Protein AF-A0A418VKV3-F1 (afdb_monomer)

Organism: NCBI:txid2320860

InterPro domains:
  IPR006597 Sel1-like repeat [PF08238] (74-108)
  IPR006597 Sel1-like repeat [PF08238] (110-129)
  IPR006597 Sel1-like repeat [PF08238] (155-177)
  IPR006597 Sel1-like repeat [PF08238] (179-210)
  IPR006597 Sel1-like repeat [PF08238] (216-250)
  IPR006597 Sel1-like repeat [PF08238] (251-286)
  IPR006597 Sel1-like repeat [PF08238] (291-320)
  IPR006597 Sel1-like repeat [PF08238] (324-359)
  IPR006597 Sel1-like repeat [PF08238] (361-395)
  IPR006597 Sel1-like repeat [PF08238] (397-426)
  IPR006597 Sel1-like repeat [SM00671] (73-108)
  IPR006597 Sel1-like repeat [SM00671] (142-177)
  IPR006597 Sel1-like repeat [SM00671] (178-214)
  IPR006597 Sel1-like repeat [SM00671] (215-250)
  IPR006597 Sel1-like repeat [SM00671] (251-286)
  IPR006597 Sel1-like repeat [SM00671] (287-322)
  IPR006597 Sel1-like repeat [SM00671] (324-359)
  IPR006597 Sel1-like repeat [SM00671] (360-395)
  IPR006597 Sel1-like repeat [SM00671] (396-431)
  IPR011990 Tetratricopeptide-like helical domain superfamily [G3DSA:1.25.40.10] (39-140)

Structure (mmCIF, N/CA/C/O backbone):
data_AF-A0A418VKV3-F1
#
_entry.id   AF-A0A418VKV3-F1
#
loop_
_atom_site.group_PDB
_atom_site.id
_atom_site.type_symbol
_atom_site.label_atom_id
_atom_site.label_alt_id
_atom_site.label_comp_id
_atom_site.label_asym_id
_atom_site.label_entity_id
_atom_site.label_seq_id
_atom_site.pdbx_PDB_ins_code
_atom_site.Cartn_x
_atom_site.Cartn_y
_atom_site.Cartn_z
_atom_site.occupancy
_atom_site.B_iso_or_equiv
_atom_site.auth_seq_id
_atom_site.auth_comp_id
_atom_site.auth_asym_id
_atom_site.auth_atom_id
_atom_site.pdbx_PDB_model_num
ATOM 1 N N . MET A 1 1 ? -36.062 -14.284 -52.744 1.00 32.75 1 MET A N 1
ATOM 2 C CA . MET A 1 1 ? -35.963 -13.236 -53.783 1.00 32.75 1 MET A CA 1
ATOM 3 C C . MET A 1 1 ? -35.550 -11.962 -53.065 1.00 32.75 1 MET A C 1
ATOM 5 O O . MET A 1 1 ? -36.243 -11.560 -52.147 1.00 32.75 1 MET A O 1
ATOM 9 N N . SER A 1 2 ? -34.272 -11.595 -53.164 1.00 27.53 2 SER A N 1
ATOM 10 C CA . SER A 1 2 ? -33.819 -10.488 -54.030 1.00 27.53 2 SER A CA 1
ATOM 11 C C . SER A 1 2 ? -34.309 -9.150 -53.469 1.00 27.53 2 SER A C 1
ATOM 13 O O . SER A 1 2 ? -35.489 -8.852 -53.521 1.00 27.53 2 SER A O 1
ATOM 15 N N . GLN A 1 3 ? -33.466 -8.473 -52.693 1.00 25.44 3 GLN A N 1
ATOM 16 C CA . GLN A 1 3 ? -32.523 -7.444 -53.152 1.00 25.44 3 GLN A CA 1
ATOM 17 C C . GLN A 1 3 ? -33.138 -6.035 -53.169 1.00 25.44 3 GLN A C 1
ATOM 19 O O . GLN A 1 3 ? -34.191 -5.793 -53.743 1.00 25.44 3 GLN A O 1
ATOM 24 N N . THR A 1 4 ? -32.328 -5.119 -52.631 1.00 26.14 4 THR A N 1
ATOM 25 C CA . THR A 1 4 ? -32.124 -3.725 -53.056 1.00 26.14 4 THR A CA 1
ATOM 26 C C . THR A 1 4 ? -33.226 -2.698 -52.821 1.00 26.14 4 THR A C 1
ATOM 28 O O . THR A 1 4 ? -34.229 -2.662 -53.520 1.00 26.14 4 THR A O 1
ATOM 31 N N . ILE A 1 5 ? -32.900 -1.723 -51.963 1.00 26.27 5 ILE A N 1
ATOM 32 C CA . ILE A 1 5 ? -33.350 -0.337 -52.106 1.00 26.27 5 ILE A CA 1
ATOM 33 C C . ILE A 1 5 ? -32.117 0.592 -52.094 1.00 26.27 5 ILE A C 1
ATOM 35 O O . ILE A 1 5 ? -31.386 0.673 -51.114 1.00 26.27 5 ILE A O 1
ATOM 39 N N . ASN A 1 6 ? -31.911 1.212 -53.261 1.00 25.05 6 ASN A N 1
ATOM 40 C CA . ASN A 1 6 ? -31.399 2.549 -53.602 1.00 25.05 6 ASN A CA 1
ATOM 41 C C . ASN A 1 6 ? -30.100 3.163 -53.019 1.00 25.05 6 ASN A C 1
ATOM 43 O O . ASN A 1 6 ? -30.026 3.614 -51.882 1.00 25.05 6 ASN A O 1
ATOM 47 N N . LYS A 1 7 ? -29.144 3.352 -53.952 1.00 27.22 7 LYS A N 1
ATOM 48 C CA . LYS A 1 7 ? -28.219 4.508 -54.125 1.00 27.22 7 LYS A CA 1
ATOM 49 C C . LYS A 1 7 ? -29.007 5.766 -54.617 1.00 27.22 7 LYS A C 1
ATOM 51 O O . LYS A 1 7 ? -30.209 5.599 -54.815 1.00 27.22 7 LYS A O 1
ATOM 56 N N . PRO A 1 8 ? -28.424 6.946 -54.986 1.00 39.28 8 PRO A N 1
ATOM 57 C CA . PRO A 1 8 ? -27.017 7.420 -54.989 1.00 39.28 8 PRO A CA 1
ATOM 58 C C . PRO A 1 8 ? -26.791 8.879 -54.496 1.00 39.28 8 PRO A C 1
ATOM 60 O O . PRO A 1 8 ? -27.730 9.655 -54.396 1.00 39.28 8 PRO A O 1
ATOM 63 N N . GLN A 1 9 ? -25.522 9.284 -54.311 1.00 25.20 9 GLN A N 1
ATOM 64 C CA . GLN A 1 9 ? -24.896 10.475 -54.937 1.00 25.20 9 GLN A CA 1
ATOM 65 C C . GLN A 1 9 ? -23.410 10.597 -54.527 1.00 25.20 9 GLN A C 1
ATOM 67 O O . GLN A 1 9 ? -23.072 10.387 -53.367 1.00 25.20 9 GLN A O 1
ATOM 72 N N . GLY A 1 10 ? -22.531 10.937 -55.484 1.00 25.50 10 GLY A N 1
ATOM 73 C CA . GLY A 1 10 ? -21.136 11.342 -55.233 1.00 25.50 10 GLY A CA 1
ATOM 74 C C . GLY A 1 10 ? -20.088 10.646 -56.110 1.00 25.50 10 GLY A C 1
ATOM 75 O O . GLY A 1 10 ? -19.619 9.560 -55.790 1.00 25.50 10 GLY A O 1
ATOM 76 N N . THR A 1 11 ? -19.733 11.278 -57.226 1.00 30.31 11 THR A N 1
ATOM 77 C CA . THR A 1 11 ? -18.918 10.763 -58.340 1.00 30.31 11 THR A CA 1
ATOM 78 C C . THR A 1 11 ? -17.403 10.978 -58.137 1.00 30.31 11 THR A C 1
ATOM 80 O O . THR A 1 11 ? -16.981 11.881 -57.425 1.00 30.31 11 THR A O 1
ATOM 83 N N . LEU A 1 12 ? -16.601 10.128 -58.796 1.00 30.31 12 LEU A N 1
ATOM 84 C CA . LEU A 1 12 ? -15.132 10.008 -58.788 1.00 30.31 12 LEU A CA 1
ATOM 85 C C . LEU A 1 12 ? -14.316 11.301 -58.999 1.00 30.31 12 LEU A C 1
ATOM 87 O O . LEU A 1 12 ? -14.633 12.076 -59.895 1.00 30.31 12 LEU A O 1
ATOM 91 N N . LEU A 1 13 ? -13.108 11.345 -58.405 1.00 27.19 13 LEU A N 1
ATOM 92 C CA . LEU A 1 13 ? -11.921 11.959 -59.026 1.00 27.19 13 LEU A CA 1
ATOM 93 C C . LEU A 1 13 ? -10.645 11.104 -58.857 1.00 27.19 13 LEU A C 1
ATOM 95 O O . LEU A 1 13 ? -10.191 10.804 -57.755 1.00 27.19 13 LEU A O 1
ATOM 99 N N . ARG A 1 14 ? -10.059 10.729 -60.004 1.00 32.94 14 ARG A N 1
ATOM 100 C CA . ARG A 1 14 ? -8.700 10.187 -60.177 1.00 32.94 14 ARG A CA 1
ATOM 101 C C . ARG A 1 14 ? -7.685 11.303 -59.909 1.00 32.94 14 ARG A C 1
ATOM 103 O O . ARG A 1 14 ? -7.736 12.323 -60.585 1.00 32.94 14 ARG A O 1
ATOM 110 N N . GLY A 1 15 ? -6.730 11.088 -59.003 1.00 27.88 15 GLY A N 1
ATOM 111 C CA . GLY A 1 15 ? -5.746 12.125 -58.668 1.00 27.88 15 GLY A CA 1
ATOM 112 C C . GLY A 1 15 ? -4.530 11.669 -57.861 1.00 27.88 15 GLY A C 1
ATOM 113 O O . GLY A 1 15 ? -3.956 12.470 -57.142 1.00 27.88 15 GLY A O 1
ATOM 114 N N . GLN A 1 16 ? -4.113 10.403 -57.964 1.00 29.73 16 GLN A N 1
ATOM 115 C CA . GLN A 1 16 ? -2.793 9.963 -57.494 1.00 29.73 16 GLN A CA 1
ATOM 116 C C . GLN A 1 16 ? -1.950 9.527 -58.693 1.00 29.73 16 GLN A C 1
ATOM 118 O O . GLN A 1 16 ? -1.815 8.344 -58.992 1.00 29.73 16 GLN A O 1
ATOM 123 N N . ARG A 1 17 ? -1.435 10.510 -59.439 1.00 28.88 17 ARG A N 1
ATOM 124 C CA . ARG A 1 17 ? -0.306 10.370 -60.372 1.00 28.88 17 ARG A CA 1
ATOM 125 C C . ARG A 1 17 ? 0.174 11.763 -60.786 1.00 28.88 17 ARG A C 1
ATOM 127 O O . ARG A 1 17 ? -0.607 12.515 -61.354 1.00 28.88 17 ARG A O 1
ATOM 134 N N . LYS A 1 18 ? 1.482 11.991 -60.604 1.00 27.39 18 LYS A N 1
ATOM 135 C CA . LYS A 1 18 ? 2.353 13.070 -61.127 1.00 27.39 18 LYS A CA 1
ATOM 136 C C . LYS A 1 18 ? 2.765 14.164 -60.131 1.00 27.39 18 LYS A C 1
ATOM 138 O O . LYS A 1 18 ? 2.195 15.241 -60.103 1.00 27.39 18 LYS A O 1
ATOM 143 N N . ALA A 1 19 ? 3.885 13.903 -59.458 1.00 25.50 19 ALA A N 1
ATOM 144 C CA . ALA A 1 19 ? 4.982 14.867 -59.305 1.00 25.50 19 ALA A CA 1
ATOM 145 C C . ALA A 1 19 ? 6.320 14.108 -59.171 1.00 25.50 19 ALA A C 1
ATOM 147 O O . ALA A 1 19 ? 7.069 14.241 -58.214 1.00 25.50 19 ALA A O 1
ATOM 148 N N . LEU A 1 20 ? 6.585 13.245 -60.156 1.00 26.52 20 LEU A N 1
ATOM 149 C CA . LEU A 1 20 ? 7.912 12.747 -60.522 1.00 26.52 20 LEU A CA 1
ATOM 150 C C . LEU A 1 20 ? 8.325 13.574 -61.747 1.00 26.52 20 LEU A C 1
ATOM 152 O O . LEU A 1 20 ? 8.155 13.103 -62.865 1.00 26.52 20 LEU A O 1
ATOM 156 N N . GLN A 1 21 ? 8.724 14.838 -61.561 1.00 28.92 21 GLN A N 1
ATOM 157 C CA . GLN A 1 21 ? 9.314 15.681 -62.616 1.00 28.92 21 GLN A CA 1
ATOM 158 C C . GLN A 1 21 ? 9.856 17.008 -62.042 1.00 28.92 21 GLN A C 1
ATOM 160 O O . GLN A 1 21 ? 9.220 18.046 -62.149 1.00 28.92 21 GLN A O 1
ATOM 165 N N . SER A 1 22 ? 11.054 16.966 -61.451 1.00 24.08 22 SER A N 1
ATOM 166 C CA . SER A 1 22 ? 12.041 18.063 -61.489 1.00 24.08 22 SER A CA 1
ATOM 167 C C . SER A 1 22 ? 13.385 17.551 -60.945 1.00 24.08 22 SER A C 1
ATOM 169 O O . SER A 1 22 ? 13.527 17.271 -59.759 1.00 24.08 22 SER A O 1
ATOM 171 N N . TRP A 1 23 ? 14.348 17.353 -61.844 1.00 20.94 23 TRP A N 1
ATOM 172 C CA . TRP A 1 23 ? 15.720 16.866 -61.602 1.00 20.94 23 TRP A CA 1
ATOM 173 C C . TRP A 1 23 ? 16.669 18.067 -61.326 1.00 20.94 23 TRP A C 1
ATOM 175 O O . TRP A 1 23 ? 16.271 19.188 -61.636 1.00 20.94 23 TRP A O 1
ATOM 185 N N . PRO A 1 24 ? 17.917 17.887 -60.828 1.00 26.20 24 PRO A N 1
ATOM 186 C CA . PRO A 1 24 ? 18.996 17.516 -61.747 1.00 26.20 24 PRO A CA 1
ATOM 187 C C . PRO A 1 24 ? 19.963 16.430 -61.251 1.00 26.20 24 PRO A C 1
ATOM 189 O O . PRO A 1 24 ? 20.222 16.220 -60.069 1.00 26.20 24 PRO A O 1
ATOM 192 N N . LYS A 1 25 ? 20.502 15.741 -62.258 1.00 34.19 25 LYS A N 1
ATOM 193 C CA . LYS A 1 25 ? 21.534 14.706 -62.230 1.00 34.19 25 LYS A CA 1
ATOM 194 C C . LYS A 1 25 ? 22.883 15.261 -61.758 1.00 34.19 25 LYS A C 1
ATOM 196 O O . LYS A 1 25 ? 23.385 16.215 -62.339 1.00 34.19 25 LYS A O 1
ATOM 201 N N . GLY A 1 26 ? 23.529 14.553 -60.832 1.00 22.62 26 GLY A N 1
ATOM 202 C CA . GLY A 1 26 ? 24.944 14.716 -60.494 1.00 22.62 26 GLY A CA 1
ATOM 203 C C . GLY A 1 26 ? 25.538 13.390 -60.010 1.00 22.62 26 GLY A C 1
ATOM 204 O O . GLY A 1 26 ? 25.283 12.974 -58.891 1.00 22.62 26 GLY A O 1
ATOM 205 N N . LYS A 1 27 ? 26.237 12.695 -60.917 1.00 23.05 27 LYS A N 1
ATOM 206 C CA . LYS A 1 27 ? 27.114 11.508 -60.769 1.00 23.05 27 LYS A CA 1
ATOM 207 C C . LYS A 1 27 ? 27.012 10.685 -59.461 1.00 23.05 27 LYS A C 1
ATOM 209 O O . LYS A 1 27 ? 27.669 10.978 -58.469 1.00 23.05 27 LYS A O 1
ATOM 214 N N . ARG A 1 28 ? 26.311 9.542 -59.530 1.00 24.33 28 ARG A N 1
ATOM 215 C CA . ARG A 1 28 ? 26.547 8.393 -58.634 1.00 24.33 28 ARG A CA 1
ATOM 216 C C . ARG A 1 28 ? 27.884 7.740 -58.996 1.00 24.33 28 ARG A C 1
ATOM 218 O O . ARG A 1 28 ? 28.023 7.230 -60.104 1.00 24.33 28 ARG A O 1
ATOM 225 N N . ILE A 1 29 ? 28.813 7.699 -58.048 1.00 23.27 29 ILE A N 1
ATOM 226 C CA . ILE A 1 29 ? 29.872 6.681 -58.008 1.00 23.27 29 ILE A CA 1
ATOM 227 C C . ILE A 1 29 ? 29.236 5.437 -57.355 1.00 23.27 29 ILE A C 1
ATOM 229 O O . ILE A 1 29 ? 28.590 5.584 -56.313 1.00 23.27 29 ILE A O 1
ATOM 233 N N . PRO A 1 30 ? 29.313 4.231 -57.943 1.00 23.92 30 PRO A N 1
ATOM 234 C CA . PRO A 1 30 ? 28.668 3.061 -57.367 1.00 23.92 30 PRO A CA 1
ATOM 235 C C . PRO A 1 30 ? 29.511 2.512 -56.207 1.00 23.92 30 PRO A C 1
ATOM 237 O O . PRO A 1 30 ? 30.645 2.099 -56.410 1.00 23.92 30 PRO A O 1
ATOM 240 N N . PHE A 1 31 ? 28.925 2.425 -55.011 1.00 22.62 31 PHE A N 1
ATOM 241 C CA . PHE A 1 31 ? 29.337 1.451 -53.993 1.00 22.62 31 PHE A CA 1
ATOM 242 C C . PHE A 1 31 ? 28.271 0.345 -53.918 1.00 22.62 31 PHE A C 1
ATOM 244 O O . PHE A 1 31 ? 27.295 0.470 -53.169 1.00 22.62 31 PHE A O 1
ATOM 251 N N . PRO A 1 32 ? 28.389 -0.733 -54.712 1.00 26.14 32 PRO A N 1
ATOM 252 C CA . PRO A 1 32 ? 27.510 -1.884 -54.596 1.00 26.14 32 PRO A CA 1
ATOM 253 C C . PRO A 1 32 ? 28.003 -2.755 -53.432 1.00 26.14 32 PRO A C 1
ATOM 255 O O . PRO A 1 32 ? 28.995 -3.464 -53.550 1.00 26.14 32 PRO A O 1
ATOM 258 N N . GLY A 1 33 ? 27.333 -2.679 -52.277 1.00 25.56 33 GLY A N 1
ATOM 259 C CA . GLY A 1 33 ? 27.610 -3.606 -51.170 1.00 25.56 33 GLY A CA 1
ATOM 260 C C . GLY A 1 33 ? 26.955 -3.281 -49.826 1.00 25.56 33 GLY A C 1
ATOM 261 O O . GLY A 1 33 ? 26.654 -4.197 -49.063 1.00 25.56 33 GLY A O 1
ATOM 262 N N . LEU A 1 34 ? 26.680 -2.004 -49.534 1.00 25.98 34 LEU A N 1
ATOM 263 C CA . LEU A 1 34 ? 26.178 -1.592 -48.213 1.00 25.98 34 LEU A CA 1
ATOM 264 C C . LEU A 1 34 ? 24.640 -1.669 -48.099 1.00 25.98 34 LEU A C 1
ATOM 266 O O . LEU A 1 34 ? 24.107 -2.212 -47.135 1.00 25.98 34 LEU A O 1
ATOM 270 N N . PHE A 1 35 ? 23.910 -1.220 -49.126 1.00 24.67 35 PHE A N 1
ATOM 271 C CA . PHE A 1 35 ? 22.438 -1.149 -49.104 1.00 24.67 35 PHE A CA 1
ATOM 272 C C . PHE A 1 35 ? 21.720 -2.504 -49.248 1.00 24.67 35 PHE A C 1
ATOM 274 O O . PHE A 1 35 ? 20.559 -2.630 -48.865 1.00 24.67 35 PHE A O 1
ATOM 281 N N . GLN A 1 36 ? 22.388 -3.532 -49.779 1.00 31.28 36 GLN A N 1
ATOM 282 C CA . GLN A 1 36 ? 21.812 -4.876 -49.930 1.00 31.28 36 GLN A CA 1
ATOM 283 C C . GLN A 1 36 ? 21.899 -5.690 -48.625 1.00 31.28 36 GLN A C 1
ATOM 285 O O . GLN A 1 36 ? 21.015 -6.495 -48.346 1.00 31.28 36 GLN A O 1
ATOM 290 N N . LYS A 1 37 ? 22.927 -5.434 -47.796 1.00 36.44 37 LYS A N 1
ATOM 291 C CA . LYS A 1 37 ? 23.099 -6.062 -46.475 1.00 36.44 37 LYS A CA 1
ATOM 292 C C . LYS A 1 37 ? 22.083 -5.554 -45.449 1.00 36.44 37 LYS A C 1
ATOM 294 O O . LYS A 1 37 ? 21.557 -6.371 -44.701 1.00 36.44 37 LYS A O 1
ATOM 299 N N . LEU A 1 38 ? 21.766 -4.256 -45.473 1.00 38.75 38 LEU A N 1
ATOM 300 C CA . LEU A 1 38 ? 20.817 -3.625 -44.543 1.00 38.75 38 LEU A CA 1
ATOM 301 C C . LEU A 1 38 ? 19.367 -4.110 -44.750 1.00 38.75 38 LEU A C 1
ATOM 303 O O . LEU A 1 38 ? 18.696 -4.463 -43.791 1.00 38.75 38 LEU A O 1
ATOM 307 N N . ARG A 1 39 ? 18.900 -4.292 -45.998 1.00 50.97 39 ARG A N 1
ATOM 308 C CA . ARG A 1 39 ? 17.561 -4.885 -46.240 1.00 50.97 39 ARG A CA 1
ATOM 309 C C . ARG A 1 39 ? 17.428 -6.327 -45.745 1.00 50.97 39 ARG A C 1
ATOM 311 O O . ARG A 1 39 ? 16.326 -6.779 -45.454 1.00 50.97 39 ARG A O 1
ATOM 318 N N . GLY A 1 40 ? 18.534 -7.070 -45.717 1.00 61.53 40 GLY A N 1
ATOM 319 C CA . GLY A 1 40 ? 18.547 -8.464 -45.283 1.00 61.53 40 GLY A CA 1
ATOM 320 C C . GLY A 1 40 ? 18.557 -8.629 -43.764 1.00 61.53 40 GLY A C 1
ATOM 321 O O . GLY A 1 40 ? 18.097 -9.658 -43.283 1.00 61.53 40 GLY A O 1
ATOM 322 N N . THR A 1 41 ? 19.089 -7.662 -43.010 1.00 73.56 41 THR A N 1
ATOM 323 C CA . THR A 1 41 ? 19.080 -7.686 -41.537 1.00 73.56 41 THR A CA 1
ATOM 324 C C . THR A 1 41 ? 17.708 -7.340 -40.980 1.00 73.56 41 THR A C 1
ATOM 326 O O . THR A 1 41 ? 17.215 -8.077 -40.132 1.00 73.56 41 THR A O 1
ATOM 329 N N . ASP A 1 42 ? 17.057 -6.313 -41.527 1.00 77.12 42 ASP A N 1
ATOM 330 C CA . ASP A 1 42 ? 15.748 -5.852 -41.044 1.00 77.12 42 ASP A CA 1
ATOM 331 C C . ASP A 1 42 ? 14.665 -6.909 -41.286 1.00 77.12 42 ASP A C 1
ATOM 333 O O . ASP A 1 42 ? 13.842 -7.191 -40.418 1.00 77.12 42 ASP A O 1
ATOM 337 N N . LYS A 1 43 ? 14.722 -7.577 -42.447 1.00 86.12 43 LYS A N 1
ATOM 338 C CA . LYS A 1 43 ? 13.828 -8.697 -42.753 1.00 86.12 43 LYS A CA 1
ATOM 339 C C . LYS A 1 43 ? 14.034 -9.872 -41.795 1.00 86.12 43 LYS A C 1
ATOM 341 O O . LYS A 1 43 ? 13.062 -10.404 -41.285 1.00 86.12 43 LYS A O 1
ATOM 346 N N . LEU A 1 44 ? 15.283 -10.260 -41.524 1.00 87.50 44 LEU A N 1
ATOM 347 C CA . LEU A 1 44 ? 15.576 -11.371 -40.611 1.00 87.50 44 LEU A CA 1
ATOM 348 C C . LEU A 1 44 ? 15.109 -11.090 -39.179 1.00 87.50 44 LEU A C 1
ATOM 350 O O . LEU A 1 44 ? 14.708 -12.022 -38.490 1.00 87.50 44 LEU A O 1
ATOM 354 N N . LEU A 1 45 ? 15.178 -9.833 -38.730 1.00 86.75 45 LEU A N 1
ATOM 355 C CA . LEU A 1 45 ? 14.685 -9.449 -37.408 1.00 86.75 45 LEU A CA 1
ATOM 356 C C . LEU A 1 45 ? 13.152 -9.517 -37.364 1.00 86.75 45 LEU A C 1
ATOM 358 O O . LEU A 1 45 ? 12.604 -10.115 -36.445 1.00 86.75 45 LEU A O 1
ATOM 362 N N . SER A 1 46 ? 12.475 -9.018 -38.403 1.00 89.12 46 SER A N 1
ATOM 363 C CA . SER A 1 46 ? 11.019 -9.150 -38.549 1.00 89.12 46 SER A CA 1
ATOM 364 C C . SER A 1 46 ? 10.562 -10.611 -38.630 1.00 89.12 46 SER A C 1
ATOM 366 O O . SER A 1 46 ? 9.551 -10.966 -38.031 1.00 89.12 46 SER A O 1
ATOM 368 N N . ASP A 1 47 ? 11.296 -11.463 -39.350 1.00 90.75 47 ASP A N 1
ATOM 369 C CA . ASP A 1 47 ? 10.998 -12.894 -39.462 1.00 90.75 47 ASP A CA 1
ATOM 370 C C . ASP A 1 47 ? 11.191 -13.601 -38.104 1.00 90.75 47 ASP A C 1
ATOM 372 O O . ASP A 1 47 ? 10.437 -14.517 -37.764 1.00 90.75 47 ASP A O 1
ATOM 376 N N . ALA A 1 48 ? 12.182 -13.169 -37.311 1.00 88.00 48 ALA A N 1
ATOM 377 C CA . ALA A 1 48 ? 12.398 -13.665 -35.953 1.00 88.00 48 ALA A CA 1
ATOM 378 C C . ALA A 1 48 ? 11.246 -13.269 -35.021 1.00 88.00 48 ALA A C 1
ATOM 380 O O . ALA A 1 48 ? 10.759 -14.115 -34.271 1.00 88.00 48 ALA A O 1
ATOM 381 N N . ASP A 1 49 ? 10.788 -12.019 -35.098 1.00 87.88 49 ASP A N 1
ATOM 382 C CA . ASP A 1 49 ? 9.677 -11.512 -34.289 1.00 87.88 49 ASP A CA 1
ATOM 383 C C . ASP A 1 49 ? 8.369 -12.239 -34.628 1.00 87.88 49 ASP A C 1
ATOM 385 O O . ASP A 1 49 ? 7.727 -12.782 -33.728 1.00 87.88 49 ASP A O 1
ATOM 389 N N . ALA A 1 50 ? 8.060 -12.404 -35.918 1.00 90.75 50 ALA A N 1
ATOM 390 C CA . ALA A 1 50 ? 6.919 -13.201 -36.368 1.00 90.75 50 ALA A CA 1
ATOM 391 C C . ALA A 1 50 ? 7.001 -14.659 -35.879 1.00 90.75 50 ALA A C 1
ATOM 393 O O . ALA A 1 50 ? 6.019 -15.221 -35.398 1.00 90.75 50 ALA A O 1
ATOM 394 N N . ALA A 1 51 ? 8.185 -15.283 -35.929 1.00 88.25 51 ALA A N 1
ATOM 395 C CA . ALA A 1 51 ? 8.364 -16.638 -35.409 1.00 88.25 51 ALA A CA 1
ATOM 396 C C . ALA A 1 51 ? 8.093 -16.728 -33.898 1.00 88.25 51 ALA A C 1
ATOM 398 O O . ALA A 1 51 ? 7.525 -17.715 -33.431 1.00 88.25 51 ALA A O 1
ATOM 399 N N . PHE A 1 52 ? 8.470 -15.712 -33.123 1.00 86.06 52 PHE A N 1
ATOM 400 C CA . PHE A 1 52 ? 8.193 -15.662 -31.690 1.00 86.06 52 PHE A CA 1
ATOM 401 C C . PHE A 1 52 ? 6.716 -15.428 -31.361 1.00 86.06 52 PHE A C 1
ATOM 403 O O . PHE A 1 52 ? 6.236 -16.013 -30.387 1.00 86.06 52 PHE A O 1
ATOM 410 N N . GLU A 1 53 ? 6.019 -14.605 -32.144 1.00 88.94 53 GLU A N 1
ATOM 411 C CA . GLU A 1 53 ? 4.576 -14.352 -32.020 1.00 88.94 53 GLU A CA 1
ATOM 412 C C . GLU A 1 53 ? 3.746 -15.587 -32.387 1.00 88.94 53 GLU A C 1
ATOM 414 O O . GLU A 1 53 ? 2.805 -15.943 -31.683 1.00 88.94 53 GLU A O 1
ATOM 419 N N . GLU A 1 54 ? 4.152 -16.309 -33.431 1.00 92.69 54 GLU A N 1
ATOM 420 C CA . GLU A 1 54 ? 3.511 -17.548 -33.885 1.00 92.69 54 GLU A CA 1
ATOM 421 C C . GLU A 1 54 ? 3.866 -18.777 -33.022 1.00 92.69 54 GLU A C 1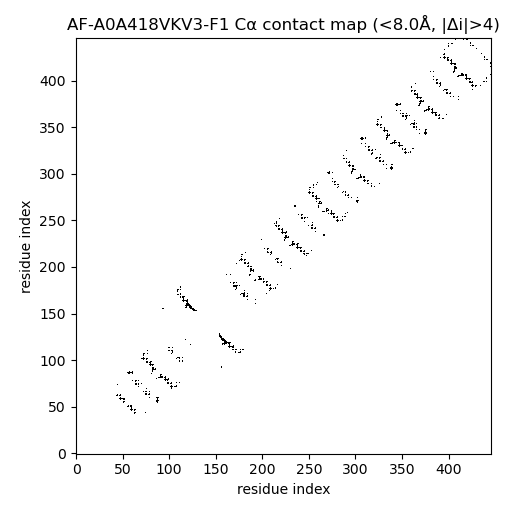
ATOM 423 O O . GLU A 1 54 ? 3.473 -19.901 -33.334 1.00 92.69 54 GLU A O 1
ATOM 428 N N . GLY A 1 55 ? 4.649 -18.606 -31.951 1.00 89.06 55 GLY A N 1
ATOM 429 C CA . GLY A 1 55 ? 5.060 -19.699 -31.063 1.00 89.06 55 GLY A CA 1
ATOM 430 C C . GLY A 1 55 ? 6.138 -20.630 -31.638 1.00 89.06 55 GLY A C 1
ATOM 431 O O . GLY A 1 55 ? 6.506 -21.618 -31.001 1.00 89.06 55 GLY A O 1
ATOM 432 N N . ARG A 1 56 ? 6.722 -20.306 -32.798 1.00 92.44 56 ARG A N 1
ATOM 433 C CA . ARG A 1 56 ? 7.859 -21.012 -33.418 1.00 92.44 56 ARG A CA 1
ATOM 434 C C . ARG A 1 56 ? 9.185 -20.619 -32.750 1.00 92.44 56 ARG A C 1
ATOM 436 O O . ARG A 1 56 ? 10.108 -20.115 -33.390 1.00 92.44 56 ARG A O 1
ATOM 443 N N . LEU A 1 57 ? 9.290 -20.871 -31.442 1.00 85.75 57 LEU A N 1
ATOM 444 C CA . LEU A 1 57 ? 10.367 -20.362 -30.578 1.00 85.75 57 LEU A CA 1
ATOM 445 C C . LEU A 1 57 ? 11.777 -20.767 -31.035 1.00 85.75 57 LEU A C 1
ATOM 447 O O . LEU A 1 57 ? 12.697 -19.952 -30.990 1.00 85.75 57 LEU A O 1
ATOM 451 N N . THR A 1 58 ? 11.961 -22.016 -31.471 1.00 89.06 58 THR A N 1
ATOM 452 C CA . THR A 1 58 ? 13.261 -22.525 -31.944 1.00 89.06 58 THR A CA 1
ATOM 453 C C . THR A 1 58 ? 13.719 -21.824 -33.217 1.00 89.06 58 THR A C 1
ATOM 455 O O . THR A 1 58 ? 14.905 -21.538 -33.374 1.00 89.06 58 THR A O 1
ATOM 458 N N . GLU A 1 59 ? 12.781 -21.513 -34.111 1.00 88.06 59 GLU A N 1
ATOM 459 C CA . GLU A 1 59 ? 13.070 -20.786 -35.344 1.00 88.06 59 GLU A CA 1
ATOM 460 C C . GLU A 1 59 ? 13.388 -19.318 -35.049 1.00 88.06 59 GLU A C 1
ATOM 462 O O . GLU A 1 59 ? 14.397 -18.807 -35.531 1.00 88.06 59 GLU A O 1
ATOM 467 N N . GLY A 1 60 ? 12.617 -18.671 -34.168 1.00 87.38 60 GLY A N 1
ATOM 468 C CA . GLY A 1 60 ? 12.918 -17.315 -33.698 1.00 87.38 60 GLY A CA 1
ATOM 469 C C . GLY A 1 60 ? 14.328 -17.210 -33.105 1.00 87.38 60 GLY A C 1
ATOM 470 O O . GLY A 1 60 ? 15.125 -16.365 -33.519 1.00 87.38 60 GLY A O 1
ATOM 471 N N . ALA A 1 61 ? 14.702 -18.129 -32.210 1.00 88.25 61 ALA A N 1
ATOM 472 C CA . ALA A 1 61 ? 16.037 -18.149 -31.611 1.00 88.25 61 ALA A CA 1
ATOM 473 C C . ALA A 1 61 ? 17.154 -18.433 -32.635 1.00 88.25 61 ALA A C 1
ATOM 475 O O . ALA A 1 61 ? 18.243 -17.857 -32.552 1.00 88.25 61 ALA A O 1
ATOM 476 N N . ARG A 1 62 ? 16.894 -19.283 -33.637 1.00 91.19 62 ARG A N 1
ATOM 477 C CA . ARG A 1 62 ? 17.835 -19.548 -34.734 1.00 91.19 62 ARG A CA 1
ATOM 478 C C . ARG A 1 62 ? 18.093 -18.294 -35.569 1.00 91.19 62 ARG A C 1
ATOM 480 O O . ARG A 1 62 ? 19.251 -18.001 -35.876 1.00 91.19 62 ARG A O 1
ATOM 487 N N . LEU A 1 63 ? 17.045 -17.550 -35.914 1.00 89.94 63 LEU A N 1
ATOM 488 C CA . LEU A 1 63 ? 17.151 -16.304 -36.676 1.00 89.94 63 LEU A CA 1
ATOM 489 C C . LEU A 1 63 ? 17.910 -15.229 -35.886 1.00 89.94 63 LEU A C 1
ATOM 491 O O . LEU A 1 63 ? 18.832 -14.610 -36.427 1.00 89.94 63 LEU A O 1
ATOM 495 N N . LEU A 1 64 ? 17.636 -15.096 -34.582 1.00 90.06 64 LEU A N 1
ATOM 496 C CA . LEU A 1 64 ? 18.425 -14.238 -33.692 1.00 90.06 64 LEU A CA 1
ATOM 497 C C . LEU A 1 64 ? 19.902 -14.647 -33.657 1.00 90.06 64 LEU A C 1
ATOM 499 O O . LEU A 1 64 ? 20.772 -13.783 -33.694 1.00 90.06 64 LEU A O 1
ATOM 503 N N . LYS A 1 65 ? 20.217 -15.948 -33.659 1.00 90.81 65 LYS A N 1
ATOM 504 C CA . LYS A 1 65 ? 21.605 -16.440 -33.693 1.00 90.81 65 LYS A CA 1
ATOM 505 C C . LYS A 1 65 ? 22.337 -16.077 -34.989 1.00 90.81 65 LYS A C 1
ATOM 507 O O . LYS A 1 65 ? 23.521 -15.739 -34.949 1.00 90.81 65 LYS A O 1
ATOM 512 N N . ILE A 1 66 ? 21.645 -16.086 -36.129 1.00 90.19 66 ILE A N 1
ATOM 513 C CA . ILE A 1 66 ? 22.205 -15.627 -37.412 1.00 90.19 66 ILE A CA 1
ATOM 514 C C . ILE A 1 66 ? 22.513 -14.125 -37.356 1.00 90.19 66 ILE A C 1
ATOM 516 O O . ILE A 1 66 ? 23.597 -13.701 -37.762 1.00 90.19 66 ILE A O 1
ATOM 520 N N . LEU A 1 67 ? 21.584 -13.319 -36.837 1.00 91.62 67 LEU A N 1
ATOM 521 C CA . LEU A 1 67 ? 21.763 -11.873 -36.670 1.00 91.62 67 LEU A CA 1
ATOM 522 C C . LEU A 1 67 ? 22.868 -11.535 -35.660 1.00 91.62 67 LEU A C 1
ATOM 524 O O . LEU A 1 67 ? 23.686 -10.649 -35.911 1.00 91.62 67 LEU A O 1
ATOM 528 N N . ALA A 1 68 ? 22.958 -12.291 -34.567 1.00 89.62 68 ALA A N 1
ATOM 529 C CA . ALA A 1 68 ? 24.024 -12.194 -33.578 1.00 89.62 68 ALA A CA 1
ATOM 530 C C . ALA A 1 68 ? 25.408 -12.437 -34.206 1.00 89.62 68 ALA A C 1
ATOM 532 O O . ALA A 1 68 ? 26.347 -11.686 -33.939 1.00 89.62 68 ALA A O 1
ATOM 533 N N . GLY A 1 69 ? 25.527 -13.411 -35.118 1.00 88.75 69 GLY A N 1
ATOM 534 C CA . GLY A 1 69 ? 26.748 -13.643 -35.903 1.00 88.75 69 GLY A CA 1
ATOM 535 C C . GLY A 1 69 ? 27.149 -12.461 -36.799 1.00 88.75 69 GLY A C 1
ATOM 536 O O . GLY A 1 69 ? 28.320 -12.307 -37.136 1.00 88.75 69 GLY A O 1
ATOM 537 N N . ARG A 1 70 ? 26.202 -11.577 -37.138 1.00 92.12 70 ARG A N 1
ATOM 538 C CA . ARG A 1 70 ? 26.442 -10.319 -37.870 1.00 92.12 70 ARG A CA 1
ATOM 539 C C . ARG A 1 70 ? 26.709 -9.126 -36.947 1.00 92.12 70 ARG A C 1
ATOM 541 O O . ARG A 1 70 ? 26.734 -7.997 -37.426 1.00 92.12 70 ARG A O 1
ATOM 548 N N . ARG A 1 71 ? 26.914 -9.369 -35.646 1.00 90.38 71 ARG A N 1
ATOM 549 C CA . ARG A 1 71 ? 27.095 -8.348 -34.598 1.00 90.38 71 ARG A CA 1
ATOM 550 C C . ARG A 1 71 ? 25.902 -7.393 -34.459 1.00 90.38 71 ARG A C 1
ATOM 552 O O . ARG A 1 71 ? 26.081 -6.254 -34.043 1.00 90.38 71 ARG A O 1
ATOM 559 N N . HIS A 1 72 ? 24.692 -7.846 -34.791 1.00 92.44 72 HIS A N 1
ATOM 560 C CA . HIS A 1 72 ? 23.484 -7.063 -34.542 1.00 92.44 72 HIS A CA 1
ATOM 561 C C . HIS A 1 72 ? 23.223 -6.998 -33.034 1.00 92.44 72 HIS A C 1
ATOM 563 O O . HIS A 1 72 ? 22.951 -8.022 -32.406 1.00 92.44 72 HIS A O 1
ATOM 569 N N . THR A 1 73 ? 23.297 -5.803 -32.455 1.00 91.56 73 THR A N 1
ATOM 570 C CA . THR A 1 73 ? 23.222 -5.568 -31.006 1.00 91.56 73 THR A CA 1
ATOM 571 C C . THR A 1 73 ? 21.934 -6.100 -30.391 1.00 91.56 73 THR A C 1
ATOM 573 O O . THR A 1 73 ? 21.993 -6.845 -29.416 1.00 91.56 73 THR A O 1
ATOM 576 N N . ASP A 1 74 ? 20.782 -5.802 -30.992 1.00 89.44 7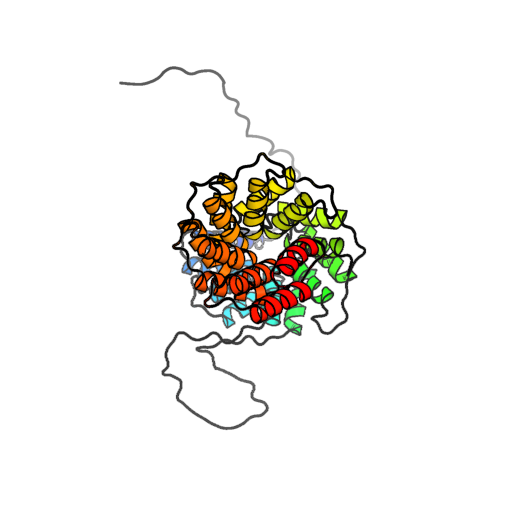4 ASP A N 1
ATOM 577 C CA . ASP A 1 74 ? 19.487 -6.193 -30.415 1.00 89.44 74 ASP A CA 1
ATOM 578 C C . ASP A 1 74 ? 19.293 -7.707 -30.462 1.00 89.44 74 ASP A C 1
ATOM 580 O O . ASP A 1 74 ? 18.770 -8.308 -29.528 1.00 89.44 74 ASP A O 1
ATOM 584 N N . ALA A 1 75 ? 19.778 -8.356 -31.524 1.00 92.19 75 ALA A N 1
ATOM 585 C CA . ALA A 1 75 ? 19.735 -9.803 -31.634 1.00 92.19 75 ALA A CA 1
ATOM 586 C C . ALA A 1 75 ? 20.666 -10.479 -30.623 1.00 92.19 75 ALA A C 1
ATOM 588 O O . ALA A 1 75 ? 20.293 -11.508 -30.070 1.00 92.19 75 ALA A O 1
ATOM 589 N N . LEU A 1 76 ? 21.840 -9.901 -30.340 1.00 92.31 76 LEU A N 1
ATOM 590 C CA . LEU A 1 76 ? 22.726 -10.376 -29.273 1.00 92.31 76 LEU A CA 1
ATOM 591 C C . LEU A 1 76 ? 22.026 -10.299 -27.908 1.00 92.31 76 LEU A C 1
ATOM 593 O O . LEU A 1 76 ? 22.029 -11.279 -27.164 1.00 92.31 76 LEU A O 1
ATOM 597 N N . PHE A 1 77 ? 21.374 -9.173 -27.603 1.00 91.50 77 PHE A N 1
ATOM 598 C CA . PHE A 1 77 ? 20.650 -8.995 -26.345 1.00 91.50 77 PHE A CA 1
ATOM 599 C C . PHE A 1 77 ? 19.444 -9.942 -26.226 1.00 91.50 77 PHE A C 1
ATOM 601 O O . PHE A 1 77 ? 19.341 -10.692 -25.252 1.00 91.50 77 PHE A O 1
ATOM 608 N N . ARG A 1 78 ? 18.577 -9.995 -27.249 1.00 90.06 78 ARG A N 1
ATOM 609 C CA . ARG A 1 78 ? 17.401 -10.885 -27.295 1.00 90.06 78 ARG A CA 1
ATOM 610 C C . ARG A 1 78 ? 17.787 -12.365 -27.261 1.00 90.06 78 ARG A C 1
ATOM 612 O O . ARG A 1 78 ? 17.114 -13.161 -26.609 1.00 90.06 78 ARG A O 1
ATOM 619 N N . LEU A 1 79 ? 18.882 -12.756 -27.917 1.00 90.38 79 LEU A N 1
ATOM 620 C CA . LEU A 1 79 ? 19.400 -14.124 -27.846 1.00 90.38 79 LEU A CA 1
ATOM 621 C C . LEU A 1 79 ? 19.869 -14.463 -26.428 1.00 90.38 79 LEU A C 1
ATOM 623 O O . LEU A 1 79 ? 19.577 -15.549 -25.929 1.00 90.38 79 LEU A O 1
ATOM 627 N N . GLY A 1 80 ? 20.528 -13.520 -25.752 1.00 87.31 80 GLY A N 1
ATOM 628 C CA . GLY A 1 80 ? 20.863 -13.644 -24.338 1.00 87.31 80 GLY A CA 1
ATOM 629 C C . GLY A 1 80 ? 19.631 -13.879 -23.459 1.00 87.31 80 GLY A C 1
ATOM 630 O O . GLY A 1 80 ? 19.614 -14.814 -22.660 1.00 87.31 80 GLY A O 1
ATOM 631 N N . GLN A 1 81 ? 18.553 -13.117 -23.667 1.00 85.06 81 GLN A N 1
ATOM 632 C CA . GLN A 1 81 ? 17.275 -13.331 -22.973 1.00 85.06 81 GLN A CA 1
ATOM 633 C C . GLN A 1 81 ? 16.672 -14.716 -23.266 1.00 85.06 81 GLN A C 1
ATOM 635 O O . GLN A 1 81 ? 16.182 -15.378 -22.348 1.00 85.06 81 GLN A O 1
ATOM 640 N N . CYS A 1 82 ? 16.762 -15.196 -24.513 1.00 83.44 82 CYS A N 1
ATOM 641 C CA . CYS A 1 82 ? 16.308 -16.539 -24.885 1.00 83.44 82 CYS A CA 1
ATOM 642 C C . CYS A 1 82 ? 17.052 -17.623 -24.096 1.00 83.44 82 CYS A C 1
ATOM 644 O O . CYS A 1 82 ? 16.413 -18.515 -23.540 1.00 83.44 82 CYS A O 1
ATOM 646 N N . TYR A 1 83 ? 18.379 -17.521 -23.979 1.00 82.19 83 TYR A N 1
ATOM 647 C CA . TYR A 1 83 ? 19.180 -18.435 -23.160 1.00 82.19 83 TYR A CA 1
ATOM 648 C C . TYR A 1 83 ? 18.870 -18.318 -21.662 1.00 82.19 83 TYR A C 1
ATOM 650 O O . TYR A 1 83 ? 18.837 -19.337 -20.972 1.00 82.19 83 TYR A O 1
ATOM 658 N N . ALA A 1 84 ? 18.580 -17.119 -21.151 1.00 78.50 84 ALA A N 1
ATOM 659 C CA . ALA A 1 84 ? 18.236 -16.930 -19.741 1.00 78.50 84 ALA A CA 1
ATOM 660 C C . ALA A 1 84 ? 16.898 -17.595 -19.366 1.00 78.50 84 ALA A C 1
ATOM 662 O O . ALA A 1 84 ? 16.763 -18.174 -18.283 1.00 78.50 84 ALA A O 1
ATOM 663 N N . GLN A 1 85 ? 15.924 -17.531 -20.278 1.00 78.25 85 GLN A N 1
ATOM 664 C CA . GLN A 1 85 ? 14.555 -18.019 -20.084 1.00 78.25 85 GLN A CA 1
ATOM 665 C C . GLN A 1 85 ? 14.329 -19.447 -20.605 1.00 78.25 85 GLN A C 1
ATOM 667 O O . GLN A 1 85 ? 13.319 -20.060 -20.274 1.00 78.25 85 GLN A O 1
ATOM 672 N N . GLY A 1 86 ? 15.240 -19.985 -21.421 1.00 79.50 86 GLY A N 1
ATOM 673 C CA . GLY A 1 86 ? 15.023 -21.245 -22.141 1.00 79.50 86 GLY A CA 1
ATOM 674 C C . GLY A 1 86 ? 14.010 -21.125 -23.289 1.00 79.50 86 GLY A C 1
ATOM 675 O O . GLY A 1 86 ? 13.323 -22.087 -23.629 1.00 79.50 86 GLY A O 1
ATOM 676 N N . ARG A 1 87 ? 13.865 -19.933 -23.881 1.00 81.19 87 ARG A N 1
ATOM 677 C CA . ARG A 1 87 ? 12.878 -19.661 -24.935 1.00 81.19 87 ARG A CA 1
ATOM 678 C C . ARG A 1 87 ? 13.443 -20.060 -26.299 1.00 81.19 87 ARG A C 1
ATOM 680 O O . ARG A 1 87 ? 14.226 -19.323 -26.887 1.00 81.19 87 ARG A O 1
ATOM 687 N N . GLY A 1 88 ? 13.061 -21.236 -26.800 1.00 77.31 88 GLY A N 1
ATOM 688 C CA . GLY A 1 88 ? 13.531 -21.749 -28.100 1.00 77.31 88 GLY A CA 1
ATOM 689 C C . GLY A 1 88 ? 14.968 -22.286 -28.102 1.00 77.31 88 GLY A C 1
ATOM 690 O O . GLY A 1 88 ? 15.457 -22.729 -29.138 1.00 77.31 88 GLY A O 1
ATOM 691 N N . VAL A 1 89 ? 15.631 -22.275 -26.944 1.00 79.75 89 VAL A N 1
ATOM 692 C CA . VAL A 1 89 ? 16.964 -22.835 -26.686 1.00 79.75 89 VAL A CA 1
ATOM 693 C C . VAL A 1 89 ? 16.972 -23.481 -25.305 1.00 79.75 89 VAL A C 1
ATOM 695 O O . VAL A 1 89 ? 16.164 -23.128 -24.449 1.00 79.75 89 VAL A O 1
ATOM 698 N N . VAL A 1 90 ? 17.904 -24.402 -25.060 1.00 79.94 90 VAL A N 1
ATOM 699 C CA . VAL A 1 90 ? 18.126 -24.928 -23.707 1.00 79.94 90 VAL A CA 1
ATOM 700 C C . VAL A 1 90 ? 18.596 -23.786 -22.808 1.00 79.94 90 VAL A C 1
ATOM 702 O O . VAL A 1 90 ? 19.514 -23.044 -23.167 1.00 79.94 90 VAL A O 1
ATOM 705 N N . ARG A 1 91 ? 17.951 -23.637 -21.647 1.00 81.81 91 ARG A N 1
ATOM 706 C CA . ARG A 1 91 ? 18.273 -22.592 -20.673 1.00 81.81 91 ARG A CA 1
ATOM 707 C C . ARG A 1 91 ? 19.741 -22.687 -20.251 1.00 81.81 91 ARG A C 1
ATOM 709 O O . ARG A 1 91 ? 20.194 -23.744 -19.823 1.00 81.81 91 ARG A O 1
ATOM 716 N N . ASN A 1 92 ? 20.471 -21.579 -20.349 1.00 76.38 92 ASN A N 1
ATOM 717 C CA . ASN A 1 92 ? 21.892 -21.501 -20.019 1.00 76.38 92 ASN A CA 1
ATOM 718 C C . ASN A 1 92 ? 22.264 -20.063 -19.613 1.00 76.38 92 ASN A C 1
ATOM 720 O O . ASN A 1 92 ? 22.396 -19.183 -20.461 1.00 76.38 92 ASN A O 1
ATOM 724 N N . MET A 1 93 ? 22.426 -19.816 -18.309 1.00 76.44 93 MET A N 1
ATOM 725 C CA . MET A 1 93 ? 22.726 -18.474 -17.786 1.00 76.44 93 MET A CA 1
ATOM 726 C C . MET A 1 93 ? 24.131 -17.955 -18.154 1.00 76.44 93 MET A C 1
ATOM 728 O O . MET A 1 93 ? 24.226 -16.791 -18.543 1.00 76.44 93 MET A O 1
ATOM 732 N N . PRO A 1 94 ? 25.217 -18.753 -18.092 1.00 75.50 94 PRO A N 1
ATOM 733 C CA . PRO A 1 94 ? 26.533 -18.310 -18.561 1.00 75.50 94 PRO A CA 1
ATOM 734 C C . PRO A 1 94 ? 26.530 -17.876 -20.030 1.00 75.50 94 PRO A C 1
ATOM 736 O O . PRO A 1 94 ? 27.063 -16.821 -20.374 1.00 75.50 94 PRO A O 1
ATOM 739 N N . GLU A 1 95 ? 25.877 -18.659 -20.890 1.00 79.06 95 GLU A N 1
ATOM 740 C CA . GLU A 1 95 ? 25.731 -18.332 -22.307 1.00 79.06 95 GLU A CA 1
ATOM 741 C C . GLU A 1 95 ? 24.877 -17.070 -22.488 1.00 79.06 95 GLU A C 1
ATOM 743 O O . GLU A 1 95 ? 25.243 -16.184 -23.254 1.00 79.06 95 GLU A O 1
ATOM 748 N N . ALA A 1 96 ? 23.790 -16.926 -21.723 1.00 83.44 96 ALA A N 1
ATOM 749 C CA . ALA A 1 96 ? 22.979 -15.712 -21.724 1.00 83.44 96 ALA A CA 1
ATOM 750 C C . ALA A 1 96 ? 23.814 -14.459 -21.427 1.00 83.44 96 ALA A C 1
ATOM 752 O O . ALA A 1 96 ? 23.766 -13.487 -22.180 1.00 83.44 96 ALA A O 1
ATOM 753 N N . VAL A 1 97 ? 24.624 -14.493 -20.367 1.00 83.19 97 VAL A N 1
ATOM 754 C CA . VAL A 1 97 ? 25.470 -13.359 -19.976 1.00 83.19 97 VAL A CA 1
ATOM 755 C C . VAL A 1 97 ? 26.573 -13.092 -20.991 1.00 83.19 97 VAL A C 1
ATOM 757 O O . VAL A 1 97 ? 26.877 -11.928 -21.240 1.00 83.19 97 VAL A O 1
ATOM 760 N N . SER A 1 98 ? 27.133 -14.117 -21.638 1.00 85.62 98 SER A N 1
ATOM 761 C CA . SER A 1 98 ? 28.134 -13.918 -22.692 1.00 85.62 98 SER A CA 1
ATOM 762 C C . SER A 1 98 ? 27.549 -13.173 -23.902 1.00 85.62 98 SER A C 1
ATOM 764 O O . SER A 1 98 ? 28.170 -12.239 -24.418 1.00 85.62 98 SER A O 1
ATOM 766 N N . TRP A 1 99 ? 26.323 -13.513 -24.315 1.00 85.75 99 TRP A N 1
ATOM 767 C CA . TRP A 1 99 ? 25.615 -12.822 -25.394 1.00 85.75 99 TRP A CA 1
ATOM 768 C C . TRP A 1 99 ? 25.253 -11.382 -25.027 1.00 85.75 99 TRP A C 1
ATOM 770 O O . TRP A 1 99 ? 25.490 -10.469 -25.820 1.00 85.75 99 TRP A O 1
ATOM 780 N N . ILE A 1 100 ? 24.755 -11.163 -23.809 1.00 86.56 100 ILE A N 1
ATOM 781 C CA . ILE A 1 100 ? 24.416 -9.825 -23.305 1.00 86.56 100 ILE A CA 1
ATOM 782 C C . ILE A 1 100 ? 25.677 -8.966 -23.172 1.00 86.56 100 ILE A C 1
ATOM 784 O O . ILE A 1 100 ? 25.665 -7.810 -23.586 1.00 86.56 100 ILE A O 1
ATOM 788 N N . ARG A 1 101 ? 26.792 -9.525 -22.687 1.00 90.06 101 ARG A N 1
ATOM 789 C CA . ARG A 1 101 ? 28.092 -8.840 -22.636 1.00 90.06 101 ARG A CA 1
ATOM 790 C C . ARG A 1 101 ? 28.538 -8.370 -24.011 1.00 90.06 101 ARG A C 1
ATOM 792 O O . ARG A 1 101 ? 28.856 -7.196 -24.164 1.00 90.06 101 ARG A O 1
ATOM 799 N N . ARG A 1 102 ? 28.473 -9.232 -25.027 1.00 91.50 102 ARG A N 1
ATOM 800 C CA . ARG A 1 102 ? 28.801 -8.841 -26.408 1.00 91.50 102 ARG A CA 1
ATOM 801 C C . ARG A 1 102 ? 27.908 -7.706 -26.913 1.00 91.50 102 ARG A C 1
ATOM 803 O O . ARG A 1 102 ? 28.399 -6.812 -27.596 1.00 91.50 102 ARG A O 1
ATOM 810 N N . ALA A 1 103 ? 26.612 -7.729 -26.590 1.00 93.06 103 ALA A N 1
ATOM 811 C CA . ALA A 1 103 ? 25.695 -6.641 -26.934 1.00 93.06 103 ALA A CA 1
ATOM 812 C C . ALA A 1 103 ? 26.080 -5.330 -26.223 1.00 93.06 103 ALA A C 1
ATOM 814 O O . ALA A 1 103 ? 26.131 -4.274 -26.850 1.00 93.06 103 ALA A O 1
ATOM 815 N N . ALA A 1 104 ? 26.401 -5.405 -24.931 1.00 91.25 104 ALA A N 1
ATOM 816 C CA . ALA A 1 104 ? 26.765 -4.261 -24.103 1.00 91.25 104 ALA A CA 1
ATOM 817 C C . ALA A 1 104 ? 28.096 -3.618 -24.523 1.00 91.25 104 ALA A C 1
ATOM 819 O O . ALA A 1 104 ? 28.199 -2.392 -24.593 1.00 91.25 104 ALA A O 1
ATOM 820 N N . GLU A 1 105 ? 29.100 -4.435 -24.854 1.00 92.38 105 GLU A N 1
ATOM 821 C CA . GLU A 1 105 ? 30.394 -4.005 -25.406 1.00 92.38 105 GLU A CA 1
ATOM 822 C C . GLU A 1 105 ? 30.241 -3.294 -26.756 1.00 92.38 105 GLU A C 1
ATOM 824 O O . GLU A 1 105 ? 31.029 -2.413 -27.087 1.00 92.38 105 GLU A O 1
ATOM 829 N N . LEU A 1 106 ? 29.204 -3.647 -27.518 1.00 93.75 106 LEU A N 1
ATOM 830 C CA . LEU A 1 106 ? 28.837 -2.997 -28.775 1.00 93.75 106 LEU A CA 1
ATOM 831 C C . LEU A 1 106 ? 27.974 -1.738 -28.603 1.00 93.75 106 LEU A C 1
ATOM 833 O O . LEU A 1 106 ? 27.597 -1.130 -29.602 1.00 93.75 106 LEU A O 1
ATOM 837 N N . GLY A 1 107 ? 27.670 -1.335 -27.367 1.00 91.12 107 GLY A N 1
ATOM 838 C CA . GLY A 1 107 ? 26.918 -0.113 -27.078 1.00 91.12 107 GLY A CA 1
ATOM 839 C C . GLY A 1 107 ? 25.415 -0.304 -26.863 1.00 91.12 107 GLY A C 1
ATOM 840 O O . GLY A 1 107 ? 24.710 0.691 -26.743 1.00 91.12 107 GLY A O 1
ATOM 841 N N . HIS A 1 108 ? 24.902 -1.540 -26.793 1.00 92.50 108 HIS A N 1
ATOM 842 C CA . HIS A 1 108 ? 23.485 -1.761 -26.489 1.00 92.50 108 HIS A CA 1
ATOM 843 C C . HIS A 1 108 ? 23.179 -1.353 -25.046 1.00 92.50 108 HIS A C 1
ATOM 845 O O . HIS A 1 108 ? 23.619 -2.002 -24.095 1.00 92.50 108 HIS A O 1
ATOM 851 N N . THR A 1 109 ? 22.385 -0.304 -24.879 1.00 92.38 109 THR A N 1
ATOM 852 C CA . THR A 1 109 ? 22.140 0.342 -23.585 1.00 92.38 109 THR A CA 1
ATOM 853 C C . THR A 1 109 ? 21.369 -0.545 -22.607 1.00 92.38 109 THR A C 1
ATOM 855 O O . THR A 1 109 ? 21.790 -0.666 -21.458 1.00 92.38 109 THR A O 1
ATOM 858 N N . ASP A 1 110 ? 20.333 -1.264 -23.058 1.00 86.94 110 ASP A N 1
ATOM 859 C CA . ASP A 1 110 ? 19.608 -2.200 -22.176 1.00 86.94 110 ASP A CA 1
ATOM 860 C C . ASP A 1 110 ? 20.500 -3.360 -21.711 1.00 86.94 110 ASP A C 1
ATOM 862 O O . ASP A 1 110 ? 20.411 -3.811 -20.571 1.00 86.94 110 ASP A O 1
ATOM 866 N N . ALA A 1 111 ? 21.411 -3.832 -22.570 1.00 88.31 111 ALA A N 1
ATOM 867 C CA . ALA A 1 111 ? 22.359 -4.879 -22.217 1.00 88.31 111 ALA A CA 1
ATOM 868 C C . ALA A 1 111 ? 23.375 -4.386 -21.178 1.00 88.31 111 ALA A C 1
ATOM 870 O O . ALA A 1 111 ? 23.695 -5.115 -20.242 1.00 88.31 111 ALA A O 1
ATOM 871 N N . GLN A 1 112 ? 23.851 -3.143 -21.311 1.00 91.62 112 GLN A N 1
ATOM 872 C CA . GLN A 1 112 ? 24.711 -2.501 -20.315 1.00 91.62 112 GLN A CA 1
ATOM 873 C C . GLN A 1 112 ? 23.981 -2.355 -18.972 1.00 91.62 112 GLN A C 1
ATOM 875 O O . GLN A 1 112 ? 24.514 -2.758 -17.942 1.00 91.62 112 GLN A O 1
ATOM 880 N N . HIS A 1 113 ? 22.739 -1.862 -18.970 1.00 89.75 113 HIS A N 1
ATOM 881 C CA . HIS A 1 113 ? 21.931 -1.758 -17.750 1.00 89.75 113 HIS A CA 1
ATOM 882 C C . HIS A 1 113 ? 21.719 -3.122 -17.087 1.00 89.75 113 HIS A C 1
ATOM 884 O O . HIS A 1 113 ? 21.974 -3.274 -15.891 1.00 89.75 113 HIS A O 1
ATOM 890 N N . PHE A 1 114 ? 21.345 -4.133 -17.872 1.00 85.62 114 PHE A N 1
ATOM 891 C CA . PHE A 1 114 ? 21.099 -5.484 -17.376 1.00 85.62 114 PHE A CA 1
ATOM 892 C C . PHE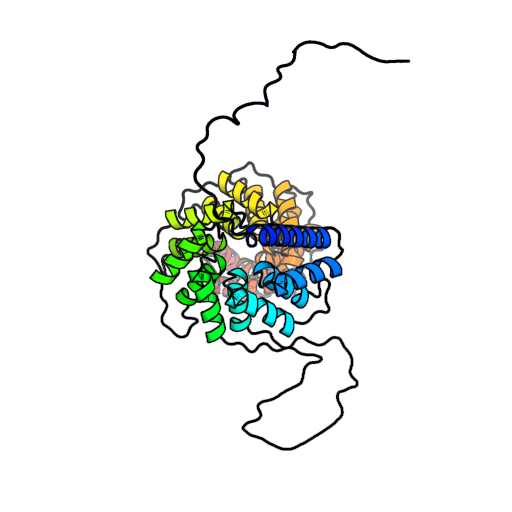 A 1 114 ? 22.354 -6.127 -16.769 1.00 85.62 114 PHE A C 1
ATOM 894 O O . PHE A 1 114 ? 22.280 -6.725 -15.696 1.00 85.62 114 PHE A O 1
ATOM 901 N N . LEU A 1 115 ? 23.530 -5.965 -17.391 1.00 85.19 115 LEU A N 1
ATOM 902 C CA . LEU A 1 115 ? 24.798 -6.406 -16.791 1.00 85.19 115 LEU A CA 1
ATOM 903 C C . LEU A 1 115 ? 25.118 -5.645 -15.509 1.00 85.19 115 LEU A C 1
ATOM 905 O O . LEU A 1 115 ? 25.568 -6.257 -14.542 1.00 85.19 115 LEU A O 1
ATOM 909 N N . GLY A 1 116 ? 24.851 -4.336 -15.485 1.00 84.19 116 GLY A N 1
ATOM 910 C CA . GLY A 1 116 ? 24.994 -3.514 -14.289 1.00 84.19 116 GLY A CA 1
ATOM 911 C C . GLY A 1 116 ? 24.210 -4.089 -13.110 1.00 84.19 116 GLY A C 1
ATOM 912 O O . GLY A 1 116 ? 24.756 -4.244 -12.015 1.00 84.19 116 GLY A O 1
ATOM 913 N N . GLN A 1 117 ? 22.957 -4.489 -13.344 1.00 81.00 117 GLN A N 1
ATOM 914 C CA . GLN A 1 117 ? 22.108 -5.129 -12.336 1.00 81.00 117 GLN A CA 1
ATOM 915 C C . GLN A 1 117 ? 22.637 -6.503 -11.913 1.00 81.00 117 GLN A C 1
ATOM 917 O O . GLN A 1 117 ? 22.779 -6.749 -10.714 1.00 81.00 117 GLN A O 1
ATOM 922 N N . ILE A 1 118 ? 22.988 -7.363 -12.877 1.00 79.56 118 ILE A N 1
ATOM 923 C CA . ILE A 1 118 ? 23.508 -8.712 -12.609 1.00 79.56 118 ILE A CA 1
ATOM 924 C C . ILE A 1 118 ? 24.747 -8.663 -11.716 1.00 79.56 118 ILE A C 1
ATOM 926 O O . ILE A 1 118 ? 24.796 -9.353 -10.700 1.00 79.56 118 ILE A O 1
ATOM 930 N N . TYR A 1 119 ? 25.739 -7.846 -12.069 1.00 80.31 119 TYR A N 1
ATOM 931 C CA . TYR A 1 119 ? 26.988 -7.781 -11.313 1.00 80.31 119 TYR A CA 1
ATOM 932 C C . TYR A 1 119 ? 26.810 -7.111 -9.954 1.00 80.31 119 TYR A C 1
ATOM 934 O O . TYR A 1 119 ? 27.432 -7.528 -8.982 1.00 80.31 119 TYR A O 1
ATOM 942 N N . SER A 1 120 ? 25.911 -6.134 -9.842 1.00 74.56 120 SER A N 1
ATOM 943 C CA . SER A 1 120 ? 25.670 -5.452 -8.566 1.00 74.56 120 SER A CA 1
ATOM 944 C C . SER A 1 120 ? 24.956 -6.324 -7.535 1.00 74.56 120 SER A C 1
ATOM 946 O O . SER A 1 120 ? 25.204 -6.182 -6.343 1.00 74.56 120 SER A O 1
ATOM 948 N N . GLN A 1 121 ? 24.058 -7.206 -7.976 1.00 69.00 121 GLN A N 1
ATOM 949 C CA . GLN A 1 121 ? 23.300 -8.087 -7.082 1.00 69.00 121 GLN A CA 1
ATOM 950 C C . GLN A 1 121 ? 24.009 -9.429 -6.859 1.00 69.00 121 GLN A C 1
ATOM 952 O O . GLN A 1 121 ? 23.846 -10.048 -5.808 1.00 69.00 121 GLN A O 1
ATOM 957 N N . GLY A 1 122 ? 24.810 -9.867 -7.836 1.00 61.88 122 GLY A N 1
ATOM 958 C CA . GLY A 1 122 ? 25.206 -11.263 -7.969 1.00 61.88 122 GLY A CA 1
ATOM 959 C C . GLY A 1 122 ? 24.003 -12.149 -8.320 1.00 61.88 122 GLY A C 1
ATOM 960 O O . GLY A 1 122 ? 22.845 -11.793 -8.106 1.00 61.88 122 GLY A O 1
ATOM 961 N N . MET A 1 123 ? 24.257 -13.337 -8.861 1.00 56.41 123 MET A N 1
ATOM 962 C CA . MET A 1 123 ? 23.238 -14.382 -8.964 1.00 56.41 123 MET A CA 1
ATOM 963 C C . MET A 1 123 ? 23.598 -15.495 -7.998 1.00 56.41 123 MET A C 1
ATOM 965 O O . MET A 1 123 ? 24.539 -16.238 -8.259 1.00 56.41 123 MET A O 1
ATOM 969 N N . GLY A 1 124 ? 22.847 -15.610 -6.900 1.00 44.22 124 GLY A N 1
ATOM 970 C CA . GLY A 1 124 ? 23.006 -16.711 -5.953 1.00 44.22 124 GLY A CA 1
ATOM 971 C C . GLY A 1 124 ? 22.784 -18.078 -6.612 1.00 44.22 124 GLY A C 1
ATOM 972 O O . GLY A 1 124 ? 22.111 -18.179 -7.639 1.00 44.22 124 GLY A O 1
ATOM 973 N N . LYS A 1 125 ? 23.343 -19.133 -5.997 1.00 42.72 125 LYS A N 1
ATOM 974 C CA . LYS A 1 125 ? 23.244 -20.527 -6.467 1.00 42.72 125 LYS A CA 1
ATOM 975 C C . LYS A 1 125 ? 21.822 -20.867 -6.922 1.00 42.72 125 LYS A C 1
ATOM 977 O O . LYS A 1 125 ? 20.894 -20.922 -6.114 1.00 42.72 125 LYS A O 1
ATOM 982 N N . VAL A 1 126 ? 21.672 -21.174 -8.208 1.00 39.50 126 VAL A N 1
ATOM 983 C CA . VAL A 1 126 ? 20.471 -21.836 -8.728 1.00 39.50 126 VAL A CA 1
ATOM 984 C C . VAL A 1 126 ? 20.369 -23.208 -8.046 1.00 39.50 126 VAL A C 1
ATOM 986 O O . VAL A 1 126 ? 21.289 -24.013 -8.174 1.00 39.50 126 VAL A O 1
ATOM 989 N N . ARG A 1 127 ? 19.289 -23.4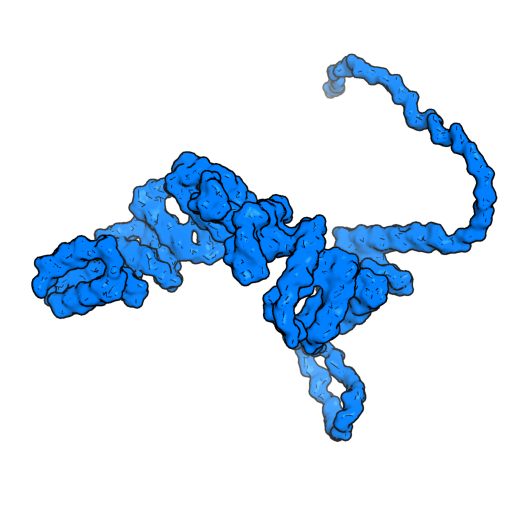68 -7.288 1.00 34.41 127 ARG A N 1
ATOM 990 C CA . ARG A 1 127 ? 18.959 -24.821 -6.802 1.00 34.41 127 ARG A CA 1
ATOM 991 C C . ARG A 1 127 ? 18.664 -25.691 -8.020 1.00 34.41 127 ARG A C 1
ATOM 993 O O . ARG A 1 127 ? 17.732 -25.392 -8.767 1.00 34.41 127 ARG A O 1
ATOM 1000 N N . ASP A 1 128 ? 19.491 -26.705 -8.224 1.00 38.03 128 ASP A N 1
ATOM 1001 C CA . ASP A 1 128 ? 19.405 -27.584 -9.380 1.00 38.03 128 ASP A CA 1
ATOM 1002 C C . ASP A 1 128 ? 18.193 -28.522 -9.302 1.00 38.03 128 ASP A C 1
ATOM 1004 O O . ASP A 1 128 ? 17.907 -29.090 -8.247 1.00 38.03 128 ASP A O 1
ATOM 1008 N N . TYR A 1 129 ? 17.500 -28.688 -10.430 1.00 39.91 129 TYR A N 1
ATOM 1009 C CA . TYR A 1 129 ? 16.487 -29.723 -10.654 1.00 39.91 129 TYR A CA 1
ATOM 1010 C C . TYR A 1 129 ? 17.038 -30.730 -11.673 1.00 39.91 129 TYR A C 1
ATOM 1012 O O . TYR A 1 129 ? 16.546 -30.800 -12.798 1.00 39.91 129 TYR A O 1
ATOM 1020 N N . SER A 1 130 ? 18.059 -31.504 -11.302 1.00 31.00 130 SER A N 1
ATOM 1021 C CA . SER A 1 130 ? 18.379 -32.757 -11.997 1.00 31.00 130 SER A CA 1
ATOM 1022 C C . SER A 1 130 ? 19.316 -33.649 -11.180 1.00 31.00 130 SER A C 1
ATOM 1024 O O . SER A 1 130 ? 20.515 -33.426 -11.087 1.00 31.00 130 SER A O 1
ATOM 1026 N N . ASP A 1 131 ? 18.726 -34.683 -10.594 1.00 34.19 131 ASP A N 1
ATOM 1027 C CA . ASP A 1 131 ? 19.339 -35.858 -9.966 1.00 34.19 131 ASP A CA 1
ATOM 1028 C C . ASP A 1 131 ? 20.497 -36.478 -10.818 1.00 34.19 131 ASP A C 1
ATOM 1030 O O . ASP A 1 131 ? 20.480 -36.368 -12.047 1.00 34.19 131 ASP A O 1
ATOM 1034 N N . PRO A 1 132 ? 21.410 -37.313 -10.266 1.00 39.28 132 PRO A N 1
ATOM 1035 C CA . PRO A 1 132 ? 22.395 -37.034 -9.211 1.00 39.28 132 PRO A CA 1
ATOM 1036 C C . PRO A 1 132 ? 23.703 -37.877 -9.380 1.00 39.28 132 PRO A C 1
ATOM 1038 O O . PRO A 1 132 ? 24.478 -38.022 -8.438 1.00 39.28 132 PRO A O 1
ATOM 1041 N N . MET A 1 133 ? 23.949 -38.525 -10.533 1.00 29.00 133 MET A N 1
ATOM 1042 C CA . MET A 1 133 ? 24.837 -39.712 -10.620 1.00 29.00 133 MET A CA 1
ATOM 1043 C C . MET A 1 133 ? 26.157 -39.524 -11.393 1.00 29.00 133 MET A C 1
ATOM 1045 O O . MET A 1 133 ? 26.723 -40.483 -11.912 1.00 29.00 133 MET A O 1
ATOM 1049 N N . ARG A 1 134 ? 26.690 -38.301 -11.482 1.00 37.12 134 ARG A N 1
ATOM 1050 C CA . ARG A 1 134 ? 28.057 -38.047 -12.003 1.00 37.12 134 ARG A CA 1
ATOM 1051 C C . ARG A 1 134 ? 28.937 -37.276 -11.017 1.00 37.12 134 ARG A C 1
ATOM 1053 O O . ARG A 1 134 ? 29.848 -36.558 -11.406 1.00 37.12 134 ARG A O 1
ATOM 1060 N N . LEU A 1 135 ? 28.650 -37.462 -9.730 1.00 36.19 135 LEU A N 1
ATOM 1061 C CA . LEU A 1 135 ? 29.333 -36.844 -8.595 1.00 36.19 135 LEU A CA 1
ATOM 1062 C C . LEU A 1 135 ? 30.609 -37.590 -8.139 1.00 36.19 135 LEU A C 1
ATOM 1064 O O . LEU A 1 135 ? 31.193 -37.210 -7.131 1.00 36.19 135 LEU A O 1
ATOM 1068 N N . TYR A 1 136 ? 31.046 -38.649 -8.832 1.00 31.70 136 TYR A N 1
ATOM 1069 C CA . TYR A 1 136 ? 32.077 -39.564 -8.322 1.00 31.70 136 TYR A CA 1
ATOM 1070 C C . TYR A 1 136 ? 33.195 -39.849 -9.331 1.00 31.70 136 TYR A C 1
ATOM 1072 O O . TYR A 1 136 ? 33.101 -40.788 -10.115 1.00 31.70 136 TYR A O 1
ATOM 1080 N N . ALA A 1 137 ? 34.245 -39.031 -9.283 1.00 26.80 137 ALA A N 1
ATOM 1081 C CA . ALA A 1 137 ? 35.652 -39.374 -9.545 1.00 26.80 137 ALA A CA 1
ATOM 1082 C C . ALA A 1 137 ? 36.444 -38.069 -9.321 1.00 26.80 137 ALA A C 1
ATOM 1084 O O . ALA A 1 137 ? 36.429 -37.192 -10.176 1.00 26.80 137 ALA A O 1
ATOM 1085 N N . ALA A 1 138 ? 36.828 -37.749 -8.083 1.00 30.92 138 ALA A N 1
ATOM 1086 C CA . ALA A 1 138 ? 38.121 -38.124 -7.494 1.00 30.92 138 ALA A CA 1
ATOM 1087 C C . ALA A 1 138 ? 39.303 -37.519 -8.282 1.00 30.92 138 ALA A C 1
ATOM 1089 O O . ALA A 1 138 ? 39.351 -37.662 -9.495 1.00 30.92 138 ALA A O 1
ATOM 1090 N N . THR A 1 139 ? 40.304 -36.853 -7.718 1.00 34.41 139 THR A N 1
ATOM 1091 C CA . THR A 1 139 ? 40.723 -36.539 -6.342 1.00 34.41 139 THR A CA 1
ATOM 1092 C C . THR A 1 139 ? 42.031 -35.746 -6.501 1.00 34.41 139 THR A C 1
ATOM 1094 O O . THR A 1 139 ? 42.763 -35.983 -7.458 1.00 34.41 139 THR A O 1
ATOM 1097 N N . ASP A 1 140 ? 42.313 -34.906 -5.510 1.00 33.25 140 ASP A N 1
ATOM 1098 C CA . ASP A 1 140 ? 43.639 -34.575 -4.977 1.00 33.25 140 ASP A CA 1
ATOM 1099 C C . ASP A 1 140 ? 44.652 -33.689 -5.734 1.00 33.25 140 ASP A C 1
ATOM 1101 O O . ASP A 1 140 ? 44.894 -33.775 -6.933 1.00 33.25 140 ASP A O 1
ATOM 1105 N N . GLU A 1 141 ? 45.299 -32.899 -4.871 1.00 30.94 141 GLU A N 1
ATOM 1106 C CA . GLU A 1 141 ? 46.535 -32.120 -4.976 1.00 30.94 141 GLU A CA 1
ATOM 1107 C C . GLU A 1 141 ? 46.481 -30.661 -5.453 1.00 30.94 141 GLU A C 1
ATOM 1109 O O . GLU A 1 141 ? 45.769 -30.239 -6.359 1.00 30.94 141 GLU A O 1
ATOM 1114 N N . ALA A 1 142 ? 47.225 -29.867 -4.685 1.00 41.31 142 ALA A N 1
ATOM 1115 C CA . ALA A 1 142 ? 47.125 -28.437 -4.501 1.00 41.31 142 ALA A CA 1
ATOM 1116 C C . ALA A 1 142 ? 47.883 -27.633 -5.564 1.00 41.31 142 ALA A C 1
ATOM 1118 O O . ALA A 1 142 ? 49.020 -27.955 -5.899 1.00 41.31 142 ALA A O 1
ATOM 1119 N N . ASP A 1 143 ? 47.301 -26.503 -5.975 1.00 35.69 143 ASP A N 1
ATOM 1120 C CA . ASP A 1 143 ? 48.021 -25.402 -6.619 1.00 35.69 143 ASP A CA 1
ATOM 1121 C C . ASP A 1 143 ? 47.426 -24.044 -6.162 1.00 35.69 143 ASP A C 1
ATOM 1123 O O . ASP A 1 143 ? 46.253 -23.762 -6.453 1.00 35.69 143 ASP A O 1
ATOM 1127 N N . PRO A 1 144 ? 48.190 -23.182 -5.453 1.00 37.75 144 PRO A N 1
ATOM 1128 C CA . PRO A 1 144 ? 47.763 -21.838 -5.043 1.00 37.75 144 PRO A CA 1
ATOM 1129 C C . PRO A 1 144 ? 47.584 -20.853 -6.213 1.00 37.75 144 PRO A C 1
ATOM 1131 O O . PRO A 1 144 ? 47.139 -19.723 -6.006 1.00 37.75 144 PRO A O 1
ATOM 1134 N N . HIS A 1 145 ? 47.918 -21.261 -7.441 1.00 36.72 145 HIS A N 1
ATOM 1135 C CA . HIS A 1 145 ? 47.697 -20.505 -8.673 1.00 36.72 145 HIS A CA 1
ATOM 1136 C C . HIS A 1 145 ? 46.727 -21.193 -9.645 1.00 36.72 145 HIS A C 1
ATOM 1138 O O . HIS A 1 145 ? 46.754 -20.892 -10.841 1.00 36.72 145 HIS A O 1
ATOM 1144 N N . SER A 1 146 ? 45.832 -22.058 -9.148 1.00 33.84 146 SER A N 1
ATOM 1145 C CA . SER A 1 146 ? 44.817 -22.755 -9.954 1.00 33.84 146 SER A CA 1
ATOM 1146 C C . SER A 1 146 ? 43.777 -21.811 -10.584 1.00 33.84 146 SER A C 1
ATOM 1148 O O . SER A 1 146 ? 42.620 -21.683 -10.192 1.00 33.84 146 SER A O 1
ATOM 1150 N N . ASN A 1 147 ? 44.207 -21.180 -11.672 1.00 36.94 147 ASN A N 1
ATOM 1151 C CA . ASN A 1 147 ? 43.411 -21.001 -12.869 1.00 36.94 147 ASN A CA 1
ATOM 1152 C C . ASN A 1 147 ? 42.914 -22.369 -13.355 1.00 36.94 147 ASN A C 1
ATOM 1154 O O . ASN A 1 147 ? 43.711 -23.299 -13.450 1.00 36.94 147 ASN A O 1
ATOM 1158 N N . ARG A 1 148 ? 41.660 -22.398 -13.834 1.00 31.80 148 ARG A N 1
ATOM 1159 C CA . ARG A 1 148 ? 40.967 -23.495 -14.547 1.00 31.80 148 ARG A CA 1
ATOM 1160 C C . ARG A 1 148 ? 40.399 -24.594 -13.653 1.00 31.80 148 ARG A C 1
ATOM 1162 O O . ARG A 1 148 ? 41.035 -25.050 -12.729 1.00 31.80 148 ARG A O 1
ATOM 1169 N N . SER A 1 149 ? 39.250 -25.174 -13.957 1.00 35.16 149 SER A N 1
ATOM 1170 C CA . SER A 1 149 ? 38.197 -24.957 -14.954 1.00 35.16 149 SER A CA 1
ATOM 1171 C C . SER A 1 149 ? 37.179 -26.072 -14.670 1.00 35.16 149 SER A C 1
ATOM 1173 O O . SER A 1 149 ? 37.528 -27.074 -14.055 1.00 35.16 149 SER A O 1
ATOM 1175 N N . LEU A 1 150 ? 35.957 -25.937 -15.181 1.00 34.97 150 LEU A N 1
ATOM 1176 C CA . LEU A 1 150 ? 34.992 -27.034 -15.329 1.00 34.97 150 LEU A CA 1
ATOM 1177 C C . LEU A 1 150 ? 34.346 -27.577 -14.047 1.00 34.97 150 LEU A C 1
ATOM 1179 O O . LEU A 1 150 ? 34.490 -28.744 -13.708 1.00 34.97 150 LEU A O 1
ATOM 1183 N N . LEU A 1 151 ? 33.442 -26.787 -13.468 1.00 30.39 151 LEU A N 1
ATOM 1184 C CA . LEU A 1 151 ? 32.212 -27.344 -12.898 1.00 30.39 151 LEU A CA 1
ATOM 1185 C C . LEU A 1 151 ? 31.007 -26.530 -13.381 1.00 30.39 151 LEU A C 1
ATOM 1187 O O . LEU A 1 151 ? 30.496 -25.656 -12.691 1.00 30.39 151 LEU A O 1
ATOM 1191 N N . PHE A 1 152 ? 30.533 -26.839 -14.588 1.00 45.19 152 PHE A N 1
ATOM 1192 C CA . PHE A 1 152 ? 29.121 -26.655 -14.922 1.00 45.19 152 PHE A CA 1
ATOM 1193 C C . PHE A 1 152 ? 28.526 -28.028 -15.190 1.00 45.19 152 PHE A C 1
ATOM 1195 O O . PHE A 1 152 ? 28.891 -28.674 -16.174 1.00 45.19 152 PHE A O 1
ATOM 1202 N N . PRO A 1 153 ? 27.644 -28.485 -14.290 1.00 36.34 153 PRO A N 1
ATOM 1203 C CA . PRO A 1 153 ? 26.353 -28.952 -14.797 1.00 36.34 153 PRO A CA 1
ATOM 1204 C C . PRO A 1 153 ? 25.103 -28.468 -14.030 1.00 36.34 153 PRO A C 1
ATOM 1206 O O . PRO A 1 153 ? 24.015 -28.747 -14.507 1.00 36.34 153 PRO A O 1
ATOM 1209 N N . ALA A 1 154 ? 25.201 -27.759 -12.893 1.00 43.75 154 ALA A N 1
ATOM 1210 C CA . ALA A 1 154 ? 24.086 -27.754 -11.921 1.00 43.75 154 ALA A CA 1
ATOM 1211 C C . ALA A 1 154 ? 24.107 -26.635 -10.839 1.00 43.75 154 ALA A C 1
ATOM 1213 O O . ALA A 1 154 ? 23.791 -26.874 -9.676 1.00 43.75 154 ALA A O 1
ATOM 1214 N N . GLY A 1 155 ? 24.554 -25.408 -11.135 1.00 48.34 155 GLY A N 1
ATOM 1215 C CA . GLY A 1 155 ? 24.653 -24.375 -10.084 1.00 48.34 155 GLY A CA 1
ATOM 1216 C C . GLY A 1 155 ? 25.491 -23.163 -10.463 1.00 48.34 155 GLY A C 1
ATOM 1217 O O . GLY A 1 155 ? 26.638 -23.034 -10.049 1.00 48.34 155 GLY A O 1
ATOM 1218 N N . VAL A 1 156 ? 24.911 -22.263 -11.257 1.00 47.75 156 VAL A N 1
ATOM 1219 C CA . VAL A 1 156 ? 25.575 -21.041 -11.732 1.00 47.75 156 VAL A CA 1
ATOM 1220 C C . VAL A 1 156 ? 25.579 -19.994 -10.615 1.00 47.75 156 VAL A C 1
ATOM 1222 O O . VAL A 1 156 ? 24.510 -19.619 -10.137 1.00 47.75 156 VAL A O 1
ATOM 1225 N N . ASN A 1 157 ? 26.765 -19.522 -10.225 1.00 53.53 157 ASN A N 1
ATOM 1226 C CA . ASN A 1 157 ? 26.961 -18.351 -9.370 1.00 53.53 157 ASN A CA 1
ATOM 1227 C C . ASN A 1 157 ? 27.626 -17.266 -10.224 1.00 53.53 157 ASN A C 1
ATOM 1229 O O . ASN A 1 157 ? 28.736 -17.475 -10.711 1.00 53.53 157 ASN A O 1
ATOM 1233 N N . ILE A 1 158 ? 26.953 -16.138 -10.451 1.00 63.16 158 ILE A N 1
ATOM 1234 C CA . ILE A 1 158 ? 27.646 -14.930 -10.918 1.00 63.16 158 ILE A CA 1
ATOM 1235 C C . ILE A 1 158 ? 27.984 -14.168 -9.658 1.00 63.16 158 ILE A C 1
ATOM 1237 O O . ILE A 1 158 ? 27.082 -13.677 -8.979 1.00 63.16 158 ILE A O 1
ATOM 1241 N N . GLU A 1 159 ? 29.265 -14.126 -9.321 1.00 65.06 159 GLU A N 1
ATOM 1242 C CA . GLU A 1 159 ? 29.701 -13.435 -8.119 1.00 65.06 159 GLU A CA 1
ATOM 1243 C C . GLU A 1 159 ? 29.348 -11.952 -8.205 1.00 65.06 159 GLU A C 1
ATOM 1245 O O . GLU A 1 159 ? 29.452 -11.316 -9.259 1.00 65.06 159 GLU A O 1
ATOM 1250 N N . ARG A 1 160 ? 28.887 -11.414 -7.075 1.00 75.56 160 ARG A N 1
ATOM 1251 C CA . ARG A 1 160 ? 28.639 -9.985 -6.935 1.00 75.56 160 ARG A CA 1
ATOM 1252 C C . ARG A 1 160 ? 29.955 -9.250 -7.172 1.00 75.56 160 ARG A C 1
ATOM 1254 O O . ARG A 1 160 ? 30.924 -9.456 -6.450 1.00 75.56 160 ARG A O 1
ATOM 1261 N N . ASN A 1 161 ? 29.955 -8.374 -8.164 1.00 80.81 161 ASN A N 1
ATOM 1262 C CA . ASN A 1 161 ? 31.055 -7.486 -8.491 1.00 80.81 161 ASN A CA 1
ATOM 1263 C C . ASN A 1 161 ? 30.502 -6.066 -8.610 1.00 80.81 161 ASN A C 1
ATOM 1265 O O . ASN A 1 161 ? 29.991 -5.654 -9.651 1.00 80.81 161 ASN A O 1
ATOM 1269 N N . GLU A 1 162 ? 30.580 -5.311 -7.519 1.00 79.75 162 GLU A N 1
ATOM 1270 C CA . GLU A 1 162 ? 30.011 -3.965 -7.467 1.00 79.75 162 GLU A CA 1
ATOM 1271 C C . GLU A 1 162 ? 30.704 -2.993 -8.415 1.00 79.75 162 GLU A C 1
ATOM 1273 O O . GLU A 1 162 ? 30.029 -2.171 -9.031 1.00 79.75 162 GLU A O 1
ATOM 1278 N N . ALA A 1 163 ? 32.025 -3.114 -8.570 1.00 83.69 163 ALA A N 1
ATOM 1279 C CA . ALA A 1 163 ? 32.808 -2.253 -9.447 1.00 83.69 163 ALA A CA 1
ATOM 1280 C C . ALA A 1 163 ? 32.419 -2.462 -10.917 1.00 83.69 163 ALA A C 1
ATOM 1282 O O . ALA A 1 163 ? 32.168 -1.501 -11.645 1.00 83.69 163 ALA A O 1
ATOM 1283 N N . GLU A 1 164 ? 32.300 -3.720 -11.348 1.00 84.06 164 GLU A N 1
ATOM 1284 C CA . GLU A 1 164 ? 31.849 -4.035 -12.704 1.00 84.06 164 GLU A CA 1
ATOM 1285 C C . GLU A 1 164 ? 30.373 -3.669 -12.912 1.00 84.06 164 GLU A C 1
ATOM 1287 O O . GLU A 1 164 ? 30.007 -3.125 -13.956 1.00 84.06 164 GLU A O 1
ATOM 1292 N N . GLY A 1 165 ? 29.531 -3.899 -11.903 1.00 84.62 165 GLY A N 1
ATOM 1293 C CA . GLY A 1 165 ? 28.131 -3.489 -11.924 1.00 84.62 165 GLY A CA 1
ATOM 1294 C C . GLY A 1 165 ? 27.968 -1.978 -12.085 1.00 84.62 165 GLY A C 1
ATOM 1295 O O . GLY A 1 165 ? 27.187 -1.525 -12.922 1.00 84.62 165 GLY A O 1
ATOM 1296 N N . PHE A 1 166 ? 28.743 -1.195 -11.334 1.00 87.81 166 PHE A N 1
ATOM 1297 C CA . PHE A 1 166 ? 28.761 0.260 -11.436 1.00 87.81 166 PHE A CA 1
ATOM 1298 C C . PHE A 1 166 ? 29.253 0.724 -12.809 1.00 87.81 166 PHE A C 1
ATOM 1300 O O . PHE A 1 166 ? 28.606 1.563 -13.426 1.00 87.81 166 PHE A O 1
ATOM 1307 N N . LEU A 1 167 ? 30.337 0.141 -13.330 1.00 90.62 167 LEU A N 1
ATOM 1308 C CA . LEU A 1 167 ? 30.886 0.495 -14.642 1.00 90.62 167 LEU A CA 1
ATOM 1309 C C . LEU A 1 167 ? 29.852 0.340 -15.765 1.00 90.62 167 LEU A C 1
ATOM 1311 O O . LEU A 1 167 ? 29.695 1.226 -16.608 1.00 90.62 167 LEU A O 1
ATOM 1315 N N . TRP A 1 168 ? 29.148 -0.792 -15.799 1.00 89.31 168 TRP A N 1
ATOM 1316 C CA . TRP A 1 168 ? 28.132 -1.037 -16.821 1.00 89.31 168 TRP A CA 1
ATOM 1317 C C . TRP A 1 168 ? 26.918 -0.123 -16.666 1.00 89.31 168 TRP A C 1
ATOM 1319 O O . TRP A 1 168 ? 26.401 0.382 -17.665 1.00 89.31 168 TRP A O 1
ATOM 1329 N N . LEU A 1 169 ? 26.509 0.142 -15.425 1.00 89.00 169 LEU A N 1
ATOM 1330 C CA . LEU A 1 169 ? 25.432 1.077 -15.124 1.00 89.00 169 LEU A CA 1
ATOM 1331 C C . LEU A 1 169 ? 25.779 2.504 -15.561 1.00 89.00 169 LEU A C 1
ATOM 1333 O O . LEU A 1 169 ? 24.961 3.172 -16.188 1.00 89.00 169 LEU A O 1
ATOM 1337 N N . GLU A 1 170 ? 27.004 2.949 -15.287 1.00 93.31 170 GLU A N 1
ATOM 1338 C CA . GLU A 1 170 ? 27.498 4.270 -15.664 1.00 93.31 170 GLU A CA 1
ATOM 1339 C C . GLU A 1 170 ? 27.541 4.436 -17.188 1.00 93.31 170 GLU A C 1
ATOM 1341 O O . GLU A 1 170 ? 27.092 5.453 -17.718 1.00 93.31 170 GLU A O 1
ATOM 1346 N N . ARG A 1 171 ? 28.006 3.411 -17.916 1.00 94.94 171 ARG A N 1
ATOM 1347 C CA . ARG A 1 171 ? 27.981 3.395 -19.389 1.00 94.94 171 ARG A CA 1
ATOM 1348 C C . ARG A 1 171 ? 26.561 3.527 -19.933 1.00 94.94 171 ARG A C 1
ATOM 1350 O O . ARG A 1 171 ? 26.326 4.379 -20.788 1.00 94.94 171 ARG A O 1
ATOM 1357 N N . ALA A 1 172 ? 25.623 2.744 -19.401 1.00 93.88 172 ALA A N 1
ATOM 1358 C CA . ALA A 1 172 ? 24.224 2.803 -19.810 1.00 93.88 172 ALA A CA 1
ATOM 1359 C C . ALA A 1 172 ? 23.604 4.177 -19.511 1.00 93.88 172 ALA A C 1
ATOM 1361 O O . ALA A 1 172 ? 22.909 4.739 -20.357 1.00 93.88 172 ALA A O 1
ATOM 1362 N N . ALA A 1 173 ? 23.882 4.743 -18.333 1.00 94.50 173 ALA A N 1
ATOM 1363 C CA . ALA A 1 173 ? 23.368 6.046 -17.921 1.00 94.50 173 ALA A CA 1
ATOM 1364 C C . ALA A 1 173 ? 23.904 7.187 -18.804 1.00 94.50 173 ALA A C 1
ATOM 1366 O O . ALA A 1 173 ? 23.118 8.021 -19.262 1.00 94.50 173 ALA A O 1
ATOM 1367 N N . LYS A 1 174 ? 25.212 7.181 -19.109 1.00 95.19 174 LYS A N 1
ATOM 1368 C CA . LYS A 1 174 ? 25.860 8.122 -20.045 1.00 95.19 174 LYS A CA 1
ATOM 1369 C C . LYS A 1 174 ? 25.311 7.995 -21.466 1.00 95.19 174 LYS A C 1
ATOM 1371 O O . LYS A 1 174 ? 25.187 8.995 -22.163 1.00 95.19 174 LYS A O 1
ATOM 1376 N N . ALA A 1 175 ? 24.946 6.784 -21.878 1.00 93.69 175 ALA A N 1
ATOM 1377 C CA . ALA A 1 175 ? 24.295 6.523 -23.159 1.00 93.69 175 ALA A CA 1
ATOM 1378 C C . ALA A 1 175 ? 22.789 6.864 -23.171 1.00 93.69 175 ALA A C 1
ATOM 1380 O O . ALA A 1 175 ? 22.117 6.634 -24.173 1.00 93.69 175 ALA A O 1
ATOM 1381 N N . GLY A 1 176 ? 22.254 7.418 -22.077 1.00 92.81 176 GLY A N 1
ATOM 1382 C CA . GLY A 1 176 ? 20.879 7.901 -21.998 1.00 92.81 176 GLY A CA 1
ATOM 1383 C C . GLY A 1 176 ? 19.864 6.883 -21.484 1.00 92.81 176 GLY A C 1
ATOM 1384 O O . GLY A 1 176 ? 18.682 7.173 -21.518 1.00 92.81 176 GLY A O 1
ATOM 1385 N N . HIS A 1 177 ? 20.253 5.708 -20.984 1.00 93.12 177 HIS A N 1
ATOM 1386 C CA . HIS A 1 177 ? 19.278 4.713 -20.524 1.00 93.12 177 HIS A CA 1
ATOM 1387 C C . HIS A 1 177 ? 18.548 5.161 -19.244 1.00 93.12 177 HIS A C 1
ATOM 1389 O O . HIS A 1 177 ? 19.147 5.220 -18.166 1.00 93.12 177 HIS A O 1
ATOM 1395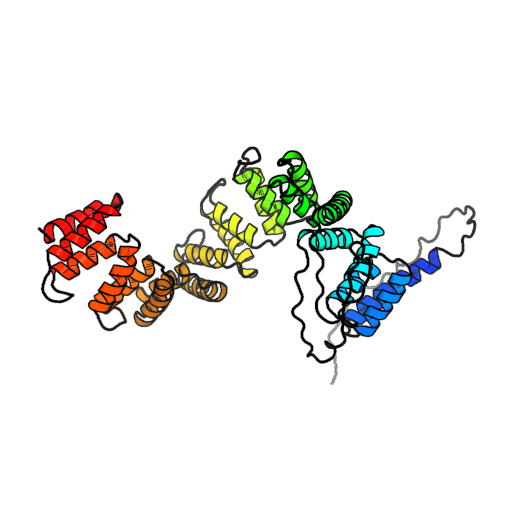 N N . ALA A 1 178 ? 17.239 5.415 -19.340 1.00 91.50 178 ALA A N 1
ATOM 1396 C CA . ALA A 1 178 ? 16.439 6.002 -18.262 1.00 91.50 178 ALA A CA 1
ATOM 1397 C C . ALA A 1 178 ? 16.520 5.236 -16.927 1.00 91.50 178 ALA A C 1
ATOM 1399 O O . ALA A 1 178 ? 16.727 5.846 -15.876 1.00 91.50 178 ALA A O 1
ATOM 1400 N N . PHE A 1 179 ? 16.406 3.902 -16.933 1.00 87.94 179 PHE A N 1
ATOM 1401 C CA . PHE A 1 179 ? 16.505 3.120 -15.691 1.00 87.94 179 PHE A CA 1
ATOM 1402 C C . PHE A 1 179 ? 17.934 3.038 -15.151 1.00 87.94 179 PHE A C 1
ATOM 1404 O O . PHE A 1 179 ? 18.113 2.908 -13.948 1.00 87.94 179 PHE A O 1
ATOM 1411 N N . ALA A 1 180 ? 18.952 3.163 -16.007 1.00 91.25 180 ALA A N 1
ATOM 1412 C CA . ALA A 1 180 ? 20.333 3.182 -15.533 1.00 91.25 180 ALA A CA 1
ATOM 1413 C C . ALA A 1 180 ? 20.647 4.513 -14.848 1.00 91.25 180 ALA A C 1
ATOM 1415 O O . ALA A 1 180 ? 21.300 4.520 -13.813 1.00 91.25 180 ALA A O 1
ATOM 1416 N N . GLN A 1 181 ? 20.128 5.621 -15.387 1.00 96.06 181 GLN A N 1
ATOM 1417 C CA . GLN A 1 181 ? 20.200 6.934 -14.748 1.00 96.06 181 GLN A CA 1
ATOM 1418 C C . GLN A 1 181 ? 19.500 6.929 -13.383 1.00 96.06 181 GLN A C 1
ATOM 1420 O O . GLN A 1 181 ? 20.075 7.408 -12.413 1.00 96.06 181 GLN A O 1
ATOM 1425 N N . LEU A 1 182 ? 18.307 6.328 -13.281 1.00 91.81 182 LEU A N 1
ATOM 1426 C CA . LEU A 1 182 ? 17.603 6.160 -12.005 1.00 91.81 182 LEU A CA 1
ATOM 1427 C C . LEU A 1 182 ? 18.418 5.333 -10.999 1.00 91.81 182 LEU A C 1
ATOM 1429 O O . LEU A 1 182 ? 18.637 5.778 -9.874 1.00 91.81 182 LEU A O 1
ATOM 1433 N N . ASP A 1 183 ? 18.857 4.139 -11.401 1.00 89.38 183 ASP A N 1
ATOM 1434 C CA . ASP A 1 183 ? 19.597 3.221 -10.531 1.00 89.38 183 ASP A CA 1
ATOM 1435 C C . ASP A 1 183 ? 20.922 3.854 -10.065 1.00 89.38 183 ASP A C 1
ATOM 1437 O O . ASP A 1 183 ? 21.326 3.691 -8.913 1.00 89.38 183 ASP A O 1
ATOM 1441 N N . LEU A 1 184 ? 21.601 4.596 -10.947 1.00 91.50 184 LEU A N 1
ATOM 1442 C CA . LEU A 1 184 ? 22.844 5.294 -10.630 1.00 91.50 184 LEU A CA 1
ATOM 1443 C C . LEU A 1 184 ? 22.595 6.484 -9.697 1.00 91.50 184 LEU A C 1
ATOM 1445 O O . LEU A 1 184 ? 23.321 6.648 -8.718 1.00 91.50 184 LEU A O 1
ATOM 1449 N N . ALA A 1 185 ? 21.535 7.260 -9.933 1.00 92.50 185 ALA A N 1
ATOM 1450 C CA . ALA A 1 185 ? 21.151 8.351 -9.046 1.00 92.50 185 ALA A CA 1
ATOM 1451 C C . ALA A 1 185 ? 20.874 7.860 -7.624 1.00 92.50 185 ALA A C 1
ATOM 1453 O O . ALA A 1 185 ? 21.359 8.450 -6.665 1.00 92.50 185 ALA A O 1
ATOM 1454 N N . GLN A 1 186 ? 20.147 6.750 -7.469 1.00 88.75 186 GLN A N 1
ATOM 1455 C CA . GLN A 1 186 ? 19.880 6.170 -6.151 1.00 88.75 186 GLN A CA 1
ATOM 1456 C C . GLN A 1 186 ? 21.170 5.783 -5.417 1.00 88.75 186 GLN A C 1
ATOM 1458 O O . GLN A 1 186 ? 21.278 6.011 -4.215 1.00 88.75 186 GLN A O 1
ATOM 1463 N N . ARG A 1 187 ? 22.182 5.265 -6.124 1.00 87.94 187 ARG A N 1
ATOM 1464 C CA . ARG A 1 187 ? 23.489 4.975 -5.509 1.00 87.94 187 ARG A CA 1
ATOM 1465 C C . ARG A 1 187 ? 24.175 6.233 -5.003 1.00 87.94 187 ARG A C 1
ATOM 1467 O O . ARG A 1 187 ? 24.699 6.206 -3.893 1.00 87.94 187 ARG A O 1
ATOM 1474 N N . PHE A 1 188 ? 24.137 7.313 -5.783 1.00 89.56 188 PHE A N 1
ATOM 1475 C CA . PHE A 1 188 ? 24.683 8.602 -5.367 1.00 89.56 188 PHE A CA 1
ATOM 1476 C C . PHE A 1 188 ? 23.909 9.218 -4.197 1.00 89.56 188 PHE A C 1
ATOM 1478 O O . PHE A 1 188 ? 24.532 9.812 -3.329 1.00 89.56 188 PHE A O 1
ATOM 1485 N N . LEU A 1 189 ? 22.589 9.023 -4.101 1.00 86.31 189 LEU A N 1
ATOM 1486 C CA . LEU A 1 189 ? 21.808 9.497 -2.949 1.00 86.31 189 LEU A CA 1
ATOM 1487 C C . LEU A 1 189 ? 22.171 8.777 -1.642 1.00 86.31 189 LEU A C 1
ATOM 1489 O O . LEU A 1 189 ? 22.158 9.402 -0.585 1.00 86.31 189 LEU A O 1
ATOM 1493 N N . TYR A 1 190 ? 22.465 7.473 -1.697 1.00 78.00 190 TYR A N 1
ATOM 1494 C CA . TYR A 1 190 ? 22.674 6.645 -0.500 1.00 78.00 190 TYR A CA 1
ATOM 1495 C C . TYR A 1 190 ? 24.140 6.268 -0.224 1.00 78.00 190 TYR A C 1
ATOM 1497 O O . TYR A 1 190 ? 24.402 5.519 0.716 1.00 78.00 190 TYR A O 1
ATOM 1505 N N . GLY A 1 191 ? 25.094 6.741 -1.033 1.00 76.19 191 GLY A N 1
ATOM 1506 C CA . GLY A 1 191 ? 26.524 6.448 -0.859 1.00 76.19 191 GLY A CA 1
ATOM 1507 C C . GLY A 1 191 ? 26.897 4.969 -1.051 1.00 76.19 191 GLY A C 1
ATOM 1508 O O . GLY A 1 191 ? 27.906 4.502 -0.526 1.00 76.19 191 GLY A O 1
ATOM 1509 N N . TRP A 1 192 ? 26.095 4.193 -1.791 1.00 65.00 192 TRP A N 1
ATOM 1510 C CA . TRP A 1 192 ? 26.262 2.731 -1.913 1.00 65.00 192 TRP A CA 1
ATOM 1511 C C . TRP A 1 192 ? 27.533 2.286 -2.652 1.00 65.00 192 TRP A C 1
ATOM 1513 O O . TRP A 1 192 ? 27.853 1.104 -2.650 1.00 65.00 192 TRP A O 1
ATOM 1523 N N . SER A 1 193 ? 28.265 3.207 -3.275 1.00 58.75 193 SER A N 1
ATOM 1524 C CA . SER A 1 193 ? 29.526 2.948 -3.982 1.00 58.75 193 SER A CA 1
ATOM 1525 C C . SER A 1 193 ? 30.776 3.264 -3.147 1.00 58.75 193 SER A C 1
ATOM 1527 O O . SER A 1 193 ? 31.847 3.464 -3.712 1.00 58.75 193 SER A O 1
ATOM 1529 N N . GLY A 1 194 ? 30.651 3.339 -1.816 1.00 58.91 194 GLY A N 1
ATOM 1530 C CA . GLY A 1 194 ? 31.781 3.582 -0.909 1.00 58.91 194 GLY A CA 1
ATOM 1531 C C . GLY A 1 194 ? 32.301 5.025 -0.907 1.00 58.91 194 GLY A C 1
ATOM 1532 O O . GLY A 1 194 ? 33.375 5.278 -0.368 1.00 58.91 194 GLY A O 1
ATOM 1533 N N . GLY A 1 195 ? 31.551 5.955 -1.505 1.00 67.88 195 GLY A N 1
ATOM 1534 C CA . GLY A 1 195 ? 31.820 7.394 -1.500 1.00 67.88 195 GLY A CA 1
ATOM 1535 C C . GLY A 1 195 ? 30.731 8.179 -0.767 1.00 67.88 195 GLY A C 1
ATOM 1536 O O . GLY A 1 195 ? 29.664 7.639 -0.464 1.00 67.88 195 GLY A O 1
ATOM 1537 N N . GLU A 1 196 ? 30.999 9.455 -0.490 1.00 76.44 196 GLU A N 1
ATOM 1538 C CA . GLU A 1 196 ? 30.003 10.366 0.082 1.00 76.44 196 GLU A CA 1
ATOM 1539 C C . GLU A 1 196 ? 28.821 10.581 -0.884 1.00 76.44 196 GLU A C 1
ATOM 1541 O O . GLU A 1 196 ? 29.008 10.507 -2.104 1.00 76.44 196 GLU A O 1
ATOM 1546 N N . PRO A 1 197 ? 27.601 10.832 -0.373 1.00 85.75 197 PRO A N 1
ATOM 1547 C CA . PRO A 1 197 ? 26.456 11.125 -1.223 1.00 85.75 197 PRO A CA 1
ATOM 1548 C C . PRO A 1 197 ? 26.687 12.332 -2.146 1.00 85.75 197 PRO A C 1
ATOM 1550 O O . PRO A 1 197 ? 27.015 13.420 -1.677 1.00 85.75 197 PRO A O 1
ATOM 1553 N N . ASP A 1 198 ? 26.443 12.162 -3.447 1.00 91.00 198 ASP A N 1
ATOM 1554 C CA . ASP A 1 198 ? 26.522 13.230 -4.456 1.00 91.00 198 ASP A CA 1
ATOM 1555 C C . ASP A 1 198 ? 25.108 13.619 -4.910 1.00 91.00 198 ASP A C 1
ATOM 1557 O O . ASP A 1 198 ? 24.555 13.109 -5.890 1.00 91.00 198 ASP A O 1
ATOM 1561 N N . ILE A 1 199 ? 24.483 14.501 -4.127 1.00 90.88 199 ILE A N 1
ATOM 1562 C CA . ILE A 1 199 ? 23.096 14.924 -4.344 1.00 90.88 199 ILE A CA 1
ATOM 1563 C C . ILE A 1 199 ? 22.929 15.705 -5.662 1.00 90.88 199 ILE A C 1
ATOM 1565 O O . ILE A 1 199 ? 21.981 15.392 -6.391 1.00 90.88 199 ILE A O 1
ATOM 1569 N N . PRO A 1 200 ? 23.790 16.686 -6.017 1.00 93.38 200 PRO A N 1
ATOM 1570 C CA . PRO A 1 200 ? 23.668 17.399 -7.290 1.00 93.38 200 PRO A CA 1
ATOM 1571 C C . PRO A 1 200 ? 23.704 16.461 -8.499 1.00 93.38 200 PRO A C 1
ATOM 1573 O O . PRO A 1 200 ? 22.817 16.533 -9.352 1.00 93.38 200 PRO A O 1
ATOM 1576 N N . HIS A 1 201 ? 24.656 15.526 -8.535 1.00 92.88 201 HIS A N 1
ATOM 1577 C CA . HIS A 1 201 ? 24.769 14.570 -9.634 1.00 92.88 201 HIS A CA 1
ATOM 1578 C C . HIS A 1 201 ? 23.566 13.619 -9.683 1.00 92.88 201 HIS A C 1
ATOM 1580 O O . HIS A 1 201 ? 23.004 13.356 -10.751 1.00 92.88 201 HIS A O 1
ATOM 1586 N N . ALA A 1 202 ? 23.111 13.127 -8.526 1.00 93.69 202 ALA A N 1
ATOM 1587 C CA . ALA A 1 202 ? 21.907 12.307 -8.453 1.00 93.69 202 ALA A CA 1
ATOM 1588 C C . ALA A 1 202 ? 20.676 13.041 -9.009 1.00 93.69 202 ALA A C 1
ATOM 1590 O O . ALA A 1 202 ? 19.877 12.451 -9.737 1.00 93.69 202 ALA A O 1
ATOM 1591 N N . LEU A 1 203 ? 20.530 14.332 -8.699 1.00 95.00 203 LEU A N 1
ATOM 1592 C CA . LEU A 1 203 ? 19.414 15.145 -9.168 1.00 95.00 203 LEU A CA 1
ATOM 1593 C C . LEU A 1 203 ? 19.438 15.325 -10.692 1.00 95.00 203 LEU A C 1
ATOM 1595 O O . LEU A 1 203 ? 18.385 15.250 -11.328 1.00 95.00 203 LEU A O 1
ATOM 1599 N N . GLU A 1 204 ? 20.615 15.529 -11.288 1.00 95.88 204 GLU A N 1
ATOM 1600 C CA . GLU A 1 204 ? 20.775 15.600 -12.746 1.00 95.88 204 GLU A CA 1
ATOM 1601 C C . GLU A 1 204 ? 20.349 14.296 -13.425 1.00 95.88 204 GLU A C 1
ATOM 1603 O O . GLU A 1 204 ? 19.547 14.313 -14.362 1.00 95.88 204 GLU A O 1
ATOM 1608 N N . LEU A 1 205 ? 20.812 13.156 -12.910 1.00 96.69 205 LEU A N 1
ATOM 1609 C CA . LEU A 1 205 ? 20.446 11.839 -13.429 1.00 96.69 205 LEU A CA 1
ATOM 1610 C C . LEU A 1 205 ? 18.948 11.545 -13.274 1.00 96.69 205 LEU A C 1
ATOM 1612 O O . LEU A 1 205 ? 18.324 11.024 -14.199 1.00 96.69 205 LEU A O 1
ATOM 1616 N N . LEU A 1 206 ? 18.343 11.905 -12.138 1.00 96.31 206 LEU A N 1
ATOM 1617 C CA . LEU A 1 206 ? 16.902 11.751 -11.930 1.00 96.31 206 LEU A CA 1
ATOM 1618 C C . LEU A 1 206 ? 16.095 12.603 -12.906 1.00 96.31 206 LEU A C 1
ATOM 1620 O O . LEU A 1 206 ? 15.129 12.106 -13.482 1.00 96.31 206 LEU A O 1
ATOM 1624 N N . LYS A 1 207 ? 16.493 13.861 -13.130 1.00 96.25 207 LYS A N 1
ATOM 1625 C CA . LYS A 1 207 ? 15.850 14.740 -14.116 1.00 96.25 207 LYS A CA 1
ATOM 1626 C C . LYS A 1 207 ? 15.997 14.183 -15.534 1.00 96.25 207 LYS A C 1
ATOM 1628 O O . LYS A 1 207 ? 15.012 14.140 -16.265 1.00 96.25 207 LYS A O 1
ATOM 1633 N N . ALA A 1 208 ? 17.180 13.689 -15.902 1.00 96.75 208 ALA A N 1
ATOM 1634 C CA . ALA A 1 208 ? 17.414 13.055 -17.201 1.00 96.75 208 ALA A CA 1
ATOM 1635 C C . ALA A 1 208 ? 16.556 11.790 -17.400 1.00 96.75 208 ALA A C 1
ATOM 1637 O O . ALA A 1 208 ? 16.004 11.573 -18.480 1.00 96.75 208 ALA A O 1
ATOM 1638 N N . SER A 1 209 ? 16.384 10.992 -16.345 1.00 96.25 209 SER A N 1
ATOM 1639 C CA . SER A 1 209 ? 15.511 9.814 -16.351 1.00 96.25 209 SER A CA 1
ATOM 1640 C C . SER A 1 209 ? 14.031 10.208 -16.460 1.00 96.25 209 SER A C 1
ATOM 1642 O O . SER A 1 209 ? 13.272 9.608 -17.223 1.00 96.25 209 SER A O 1
ATOM 1644 N N . ALA A 1 210 ? 13.617 11.254 -15.740 1.00 95.44 210 ALA A N 1
ATOM 1645 C CA . ALA A 1 210 ? 12.253 11.775 -15.742 1.00 95.44 210 ALA A CA 1
ATOM 1646 C C . ALA A 1 210 ? 11.832 12.315 -17.122 1.00 95.44 210 ALA A C 1
ATOM 1648 O O . ALA A 1 210 ? 10.750 11.980 -17.595 1.00 95.44 210 ALA A O 1
ATOM 1649 N N . VAL A 1 211 ? 12.712 13.043 -17.825 1.00 95.75 211 VAL A N 1
ATOM 1650 C CA . VAL A 1 211 ? 12.470 13.523 -19.207 1.00 95.75 211 VAL A CA 1
ATOM 1651 C C . VAL A 1 211 ? 12.154 12.377 -20.178 1.00 95.75 211 VAL A C 1
ATOM 1653 O O . VAL A 1 211 ? 11.456 12.572 -21.170 1.00 95.75 211 VAL A O 1
ATOM 1656 N N . GLN A 1 212 ? 12.610 11.161 -19.877 1.00 94.25 212 GLN A N 1
ATOM 1657 C CA . GLN A 1 212 ? 12.334 9.953 -20.656 1.00 94.25 212 GLN A CA 1
ATOM 1658 C C . GLN A 1 212 ? 11.086 9.194 -20.183 1.00 94.25 212 GLN A C 1
ATOM 1660 O O . GLN A 1 212 ? 10.947 8.001 -20.450 1.00 94.25 212 GLN A O 1
ATOM 1665 N N . ASN A 1 213 ? 10.174 9.862 -19.470 1.00 93.00 213 ASN A N 1
ATOM 1666 C CA . ASN A 1 213 ? 8.942 9.284 -18.934 1.00 93.00 213 ASN A CA 1
ATOM 1667 C C . ASN A 1 213 ? 9.176 8.123 -17.947 1.00 93.00 213 ASN A C 1
ATOM 1669 O O . ASN A 1 213 ? 8.337 7.230 -17.797 1.00 93.00 213 ASN A O 1
ATOM 1673 N N . CYS A 1 214 ? 10.305 8.120 -17.230 1.00 92.88 214 CYS A N 1
ATOM 1674 C CA . CYS A 1 214 ? 10.528 7.167 -16.147 1.00 92.88 214 CYS A CA 1
ATOM 1675 C C . CYS A 1 214 ? 9.687 7.559 -14.925 1.00 92.88 214 CYS A C 1
ATOM 1677 O O . CYS A 1 214 ? 10.095 8.381 -14.100 1.00 92.88 214 CYS A O 1
ATOM 1679 N N . SER A 1 215 ? 8.516 6.936 -14.764 1.00 94.62 215 SER A N 1
ATOM 1680 C CA . SER A 1 215 ? 7.603 7.248 -13.655 1.00 94.62 215 SER A CA 1
ATOM 1681 C C . SER A 1 215 ? 8.263 7.085 -12.277 1.00 94.62 215 SER A C 1
ATOM 1683 O O . SER A 1 215 ? 7.947 7.815 -11.345 1.00 94.62 215 SER A O 1
ATOM 1685 N N . LYS A 1 216 ? 9.199 6.136 -12.131 1.00 93.19 216 LYS A N 1
ATOM 1686 C CA . LYS A 1 216 ? 9.932 5.907 -10.876 1.00 93.19 216 LYS A CA 1
ATOM 1687 C C . LYS A 1 216 ? 10.883 7.058 -10.541 1.00 93.19 216 LYS A C 1
ATOM 1689 O O . LYS A 1 216 ? 11.010 7.397 -9.371 1.00 93.19 216 LYS A O 1
ATOM 1694 N N . ALA A 1 217 ? 11.511 7.678 -11.542 1.00 94.81 217 ALA A N 1
ATOM 1695 C CA . ALA A 1 217 ? 12.345 8.858 -11.323 1.00 94.81 217 ALA A CA 1
ATOM 1696 C C . ALA A 1 217 ? 11.507 10.043 -10.834 1.00 94.81 217 ALA A C 1
ATOM 1698 O O . ALA A 1 217 ? 11.888 10.705 -9.873 1.00 94.81 217 ALA A O 1
ATOM 1699 N N . HIS A 1 218 ? 10.320 10.236 -11.415 1.00 97.56 218 HIS A N 1
ATOM 1700 C CA . HIS A 1 218 ? 9.351 11.216 -10.927 1.00 97.56 218 HIS A CA 1
ATOM 1701 C C . HIS A 1 218 ? 8.929 10.965 -9.468 1.00 97.56 218 HIS A C 1
ATOM 1703 O O . HIS A 1 218 ? 8.879 11.912 -8.692 1.00 97.56 218 HIS A O 1
ATOM 1709 N N . VAL A 1 219 ? 8.695 9.714 -9.054 1.00 95.69 219 VAL A N 1
ATOM 1710 C CA . VAL A 1 219 ? 8.386 9.390 -7.643 1.00 95.69 219 VAL A CA 1
ATOM 1711 C C . VAL A 1 219 ? 9.544 9.758 -6.709 1.00 95.69 219 VAL A C 1
ATOM 1713 O O . VAL A 1 219 ? 9.320 10.339 -5.649 1.00 95.69 219 VAL A O 1
ATOM 1716 N N . VAL A 1 220 ? 10.789 9.458 -7.094 1.00 94.38 220 VAL A N 1
ATOM 1717 C CA . VAL A 1 220 ? 11.962 9.818 -6.278 1.00 94.38 220 VAL A CA 1
ATOM 1718 C C . VAL A 1 220 ? 12.109 11.338 -6.178 1.00 94.38 220 VAL A C 1
ATOM 1720 O O . VAL A 1 220 ? 12.260 11.852 -5.072 1.00 94.38 220 VAL A O 1
ATOM 1723 N N . LEU A 1 221 ? 11.996 12.062 -7.297 1.00 96.00 221 LEU A N 1
ATOM 1724 C CA . LEU A 1 221 ? 12.026 13.530 -7.316 1.00 96.00 221 LEU A CA 1
ATOM 1725 C C . LEU A 1 221 ? 10.916 14.127 -6.448 1.00 96.00 221 LEU A C 1
ATOM 1727 O O . LEU A 1 221 ? 11.181 15.012 -5.638 1.00 96.00 221 LEU A O 1
ATOM 1731 N N . SER A 1 222 ? 9.695 13.601 -6.566 1.00 95.94 222 SER A N 1
ATOM 1732 C CA . SER A 1 222 ? 8.554 14.016 -5.753 1.00 95.94 222 SER A CA 1
ATOM 1733 C C . SER A 1 222 ? 8.864 13.924 -4.259 1.00 95.94 222 SER A C 1
ATOM 1735 O O . SER A 1 222 ? 8.743 14.913 -3.536 1.00 95.94 222 SER A O 1
ATOM 1737 N N . ARG A 1 223 ? 9.356 12.763 -3.810 1.00 94.12 223 ARG A N 1
ATOM 1738 C CA . ARG A 1 223 ? 9.726 12.535 -2.411 1.00 94.12 223 ARG A CA 1
ATOM 1739 C C . ARG A 1 223 ? 10.826 13.482 -1.941 1.00 94.12 223 ARG A C 1
ATOM 1741 O O . ARG A 1 223 ? 10.728 14.022 -0.843 1.00 94.12 223 ARG A O 1
ATOM 1748 N N . MET A 1 224 ? 11.850 13.707 -2.767 1.00 93.69 224 MET A N 1
ATOM 1749 C CA . MET A 1 224 ? 12.944 14.624 -2.438 1.00 93.69 224 MET A CA 1
ATOM 1750 C C . MET A 1 224 ? 12.426 16.041 -2.161 1.00 93.69 224 MET A C 1
ATOM 1752 O O . MET A 1 224 ? 12.773 16.619 -1.131 1.00 93.69 224 MET A O 1
ATOM 1756 N N . PHE A 1 225 ? 11.560 16.565 -3.030 1.00 95.38 225 PHE A N 1
ATOM 1757 C CA . PHE A 1 225 ? 11.012 17.914 -2.893 1.00 95.38 225 PHE A CA 1
ATOM 1758 C C . PHE A 1 225 ? 9.962 18.048 -1.778 1.00 95.38 225 PHE A C 1
ATOM 1760 O O . PHE A 1 225 ? 9.936 19.073 -1.097 1.00 95.38 225 PHE A O 1
ATOM 1767 N N . LEU A 1 226 ? 9.129 17.026 -1.547 1.00 93.94 226 LEU A N 1
ATOM 1768 C CA . LEU A 1 226 ? 8.125 17.034 -0.472 1.00 93.94 226 LEU A CA 1
ATOM 1769 C C . LEU A 1 226 ? 8.756 16.953 0.924 1.00 93.94 226 LEU A C 1
ATOM 1771 O O . LEU A 1 226 ? 8.344 17.673 1.839 1.00 93.94 226 LEU A O 1
ATOM 1775 N N . GLU A 1 227 ? 9.760 16.086 1.092 1.00 92.69 227 GLU A N 1
ATOM 1776 C CA . GLU A 1 227 ? 10.428 15.890 2.381 1.00 92.69 227 GLU A CA 1
ATOM 1777 C C . GLU A 1 227 ? 11.412 17.013 2.721 1.00 92.69 227 GLU A C 1
ATOM 1779 O O . GLU A 1 227 ? 11.593 17.317 3.898 1.00 92.69 227 GLU A O 1
ATOM 1784 N N . GLY A 1 228 ? 12.074 17.609 1.723 1.00 89.38 228 GLY A N 1
ATOM 1785 C CA . GLY A 1 228 ? 13.028 18.702 1.938 1.00 89.38 228 GLY A CA 1
ATOM 1786 C C . GLY A 1 228 ? 14.312 18.316 2.688 1.00 89.38 228 GLY A C 1
ATOM 1787 O O . GLY A 1 228 ? 14.991 19.185 3.226 1.00 89.38 228 GLY A O 1
ATOM 1788 N N . LYS A 1 229 ? 14.634 17.016 2.795 1.00 82.44 229 LYS A N 1
ATOM 1789 C CA . LYS A 1 229 ? 15.813 16.525 3.543 1.00 82.44 229 LYS A CA 1
ATOM 1790 C C . LYS A 1 229 ? 17.122 16.601 2.757 1.00 82.44 229 LYS A C 1
ATOM 1792 O O . LYS A 1 229 ? 18.177 16.771 3.354 1.00 82.44 229 LYS A O 1
ATOM 1797 N N . LEU A 1 230 ? 17.054 16.394 1.441 1.00 84.06 230 LEU A N 1
ATOM 1798 C CA . LEU A 1 230 ? 18.221 16.328 0.544 1.00 84.06 230 LEU A CA 1
ATOM 1799 C C . LEU A 1 230 ? 18.300 17.532 -0.398 1.00 84.06 230 LEU A C 1
ATOM 1801 O O . LEU A 1 230 ? 19.366 17.868 -0.897 1.00 84.06 230 LEU A O 1
ATOM 1805 N N . VAL A 1 231 ? 17.163 18.169 -0.647 1.00 90.25 231 VAL A N 1
ATOM 1806 C CA . VAL A 1 231 ? 17.016 19.370 -1.469 1.00 90.25 231 VAL A CA 1
ATOM 1807 C C . VAL A 1 231 ? 16.132 20.351 -0.716 1.00 90.25 231 VAL A C 1
ATOM 1809 O O . VAL A 1 231 ? 15.433 19.952 0.216 1.00 90.25 231 VAL A O 1
ATOM 1812 N N . GLU A 1 232 ? 16.151 21.620 -1.116 1.00 93.56 232 GLU A N 1
ATOM 1813 C CA . GLU A 1 232 ? 15.204 22.597 -0.585 1.00 93.56 232 GLU A CA 1
ATOM 1814 C C . GLU A 1 232 ? 13.766 22.103 -0.782 1.00 93.56 232 GLU A C 1
ATOM 1816 O O . GLU A 1 232 ? 13.409 21.550 -1.827 1.00 93.56 232 GLU A O 1
ATOM 1821 N N . ARG A 1 233 ? 12.953 22.262 0.262 1.00 95.06 233 ARG A N 1
ATOM 1822 C CA . ARG A 1 233 ? 11.575 21.794 0.264 1.00 95.06 233 ARG A CA 1
ATOM 1823 C C . ARG A 1 233 ? 10.738 22.609 -0.720 1.00 95.06 233 ARG A C 1
ATOM 1825 O O . ARG A 1 233 ? 10.488 23.786 -0.479 1.00 95.06 233 ARG A O 1
ATOM 1832 N N . ASP A 1 234 ? 10.222 21.953 -1.753 1.00 95.88 234 ASP A N 1
ATOM 1833 C CA . ASP A 1 234 ? 9.315 22.547 -2.737 1.00 95.88 234 ASP A CA 1
ATOM 1834 C C . ASP A 1 234 ? 8.101 21.637 -2.960 1.00 95.88 234 ASP A C 1
ATOM 1836 O O . ASP A 1 234 ? 8.099 20.763 -3.833 1.00 95.88 234 ASP A O 1
ATOM 1840 N N . PRO A 1 235 ? 7.022 21.822 -2.187 1.00 94.88 235 PRO A N 1
ATOM 1841 C CA . PRO A 1 235 ? 5.874 20.941 -2.304 1.00 94.88 235 PRO A CA 1
ATOM 1842 C C . PRO A 1 235 ? 5.134 21.064 -3.639 1.00 94.88 235 PRO A C 1
ATOM 1844 O O . PRO A 1 235 ? 4.504 20.098 -4.067 1.00 94.88 235 PRO A O 1
ATOM 1847 N N . LYS A 1 236 ? 5.238 22.211 -4.329 1.00 94.12 236 LYS A N 1
ATOM 1848 C CA . LYS A 1 236 ? 4.623 22.389 -5.650 1.00 94.12 236 LYS A CA 1
ATOM 1849 C C . LYS A 1 236 ? 5.329 21.509 -6.673 1.00 94.12 236 LYS A C 1
ATOM 1851 O O . LYS A 1 236 ? 4.673 20.672 -7.291 1.00 94.12 236 LYS A O 1
ATOM 1856 N N . ALA A 1 237 ? 6.655 21.620 -6.773 1.00 95.12 237 ALA A N 1
ATOM 1857 C CA . ALA A 1 237 ? 7.450 20.758 -7.647 1.00 95.12 237 ALA A CA 1
ATOM 1858 C C . ALA A 1 237 ? 7.284 19.275 -7.273 1.00 95.12 237 ALA A C 1
ATOM 1860 O O . ALA A 1 237 ? 7.147 18.408 -8.140 1.00 95.12 237 ALA A O 1
ATOM 1861 N N . GLY A 1 238 ? 7.235 18.977 -5.971 1.00 96.38 238 GLY A N 1
ATOM 1862 C CA . GLY A 1 238 ? 7.015 17.630 -5.460 1.00 96.38 238 GLY A CA 1
ATOM 1863 C C . GLY A 1 238 ? 5.703 17.006 -5.944 1.00 96.38 238 GLY A C 1
ATOM 1864 O O . GLY A 1 238 ? 5.701 15.878 -6.447 1.00 96.38 238 GLY A O 1
ATOM 1865 N N . VAL A 1 239 ? 4.592 17.738 -5.846 1.00 96.69 239 VAL A N 1
ATOM 1866 C CA . VAL A 1 239 ? 3.273 17.273 -6.308 1.00 96.69 239 VAL A CA 1
ATOM 1867 C C . VAL A 1 239 ? 3.200 17.203 -7.831 1.00 96.69 239 VAL A C 1
ATOM 1869 O O . VAL A 1 239 ? 2.596 16.269 -8.358 1.00 96.69 239 VAL A O 1
ATOM 1872 N N . GLU A 1 240 ? 3.826 18.131 -8.556 1.00 96.38 240 GLU A N 1
ATOM 1873 C CA . GLU A 1 240 ? 3.888 18.081 -10.021 1.00 96.38 240 GLU A CA 1
ATOM 1874 C C . GLU A 1 240 ? 4.585 16.810 -10.510 1.00 96.38 240 GLU A C 1
ATOM 1876 O O . GLU A 1 240 ? 4.029 16.082 -11.334 1.00 96.38 240 GLU A O 1
ATOM 1881 N N . HIS A 1 241 ? 5.746 16.465 -9.944 1.00 97.75 241 HIS A N 1
ATOM 1882 C CA . HIS A 1 241 ? 6.411 15.206 -10.273 1.00 97.75 241 HIS A CA 1
ATOM 1883 C C . HIS A 1 241 ? 5.536 13.990 -9.937 1.00 97.75 241 HIS A C 1
ATOM 1885 O O . HIS A 1 241 ? 5.469 13.052 -10.735 1.00 97.75 241 HIS A O 1
ATOM 1891 N N . LEU A 1 242 ? 4.832 14.008 -8.802 1.00 97.56 242 LEU A N 1
ATOM 1892 C CA . LEU A 1 242 ? 3.926 12.924 -8.412 1.00 97.56 242 LEU A CA 1
ATOM 1893 C C . LEU A 1 242 ? 2.771 12.755 -9.404 1.00 97.56 242 LEU A C 1
ATOM 1895 O O . LEU A 1 242 ? 2.438 11.637 -9.798 1.00 97.56 242 LEU A O 1
ATOM 1899 N N . ARG A 1 243 ? 2.198 13.875 -9.852 1.00 97.81 243 ARG A N 1
ATOM 1900 C CA . ARG A 1 243 ? 1.149 13.927 -10.869 1.00 97.81 243 ARG A CA 1
ATOM 1901 C C . ARG A 1 243 ? 1.635 13.370 -12.196 1.00 97.81 243 ARG A C 1
ATOM 1903 O O . ARG A 1 243 ? 0.983 12.473 -12.723 1.00 97.81 243 ARG A O 1
ATOM 1910 N N . THR A 1 244 ? 2.807 13.781 -12.680 1.00 98.12 244 THR A N 1
ATOM 1911 C CA . THR A 1 244 ? 3.385 13.192 -13.897 1.00 98.12 244 THR A CA 1
ATOM 1912 C C . THR A 1 244 ? 3.582 11.680 -13.743 1.00 98.12 244 THR A C 1
ATOM 1914 O O . THR A 1 244 ? 3.213 10.918 -14.633 1.00 98.12 244 THR A O 1
ATOM 1917 N N . ALA A 1 245 ? 4.100 11.199 -12.605 1.00 97.94 245 ALA A N 1
ATOM 1918 C CA . ALA A 1 245 ? 4.244 9.758 -12.368 1.00 97.94 245 ALA A CA 1
ATOM 1919 C C . ALA A 1 245 ? 2.897 9.014 -12.409 1.00 97.94 245 ALA A C 1
ATOM 1921 O O . ALA A 1 245 ? 2.810 7.923 -12.981 1.00 97.94 245 ALA A O 1
ATOM 1922 N N . ALA A 1 246 ? 1.851 9.598 -11.824 1.00 97.56 246 ALA A N 1
ATOM 1923 C CA . ALA A 1 246 ? 0.501 9.048 -11.833 1.00 97.56 246 ALA A CA 1
ATOM 1924 C C . ALA A 1 246 ? -0.106 9.016 -13.250 1.00 97.56 246 ALA A C 1
ATOM 1926 O O . ALA A 1 246 ? -0.739 8.027 -13.631 1.00 97.56 246 ALA A O 1
ATOM 1927 N N . GLU A 1 247 ? 0.124 10.057 -14.055 1.00 97.25 247 GLU A N 1
ATOM 1928 C CA . GLU A 1 247 ? -0.284 10.141 -15.468 1.00 97.25 247 GLU A CA 1
ATOM 1929 C C . GLU A 1 247 ? 0.429 9.105 -16.340 1.00 97.25 247 GLU A C 1
ATOM 1931 O O . GLU A 1 247 ? -0.204 8.462 -17.178 1.00 97.25 247 GLU A O 1
ATOM 1936 N N . LEU A 1 248 ? 1.709 8.845 -16.058 1.00 95.38 248 LEU A N 1
ATOM 1937 C CA . LEU A 1 248 ? 2.489 7.751 -16.646 1.00 95.38 248 LEU A CA 1
ATOM 1938 C C . LEU A 1 248 ? 2.024 6.357 -16.188 1.00 95.38 248 LEU A C 1
ATOM 1940 O O . LEU A 1 248 ? 2.551 5.336 -16.627 1.00 95.38 248 LEU A O 1
ATOM 1944 N N . GLY A 1 249 ? 1.013 6.296 -15.321 1.00 93.00 249 GLY A N 1
ATOM 1945 C CA . GLY A 1 249 ? 0.351 5.067 -14.918 1.00 93.00 249 GLY A CA 1
ATOM 1946 C C . GLY A 1 249 ? 0.950 4.391 -13.693 1.00 93.00 249 GLY A C 1
ATOM 1947 O O . GLY A 1 249 ? 0.622 3.230 -13.446 1.00 93.00 249 GLY A O 1
ATOM 1948 N N . ASN A 1 250 ? 1.788 5.083 -12.917 1.00 95.56 250 ASN A N 1
ATOM 1949 C CA . ASN A 1 250 ? 2.291 4.549 -11.659 1.00 95.56 250 ASN A CA 1
ATOM 1950 C C . ASN A 1 250 ? 1.167 4.526 -10.595 1.00 95.56 250 ASN A C 1
ATOM 1952 O O . ASN A 1 250 ? 0.652 5.587 -10.229 1.00 95.56 250 ASN A O 1
ATOM 1956 N N . PRO A 1 251 ? 0.755 3.339 -10.108 1.00 95.12 251 PRO A N 1
ATOM 1957 C CA . PRO A 1 251 ? -0.348 3.220 -9.158 1.00 95.12 251 PRO A CA 1
ATOM 1958 C C . PRO A 1 251 ? -0.027 3.796 -7.777 1.00 95.12 251 PRO A C 1
ATOM 1960 O O . PRO A 1 251 ? -0.916 4.378 -7.156 1.00 95.12 251 PRO A O 1
ATOM 1963 N N . ASP A 1 252 ? 1.220 3.663 -7.322 1.00 94.81 252 ASP A N 1
ATOM 1964 C CA . ASP A 1 252 ? 1.662 4.177 -6.024 1.00 94.81 252 ASP A CA 1
ATOM 1965 C C . ASP A 1 252 ? 1.607 5.709 -6.030 1.00 94.81 252 ASP A C 1
ATOM 1967 O O . ASP A 1 252 ? 0.993 6.306 -5.153 1.00 94.81 252 ASP A O 1
ATOM 1971 N N . ALA A 1 253 ? 2.120 6.343 -7.091 1.00 97.12 253 ALA A N 1
ATOM 1972 C CA . ALA A 1 253 ? 2.067 7.789 -7.290 1.00 97.12 253 ALA A CA 1
ATOM 1973 C C . ALA A 1 253 ? 0.630 8.318 -7.359 1.00 97.12 253 ALA A C 1
ATOM 1975 O O . ALA A 1 253 ? 0.309 9.325 -6.735 1.00 97.12 253 ALA A O 1
ATOM 1976 N N . ALA A 1 254 ? -0.259 7.627 -8.082 1.00 98.25 254 ALA A N 1
ATOM 1977 C CA . ALA A 1 254 ? -1.678 7.978 -8.117 1.00 98.25 254 ALA A CA 1
ATOM 1978 C C . ALA A 1 254 ? -2.324 7.859 -6.725 1.00 98.25 254 ALA A C 1
ATOM 1980 O O . ALA A 1 254 ? -3.134 8.701 -6.338 1.00 98.25 254 ALA A O 1
ATOM 1981 N N . GLY A 1 255 ? -1.951 6.838 -5.949 1.00 97.25 255 GLY A N 1
ATOM 1982 C CA . GLY A 1 255 ? -2.406 6.677 -4.574 1.00 97.25 255 GLY A CA 1
ATOM 1983 C C . GLY A 1 255 ? -1.895 7.769 -3.638 1.00 97.25 255 GLY A C 1
ATOM 1984 O O . GLY A 1 255 ? -2.690 8.344 -2.901 1.00 97.25 255 GLY A O 1
ATOM 1985 N N . GLU A 1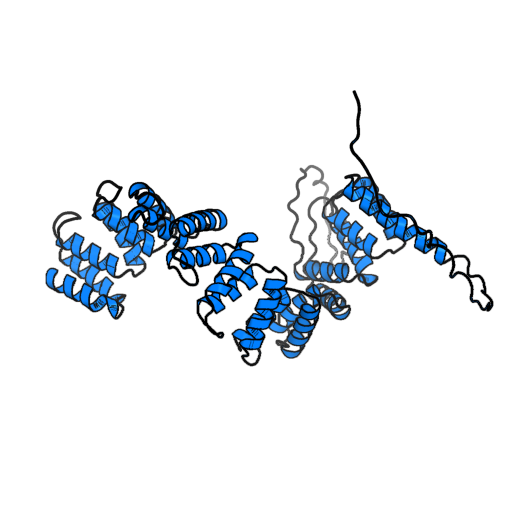 256 ? -0.601 8.079 -3.680 1.00 97.19 256 GLU A N 1
ATOM 1986 C CA . GLU A 1 256 ? 0.015 9.142 -2.879 1.00 97.19 256 GLU A CA 1
ATOM 1987 C C . GLU A 1 256 ? -0.573 10.517 -3.233 1.00 97.19 256 GLU A C 1
ATOM 1989 O O . GLU A 1 256 ? -0.955 11.268 -2.335 1.00 97.19 256 GLU A O 1
ATOM 1994 N N . LEU A 1 257 ? -0.756 10.816 -4.524 1.00 97.69 257 LEU A N 1
ATOM 1995 C CA . LEU A 1 257 ? -1.395 12.054 -4.975 1.00 97.69 257 LEU A CA 1
ATOM 1996 C C . LEU A 1 257 ? -2.834 12.162 -4.462 1.00 97.69 257 LEU A C 1
ATOM 1998 O O . LEU A 1 257 ? -3.235 13.209 -3.957 1.00 97.69 257 LEU A O 1
ATOM 2002 N N . GLY A 1 258 ? -3.597 11.067 -4.535 1.00 97.56 258 GLY A N 1
ATOM 2003 C CA . GLY A 1 258 ? -4.941 11.012 -3.969 1.00 97.56 258 GLY A CA 1
ATOM 2004 C C . GLY A 1 258 ? -4.956 11.294 -2.464 1.00 97.56 258 GLY A C 1
ATOM 2005 O O . GLY A 1 258 ? -5.854 11.977 -1.981 1.00 97.56 258 GLY A O 1
ATOM 2006 N N . VAL A 1 259 ? -3.951 10.828 -1.713 1.00 97.31 259 VAL A N 1
ATOM 2007 C CA . VAL A 1 259 ? -3.834 11.119 -0.274 1.00 97.31 259 VAL A CA 1
ATOM 2008 C C . VAL A 1 259 ? -3.582 12.604 -0.028 1.00 97.31 259 VAL A C 1
ATOM 2010 O O . VAL A 1 259 ? -4.307 13.185 0.776 1.00 97.31 259 VAL A O 1
ATOM 2013 N N . LEU A 1 260 ? -2.623 13.222 -0.729 1.00 96.44 260 LEU A N 1
ATOM 2014 C CA . LEU A 1 260 ? -2.308 14.650 -0.571 1.00 96.44 260 LEU A CA 1
ATOM 2015 C C . LEU A 1 260 ? -3.525 15.537 -0.866 1.00 96.44 260 LEU A C 1
ATOM 2017 O O . LEU A 1 260 ? -3.849 16.433 -0.087 1.00 96.44 260 LEU A O 1
ATOM 2021 N N . LEU A 1 261 ? -4.246 15.236 -1.949 1.00 97.44 261 LEU A N 1
ATOM 2022 C CA . LEU A 1 261 ? -5.461 15.955 -2.332 1.00 97.44 261 LEU A CA 1
ATOM 2023 C C . LEU A 1 261 ? -6.611 15.721 -1.339 1.00 97.44 261 LEU A C 1
ATOM 2025 O O . LEU A 1 261 ? -7.363 16.646 -1.042 1.00 97.44 261 LEU A O 1
ATOM 2029 N N . ALA A 1 262 ? -6.749 14.514 -0.783 1.00 96.81 262 ALA A N 1
ATOM 2030 C CA . ALA A 1 262 ? -7.792 14.216 0.199 1.00 96.81 262 ALA A CA 1
ATOM 2031 C C . ALA A 1 262 ? -7.534 14.870 1.566 1.00 96.81 262 ALA A C 1
ATOM 2033 O O . ALA A 1 262 ? -8.494 15.237 2.248 1.00 96.81 262 ALA A O 1
ATOM 2034 N N . SER A 1 263 ? -6.270 14.981 1.991 1.00 94.88 263 SER A N 1
ATOM 2035 C CA . SER A 1 263 ? -5.896 15.578 3.279 1.00 94.88 263 SER A CA 1
ATOM 2036 C C . SER A 1 263 ? -5.693 17.091 3.215 1.00 94.88 263 SER A C 1
ATOM 2038 O O . SER A 1 263 ? -5.771 17.745 4.253 1.00 94.88 263 SER A O 1
ATOM 2040 N N . GLY A 1 264 ? -5.423 17.648 2.031 1.00 93.94 264 GLY A N 1
ATOM 2041 C CA . GLY A 1 264 ? -4.983 19.036 1.886 1.00 93.94 264 GLY A CA 1
ATOM 2042 C C . GLY A 1 264 ? -3.578 19.276 2.443 1.00 93.94 264 GLY A C 1
ATOM 2043 O O . GLY A 1 264 ? -3.254 20.381 2.878 1.00 93.94 264 GLY A O 1
ATOM 2044 N N . THR A 1 265 ? -2.757 18.225 2.517 1.00 91.69 265 THR A N 1
ATOM 2045 C CA . THR A 1 265 ? -1.353 18.350 2.916 1.00 91.69 265 THR A CA 1
ATOM 2046 C C . THR A 1 265 ? -0.574 18.887 1.726 1.00 91.69 265 THR A C 1
ATOM 2048 O O . THR A 1 265 ? -0.639 18.304 0.649 1.00 91.69 265 THR A O 1
ATOM 2051 N N . ASP A 1 266 ? 0.152 19.989 1.918 1.00 88.69 266 ASP A N 1
ATOM 2052 C CA . ASP A 1 266 ? 0.995 20.664 0.916 1.00 88.69 266 ASP A CA 1
ATOM 2053 C C . ASP A 1 266 ? 0.295 21.308 -0.284 1.00 88.69 266 ASP A C 1
ATOM 2055 O O . ASP A 1 266 ? 0.819 22.261 -0.865 1.00 88.69 266 ASP A O 1
ATOM 2059 N N . VAL A 1 267 ? -0.906 20.848 -0.615 1.00 91.88 267 VAL A N 1
ATOM 2060 C CA . VAL A 1 267 ? -1.779 21.405 -1.647 1.00 91.88 267 VAL A CA 1
ATOM 2061 C C . VAL A 1 267 ? -3.167 21.676 -1.080 1.00 91.88 267 VAL A C 1
ATOM 2063 O O . VAL A 1 267 ? -3.560 21.034 -0.106 1.00 91.88 267 VAL A O 1
ATOM 2066 N N . PRO A 1 268 ? -3.943 22.607 -1.664 1.00 94.88 268 PRO A N 1
ATOM 2067 C CA . PRO A 1 268 ? -5.350 22.756 -1.316 1.00 94.88 268 PRO A CA 1
ATOM 2068 C C . PRO A 1 268 ? -6.087 21.418 -1.430 1.00 94.88 268 PRO A C 1
ATOM 2070 O O . PRO A 1 268 ? -5.885 20.678 -2.393 1.00 94.88 268 PRO A O 1
ATOM 2073 N N . ALA A 1 269 ? -6.934 21.111 -0.446 1.00 96.38 269 ALA A N 1
ATOM 2074 C CA . ALA A 1 269 ? -7.707 19.878 -0.460 1.00 96.38 269 ALA A CA 1
ATOM 2075 C C . ALA A 1 269 ? -8.663 19.856 -1.662 1.00 96.38 269 ALA A C 1
ATOM 2077 O O . ALA A 1 269 ? -9.485 20.759 -1.823 1.00 96.38 269 ALA A O 1
ATOM 2078 N N . ASP A 1 270 ? -8.593 18.788 -2.449 1.00 97.69 270 ASP A N 1
ATOM 2079 C CA . ASP A 1 270 ? -9.530 18.488 -3.526 1.00 97.69 270 ASP A CA 1
ATOM 2080 C C . ASP A 1 270 ? -9.966 17.018 -3.421 1.00 97.69 270 ASP A C 1
ATOM 2082 O O . ASP A 1 270 ? -9.387 16.118 -4.041 1.00 97.69 270 ASP A O 1
ATOM 2086 N N . PRO A 1 271 ? -10.988 16.727 -2.600 1.00 97.69 271 PRO A N 1
ATOM 2087 C CA . PRO A 1 271 ? -11.453 15.360 -2.418 1.00 97.69 271 PRO A CA 1
ATOM 2088 C C . PRO A 1 271 ? -12.144 14.787 -3.666 1.00 97.69 271 PRO A C 1
ATOM 2090 O O . PRO A 1 271 ? -12.251 13.566 -3.783 1.00 97.69 271 PRO A O 1
ATOM 2093 N N . VAL A 1 272 ? -12.611 15.631 -4.595 1.00 97.94 272 VAL A N 1
ATOM 2094 C CA . VAL A 1 272 ? -13.191 15.176 -5.868 1.00 97.94 272 VAL A CA 1
ATOM 2095 C C . VAL A 1 272 ? -12.075 14.631 -6.750 1.00 97.94 272 VAL A C 1
ATOM 2097 O O . VAL A 1 272 ? -12.171 13.513 -7.261 1.00 97.94 272 VAL A O 1
ATOM 2100 N N . GLU A 1 273 ? -10.990 15.390 -6.886 1.00 97.62 273 GLU A N 1
ATOM 2101 C CA . GLU A 1 273 ? -9.825 14.971 -7.653 1.00 97.62 273 GLU A CA 1
ATOM 2102 C C . GLU A 1 273 ? -9.123 13.766 -7.005 1.00 97.62 273 GLU A C 1
ATOM 2104 O O . GLU A 1 273 ? -8.745 12.815 -7.696 1.00 97.62 273 GLU A O 1
ATOM 2109 N N . ALA A 1 274 ? -9.023 13.740 -5.673 1.00 98.31 274 ALA A N 1
ATOM 2110 C CA . ALA A 1 274 ? -8.471 12.607 -4.937 1.00 98.31 274 ALA A CA 1
ATOM 2111 C C . ALA A 1 274 ? -9.155 11.280 -5.300 1.00 98.31 274 ALA A C 1
ATOM 2113 O O . ALA A 1 274 ? -8.485 10.272 -5.535 1.00 98.31 274 ALA A O 1
ATOM 2114 N N . ILE A 1 275 ? -10.490 11.280 -5.403 1.00 98.06 275 ILE A N 1
ATOM 2115 C CA . ILE A 1 275 ? -11.265 10.099 -5.801 1.00 98.06 275 ILE A CA 1
ATOM 2116 C C . ILE A 1 275 ? -10.898 9.641 -7.210 1.00 98.06 275 ILE A C 1
ATOM 2118 O O . ILE A 1 275 ? -10.718 8.443 -7.416 1.00 98.06 275 ILE A O 1
ATOM 2122 N N . GLN A 1 276 ? -10.732 10.562 -8.161 1.00 97.88 276 GLN A N 1
ATOM 2123 C CA . GLN A 1 276 ? -10.351 10.212 -9.532 1.00 97.88 276 GLN A CA 1
ATOM 2124 C C . GLN A 1 276 ? -8.980 9.527 -9.574 1.00 97.88 276 GLN A C 1
ATOM 2126 O O . GLN A 1 276 ? -8.793 8.532 -10.279 1.00 97.88 276 GLN A O 1
ATOM 2131 N N . TRP A 1 277 ? -8.015 10.024 -8.796 1.00 98.44 277 TRP A N 1
ATOM 2132 C CA . TRP A 1 277 ? -6.696 9.402 -8.690 1.00 98.44 277 TRP A CA 1
ATOM 2133 C C . TRP A 1 277 ? -6.740 8.048 -7.988 1.00 98.44 277 TRP A C 1
ATOM 2135 O O . TRP A 1 277 ? -6.125 7.092 -8.470 1.00 98.44 277 TRP A O 1
ATOM 2145 N N . PHE A 1 278 ? -7.532 7.917 -6.923 1.00 98.44 278 PHE A N 1
ATOM 2146 C CA . PHE A 1 278 ? -7.755 6.620 -6.297 1.00 98.44 278 PHE A CA 1
ATOM 2147 C C . PHE A 1 278 ? -8.401 5.625 -7.259 1.00 98.44 278 PHE A C 1
ATOM 2149 O O . PHE A 1 278 ? -7.932 4.497 -7.336 1.00 98.44 278 PHE A O 1
ATOM 2156 N N . GLU A 1 279 ? -9.404 6.011 -8.045 1.00 97.44 279 GLU A N 1
ATOM 2157 C CA . GLU A 1 279 ? -10.033 5.129 -9.037 1.00 97.44 279 GLU A CA 1
ATOM 2158 C C . GLU A 1 279 ? -9.035 4.658 -10.107 1.00 97.44 279 GLU A C 1
ATOM 2160 O O . GLU A 1 279 ? -8.983 3.464 -10.419 1.00 97.44 279 GLU A O 1
ATOM 2165 N N . LYS A 1 280 ? -8.162 5.552 -10.596 1.00 97.62 280 LYS A N 1
ATOM 2166 C CA . LYS A 1 280 ? -7.062 5.191 -11.511 1.00 97.62 280 LYS A CA 1
ATOM 2167 C C . LYS A 1 280 ? -6.074 4.198 -10.884 1.00 97.62 280 LYS A C 1
ATOM 2169 O O . LYS A 1 280 ? -5.590 3.300 -11.576 1.00 97.62 280 LYS A O 1
ATOM 2174 N N . ALA A 1 281 ? -5.765 4.340 -9.595 1.00 97.56 281 ALA A N 1
ATOM 2175 C CA . ALA A 1 281 ? -4.891 3.417 -8.869 1.00 97.56 281 ALA A CA 1
ATOM 2176 C C . ALA A 1 281 ? -5.580 2.064 -8.592 1.00 97.56 281 ALA A C 1
ATOM 2178 O O . ALA A 1 281 ? -4.976 1.001 -8.754 1.00 97.56 281 ALA A O 1
ATOM 2179 N N . VAL A 1 282 ? -6.872 2.083 -8.248 1.00 97.00 282 VAL A N 1
ATOM 2180 C CA . VAL A 1 282 ? -7.711 0.894 -8.021 1.00 97.00 282 VAL A CA 1
ATOM 2181 C C . VAL A 1 282 ? -7.830 0.048 -9.287 1.00 97.00 282 VAL A C 1
ATOM 2183 O O . VAL A 1 282 ? -7.725 -1.173 -9.202 1.00 97.00 282 VAL A O 1
ATOM 2186 N N . ALA A 1 283 ? -7.953 0.669 -10.465 1.00 96.19 283 ALA A N 1
ATOM 2187 C CA . ALA A 1 283 ? -7.948 -0.035 -11.751 1.00 96.19 283 ALA A CA 1
ATOM 2188 C C . ALA A 1 283 ? -6.658 -0.846 -12.001 1.00 96.19 283 ALA A C 1
ATOM 2190 O O . ALA A 1 283 ? -6.646 -1.759 -12.824 1.00 96.19 283 ALA A O 1
ATOM 2191 N N . ARG A 1 284 ? -5.578 -0.543 -11.267 1.00 93.94 284 ARG A N 1
ATOM 2192 C CA . ARG A 1 284 ? -4.296 -1.262 -11.276 1.00 93.94 284 ARG A CA 1
ATOM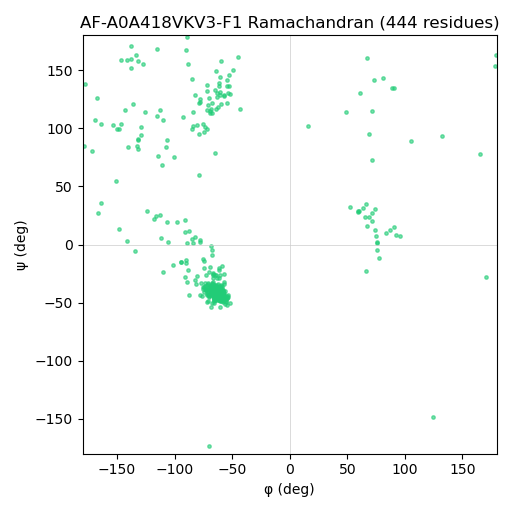 2193 C C . ARG A 1 284 ? -4.070 -2.108 -10.016 1.00 93.94 284 ARG A C 1
ATOM 2195 O O . ARG A 1 284 ? -2.937 -2.474 -9.724 1.00 93.94 284 ARG A O 1
ATOM 2202 N N . ASN A 1 285 ? -5.135 -2.433 -9.279 1.00 93.12 285 ASN A N 1
ATOM 2203 C CA . ASN A 1 285 ? -5.109 -3.220 -8.041 1.00 93.12 285 ASN A CA 1
ATOM 2204 C C . ASN A 1 285 ? -4.259 -2.608 -6.908 1.00 93.12 285 ASN A C 1
ATOM 2206 O O . ASN A 1 285 ? -3.742 -3.338 -6.061 1.00 93.12 285 ASN A O 1
ATOM 2210 N N . HIS A 1 286 ? -4.125 -1.277 -6.850 1.00 95.19 286 HIS A N 1
ATOM 2211 C CA . HIS A 1 286 ? -3.404 -0.616 -5.760 1.00 95.19 286 HIS A CA 1
ATOM 2212 C C . HIS A 1 286 ? -4.201 -0.679 -4.451 1.00 95.19 286 HIS A C 1
ATOM 2214 O O . HIS A 1 286 ? -5.134 0.097 -4.222 1.00 95.19 286 HIS A O 1
ATOM 2220 N N . ALA A 1 287 ? -3.839 -1.625 -3.587 1.00 93.44 287 ALA A N 1
ATOM 2221 C CA . ALA A 1 287 ? -4.600 -1.943 -2.386 1.00 93.44 287 ALA A CA 1
ATOM 2222 C C . ALA A 1 287 ? -4.792 -0.746 -1.420 1.00 93.44 287 ALA A C 1
ATOM 2224 O O . ALA A 1 287 ? -5.934 -0.546 -0.985 1.00 93.44 287 ALA A O 1
ATOM 2225 N N . PRO A 1 288 ? -3.779 0.098 -1.116 1.00 95.69 288 PRO A N 1
ATOM 2226 C CA . PRO A 1 288 ? -3.969 1.274 -0.261 1.00 95.69 288 PRO A CA 1
ATOM 2227 C C . PRO A 1 288 ? -5.031 2.245 -0.797 1.00 95.69 288 PRO A C 1
ATOM 2229 O O . PRO A 1 288 ? -5.861 2.744 -0.036 1.00 95.69 288 PRO A O 1
ATOM 2232 N N . SER A 1 289 ? -5.069 2.467 -2.116 1.00 97.50 289 SER A N 1
ATOM 2233 C CA . SER A 1 289 ? -6.082 3.328 -2.742 1.00 97.50 289 SER A CA 1
ATOM 2234 C C . SER A 1 289 ? -7.486 2.746 -2.665 1.00 97.50 289 SER A C 1
ATOM 2236 O O . SER A 1 289 ? -8.431 3.511 -2.495 1.00 97.50 289 SER A O 1
ATOM 2238 N N . VAL A 1 290 ? -7.644 1.418 -2.731 1.00 97.81 290 VAL A N 1
ATOM 2239 C CA . VAL A 1 290 ? -8.956 0.776 -2.524 1.00 97.81 290 VAL A CA 1
ATOM 2240 C C . VAL A 1 290 ? -9.490 1.109 -1.131 1.00 97.81 290 VAL A C 1
ATOM 2242 O O . VAL A 1 290 ? -10.651 1.493 -0.993 1.00 97.81 290 VAL A O 1
ATOM 2245 N N . LEU A 1 291 ? -8.643 0.998 -0.101 1.00 96.38 291 LEU A N 1
ATOM 2246 C CA . LEU A 1 291 ? -9.020 1.300 1.280 1.00 96.38 291 LEU A CA 1
ATOM 2247 C C . LEU A 1 291 ? -9.372 2.785 1.466 1.00 96.38 291 LEU A C 1
ATOM 2249 O O . LEU A 1 291 ? -10.389 3.104 2.086 1.00 96.38 291 LEU A O 1
ATOM 2253 N N . ASN A 1 292 ? -8.563 3.689 0.913 1.00 97.69 292 ASN A N 1
ATOM 2254 C CA . ASN A 1 292 ? -8.814 5.128 1.002 1.00 97.69 292 ASN A CA 1
ATOM 2255 C C . ASN A 1 292 ? -10.101 5.527 0.276 1.00 97.69 292 ASN A C 1
ATOM 2257 O O . ASN A 1 292 ? -10.934 6.222 0.856 1.00 97.69 292 ASN A O 1
ATOM 2261 N N . LEU A 1 293 ? -10.324 5.007 -0.934 1.00 98.06 293 LEU A N 1
ATOM 2262 C CA . LEU A 1 293 ? -11.560 5.236 -1.675 1.00 98.06 293 LEU A CA 1
ATOM 2263 C C . LEU A 1 293 ? -12.780 4.705 -0.912 1.00 98.06 293 LEU A C 1
ATOM 2265 O O . LEU A 1 293 ? -13.792 5.397 -0.835 1.00 98.06 293 LEU A O 1
ATOM 2269 N N . ALA A 1 294 ? -12.685 3.520 -0.297 1.00 97.94 294 ALA A N 1
ATOM 2270 C CA . ALA A 1 294 ? -13.759 2.973 0.533 1.00 97.94 294 ALA A CA 1
ATOM 2271 C C . ALA A 1 294 ? -14.118 3.920 1.689 1.00 97.94 294 ALA A C 1
ATOM 2273 O O . ALA A 1 294 ? -15.291 4.218 1.904 1.00 97.94 294 ALA A O 1
ATOM 2274 N N . ASN A 1 295 ? -13.110 4.454 2.386 1.00 97.44 295 ASN A N 1
ATOM 2275 C CA . ASN A 1 295 ? -13.311 5.410 3.475 1.00 97.44 295 ASN A CA 1
ATOM 2276 C C . ASN A 1 295 ? -13.943 6.724 2.990 1.00 97.44 295 ASN A C 1
ATOM 2278 O O . ASN A 1 295 ? -14.822 7.256 3.669 1.00 97.44 295 ASN A O 1
ATOM 2282 N N . MET A 1 296 ? -13.535 7.240 1.826 1.00 97.81 296 MET A N 1
ATOM 2283 C CA . MET A 1 296 ? -14.125 8.455 1.252 1.00 97.81 296 MET A CA 1
ATOM 2284 C C . MET A 1 296 ? -15.587 8.242 0.854 1.00 97.81 296 MET A C 1
ATOM 2286 O O . MET A 1 296 ? -16.432 9.069 1.193 1.00 97.81 296 MET A O 1
ATOM 2290 N N . ARG A 1 297 ? -15.910 7.104 0.221 1.00 98.00 297 ARG A N 1
ATOM 2291 C CA . ARG A 1 297 ? -17.293 6.721 -0.120 1.00 98.00 297 ARG A CA 1
ATOM 2292 C C . ARG A 1 297 ? -18.153 6.552 1.133 1.00 98.00 297 ARG A C 1
ATOM 2294 O O . ARG A 1 297 ? -19.283 7.027 1.159 1.00 98.00 297 ARG A O 1
ATOM 2301 N N . LEU A 1 298 ? -17.604 5.957 2.193 1.00 97.44 298 LEU A N 1
ATOM 2302 C CA . LEU A 1 298 ? -18.307 5.791 3.466 1.00 97.44 298 LEU A CA 1
ATOM 2303 C C . LEU A 1 298 ? -18.592 7.125 4.169 1.00 97.44 298 LEU A C 1
ATOM 2305 O O . LEU A 1 298 ? -19.615 7.248 4.835 1.00 97.44 298 LEU A O 1
ATOM 2309 N N . ARG A 1 299 ? -17.698 8.113 4.053 1.00 96.31 299 ARG A N 1
ATOM 2310 C CA . ARG A 1 299 ? -17.842 9.434 4.693 1.00 96.31 299 ARG A CA 1
ATOM 2311 C C . ARG A 1 299 ? -18.567 10.465 3.831 1.00 96.31 299 ARG A C 1
ATOM 2313 O O . ARG A 1 299 ? -18.926 11.515 4.347 1.00 96.31 299 ARG A O 1
ATOM 2320 N N . GLY A 1 300 ? -18.748 10.192 2.540 1.00 95.94 300 GLY A N 1
ATOM 2321 C CA . GLY A 1 300 ? -19.242 11.182 1.586 1.00 95.94 300 GLY A CA 1
ATOM 2322 C C . GLY A 1 300 ? -18.257 12.338 1.358 1.00 95.94 300 GLY A C 1
ATOM 2323 O O . GLY A 1 300 ? -18.660 13.490 1.216 1.00 95.94 300 GLY A O 1
ATOM 2324 N N . GLN A 1 301 ? -16.949 12.062 1.382 1.00 94.31 301 GLN A N 1
ATOM 2325 C CA . GLN A 1 301 ? -15.923 13.087 1.173 1.00 94.31 301 GLN A CA 1
ATOM 2326 C C . GLN A 1 301 ? -15.696 13.289 -0.332 1.00 94.31 301 GLN A C 1
ATOM 2328 O O . GLN A 1 301 ? -15.225 12.377 -1.001 1.00 94.31 301 GLN A O 1
ATOM 2333 N N . GLY A 1 302 ? -16.038 14.464 -0.872 1.00 93.00 302 GLY A N 1
ATOM 2334 C CA . GLY A 1 302 ? -15.904 14.790 -2.306 1.00 93.00 302 GLY A CA 1
ATOM 2335 C C . GLY A 1 302 ? -16.980 14.185 -3.216 1.00 93.00 302 GLY A C 1
ATOM 2336 O O . GLY A 1 302 ? -17.115 14.581 -4.365 1.00 93.00 302 GLY A O 1
ATOM 2337 N N . VAL A 1 303 ? -17.787 13.257 -2.709 1.00 94.94 303 VAL A N 1
ATOM 2338 C CA . VAL A 1 303 ? -18.913 12.625 -3.412 1.00 94.94 303 VAL A CA 1
ATOM 2339 C C . VAL A 1 303 ? -20.021 12.318 -2.408 1.00 94.94 303 VAL A C 1
ATOM 2341 O O . VAL A 1 303 ? -19.719 12.193 -1.223 1.00 94.94 303 VAL A O 1
ATOM 2344 N N . PRO A 1 304 ? -21.284 12.141 -2.834 1.00 97.31 304 PRO A N 1
ATOM 2345 C CA . PRO A 1 304 ? -22.332 11.657 -1.943 1.00 97.31 304 PRO A CA 1
ATOM 2346 C C . PRO A 1 304 ? -21.935 10.355 -1.240 1.00 97.31 304 PRO A C 1
ATOM 2348 O O . PRO A 1 304 ? -21.228 9.514 -1.804 1.00 97.31 304 PRO A O 1
ATOM 2351 N N . GLN A 1 305 ? -22.397 10.202 -0.001 1.00 96.94 305 GLN A N 1
ATOM 2352 C CA . GLN A 1 305 ? -22.143 9.010 0.795 1.00 96.94 305 GLN A CA 1
ATOM 2353 C C . GLN A 1 305 ? -22.713 7.767 0.102 1.00 96.94 305 GLN A C 1
ATOM 2355 O O . GLN A 1 305 ? -23.875 7.749 -0.294 1.00 96.94 305 GLN A O 1
ATOM 2360 N N . ASP A 1 306 ? -21.902 6.716 0.004 1.00 98.06 306 ASP A N 1
ATOM 2361 C CA . ASP A 1 306 ? -22.306 5.430 -0.561 1.00 98.06 306 ASP A CA 1
ATOM 2362 C C . ASP A 1 306 ? -21.701 4.276 0.259 1.00 98.06 306 ASP A C 1
ATOM 2364 O O . ASP A 1 306 ? -20.624 3.750 -0.064 1.00 98.06 306 ASP A O 1
ATOM 2368 N N . PRO A 1 307 ? -22.365 3.885 1.363 1.00 98.12 307 PRO A N 1
ATOM 2369 C CA . PRO A 1 307 ? -21.882 2.817 2.230 1.00 98.12 307 PRO A CA 1
ATOM 2370 C C . PRO A 1 307 ? -21.903 1.441 1.548 1.00 98.12 307 PRO A C 1
ATOM 2372 O O . PRO A 1 307 ? -21.049 0.604 1.838 1.00 98.12 307 PRO A O 1
ATOM 2375 N N . ALA A 1 308 ? -22.813 1.212 0.593 1.00 98.19 308 ALA A N 1
ATOM 2376 C CA . ALA A 1 308 ? -22.874 -0.036 -0.168 1.00 98.19 308 ALA A CA 1
ATOM 2377 C C . ALA A 1 308 ? -21.651 -0.180 -1.088 1.00 98.19 308 ALA A C 1
ATOM 2379 O O . ALA A 1 308 ? -20.992 -1.228 -1.128 1.00 98.19 308 ALA A O 1
ATOM 2380 N N . LYS A 1 309 ? -21.267 0.904 -1.774 1.00 97.94 309 LYS A N 1
ATOM 2381 C CA . LYS A 1 309 ? -20.022 0.942 -2.542 1.00 97.94 309 LYS A CA 1
ATOM 2382 C C . LYS A 1 309 ? -18.806 0.812 -1.636 1.00 97.94 309 LYS A C 1
ATOM 2384 O O . LYS A 1 309 ? -17.897 0.054 -1.983 1.00 97.94 309 LYS A O 1
ATOM 2389 N N . ALA A 1 310 ? -18.793 1.470 -0.477 1.00 98.38 310 ALA A N 1
ATOM 2390 C CA . ALA A 1 310 ? -17.722 1.310 0.503 1.00 98.38 310 ALA A CA 1
ATOM 2391 C C . ALA A 1 310 ? -17.557 -0.158 0.933 1.00 98.38 310 ALA A C 1
ATOM 2393 O O . ALA A 1 310 ? -16.442 -0.675 0.880 1.00 98.38 310 ALA A O 1
ATOM 2394 N N . ALA A 1 311 ? -18.648 -0.870 1.239 1.00 98.44 311 ALA A N 1
ATOM 2395 C CA . ALA A 1 311 ? -18.620 -2.298 1.563 1.00 98.44 311 ALA A CA 1
ATOM 2396 C C . ALA A 1 311 ? -17.987 -3.140 0.441 1.00 98.44 311 ALA A C 1
ATOM 2398 O O . ALA A 1 311 ? -17.130 -3.989 0.700 1.00 98.44 311 ALA A O 1
ATOM 2399 N N . SER A 1 312 ? -18.349 -2.877 -0.821 1.00 98.25 312 SER A N 1
ATOM 2400 C CA . SER A 1 312 ? -17.751 -3.567 -1.977 1.00 98.25 312 SER A CA 1
ATOM 2401 C C . SER A 1 312 ? -16.239 -3.321 -2.105 1.00 98.25 312 SER A C 1
ATOM 2403 O O . SER A 1 312 ? -15.469 -4.240 -2.407 1.00 98.25 312 SER A O 1
ATOM 2405 N N . LEU A 1 313 ? -15.794 -2.095 -1.817 1.00 98.31 313 LEU A N 1
ATOM 2406 C CA . LEU A 1 313 ? -14.384 -1.722 -1.854 1.00 98.31 313 LEU A CA 1
ATOM 2407 C C . LEU A 1 313 ? -13.619 -2.332 -0.675 1.00 98.31 313 LEU A C 1
ATOM 2409 O O . LEU A 1 313 ? -12.528 -2.852 -0.886 1.00 98.31 313 LEU A O 1
ATOM 2413 N N . TYR A 1 314 ? -14.194 -2.386 0.531 1.00 98.44 314 TYR A N 1
ATOM 2414 C CA . TYR A 1 314 ? -13.572 -3.089 1.657 1.00 98.44 314 TYR A CA 1
ATOM 2415 C C . TYR A 1 314 ? -13.370 -4.576 1.351 1.00 98.44 314 TYR A C 1
ATOM 2417 O O . TYR A 1 314 ? -12.264 -5.076 1.538 1.00 98.44 314 TYR A O 1
ATOM 2425 N N . ARG A 1 315 ? -14.367 -5.270 0.780 1.00 98.00 315 ARG A N 1
ATOM 2426 C CA . ARG A 1 315 ? -14.198 -6.665 0.318 1.00 98.00 315 ARG A CA 1
ATOM 2427 C C . ARG A 1 315 ? -13.047 -6.803 -0.687 1.00 98.00 315 ARG A C 1
ATOM 2429 O O . ARG A 1 315 ? -12.256 -7.741 -0.600 1.00 98.00 315 ARG A O 1
ATOM 2436 N N . THR A 1 316 ? -12.909 -5.844 -1.602 1.00 97.75 316 THR A N 1
ATOM 2437 C CA . THR A 1 316 ? -11.803 -5.810 -2.574 1.00 97.75 316 THR A CA 1
ATOM 2438 C C . THR A 1 316 ? -10.449 -5.606 -1.886 1.00 97.75 316 THR A C 1
ATOM 2440 O O . THR A 1 316 ? -9.500 -6.336 -2.166 1.00 97.75 316 THR A O 1
ATOM 2443 N N . ALA A 1 317 ? -10.359 -4.675 -0.935 1.00 96.75 317 ALA A N 1
ATOM 2444 C CA . ALA A 1 317 ? -9.145 -4.410 -0.165 1.00 96.75 317 ALA A CA 1
ATOM 2445 C C . ALA A 1 317 ? -8.701 -5.638 0.652 1.00 96.75 317 ALA A C 1
ATOM 2447 O O . ALA A 1 317 ? -7.512 -5.956 0.714 1.00 96.75 317 ALA A O 1
ATOM 2448 N N . ILE A 1 318 ? -9.659 -6.375 1.223 1.00 97.19 318 ILE A N 1
ATOM 2449 C CA . ILE A 1 318 ? -9.415 -7.631 1.944 1.00 97.19 318 ILE A CA 1
ATOM 2450 C C . ILE A 1 318 ? -8.866 -8.700 0.996 1.00 97.19 318 ILE A C 1
ATOM 2452 O O . ILE A 1 318 ? -7.886 -9.361 1.331 1.00 97.19 318 ILE A O 1
ATOM 2456 N N . LYS A 1 319 ? -9.448 -8.843 -0.201 1.00 97.44 319 LYS A N 1
ATOM 2457 C CA . LYS A 1 319 ? -8.974 -9.802 -1.209 1.00 97.44 319 LYS A CA 1
ATOM 2458 C C . LYS A 1 319 ? -7.545 -9.505 -1.673 1.00 97.44 319 LYS A C 1
ATOM 2460 O O . LYS A 1 319 ? -6.788 -10.440 -1.908 1.00 97.44 319 LYS A O 1
ATOM 2465 N N . LEU A 1 320 ? -7.190 -8.228 -1.818 1.00 93.00 320 LEU A N 1
ATOM 2466 C CA . LEU A 1 320 ? -5.871 -7.824 -2.308 1.00 93.00 320 LEU A CA 1
ATOM 2467 C C . LEU A 1 320 ? -4.776 -7.919 -1.241 1.00 93.00 320 LEU A C 1
ATOM 2469 O O . LEU A 1 320 ? -3.678 -8.369 -1.550 1.00 93.00 320 LEU A O 1
ATOM 2473 N N . ALA A 1 321 ? -5.054 -7.478 -0.011 1.00 92.94 321 ALA A N 1
ATOM 2474 C CA . ALA A 1 321 ? -4.007 -7.276 0.996 1.00 92.94 321 ALA A CA 1
ATOM 2475 C C . ALA A 1 321 ? -4.401 -7.679 2.427 1.00 92.94 321 ALA A C 1
ATOM 2477 O O . ALA A 1 321 ? -3.615 -7.483 3.348 1.00 92.94 321 ALA A O 1
ATOM 2478 N N . ARG A 1 322 ? -5.607 -8.229 2.636 1.00 95.31 322 ARG A N 1
ATOM 2479 C CA . ARG A 1 322 ? -6.138 -8.632 3.954 1.00 95.31 322 ARG A CA 1
ATOM 2480 C C . ARG A 1 322 ? -6.080 -7.533 5.023 1.00 95.31 322 ARG A C 1
ATOM 2482 O O . ARG A 1 322 ? -5.955 -7.843 6.202 1.00 95.31 322 ARG A O 1
ATOM 2489 N N . TYR A 1 323 ? -6.214 -6.261 4.631 1.00 93.25 323 TYR A N 1
ATOM 2490 C CA . TYR A 1 323 ? -6.101 -5.145 5.573 1.00 93.25 323 TYR A CA 1
ATOM 2491 C C . TYR A 1 323 ? -7.062 -5.293 6.760 1.00 93.25 323 TYR A C 1
ATOM 2493 O O . TYR A 1 323 ? -8.283 -5.308 6.553 1.00 93.25 323 TYR A O 1
ATOM 2501 N N . PRO A 1 324 ? -6.556 -5.322 8.005 1.00 97.69 324 PRO A N 1
ATOM 2502 C CA . PRO A 1 324 ? -7.417 -5.469 9.168 1.00 97.69 324 PRO A CA 1
ATOM 2503 C C . PRO A 1 324 ? -8.329 -4.253 9.375 1.00 97.69 324 PRO A C 1
ATOM 2505 O O . PRO A 1 324 ? -9.441 -4.396 9.875 1.00 97.69 324 PRO A O 1
ATOM 2508 N N . GLN A 1 325 ? -7.920 -3.065 8.911 1.00 97.38 325 GLN A N 1
ATOM 2509 C CA . GLN A 1 325 ? -8.775 -1.877 8.898 1.00 97.38 325 GLN A CA 1
ATOM 2510 C C . GLN A 1 325 ? -10.002 -2.080 7.999 1.00 97.38 325 GLN A C 1
ATOM 2512 O O . GLN A 1 325 ? -11.095 -1.652 8.359 1.00 97.38 325 GLN A O 1
ATOM 2517 N N . ALA A 1 326 ? -9.839 -2.732 6.840 1.00 97.81 326 ALA A N 1
ATOM 2518 C CA . ALA A 1 326 ? -10.942 -3.012 5.921 1.00 97.81 326 ALA A CA 1
ATOM 2519 C C . ALA A 1 326 ? -11.904 -4.054 6.502 1.00 97.81 326 ALA A C 1
ATOM 2521 O O . ALA A 1 326 ? -13.113 -3.870 6.426 1.00 97.81 326 ALA A O 1
ATOM 2522 N N . GLN A 1 327 ? -11.370 -5.112 7.119 1.00 98.50 327 GLN A N 1
ATOM 2523 C CA . GLN A 1 327 ? -12.163 -6.126 7.821 1.00 98.50 327 GLN A CA 1
ATOM 2524 C C . GLN A 1 327 ? -12.963 -5.506 8.969 1.00 98.50 327 GLN A C 1
ATOM 2526 O O . GLN A 1 327 ? -14.170 -5.695 9.047 1.00 98.50 327 GLN A O 1
ATOM 2531 N N . TRP A 1 328 ? -12.321 -4.694 9.812 1.00 98.62 328 TRP A N 1
ATOM 2532 C CA . TRP A 1 328 ? -13.006 -3.987 10.891 1.00 98.62 328 TRP A CA 1
ATOM 2533 C C . TRP A 1 328 ? -14.089 -3.035 10.371 1.00 98.62 328 TRP A C 1
ATOM 2535 O O . TRP A 1 328 ? -15.211 -3.046 10.869 1.00 98.62 328 TRP A O 1
ATOM 2545 N N . ARG A 1 329 ? -13.796 -2.243 9.332 1.00 98.50 329 ARG A N 1
ATOM 2546 C CA . ARG A 1 329 ? -14.801 -1.360 8.725 1.00 98.50 329 ARG A CA 1
ATOM 2547 C C . ARG A 1 329 ? -15.976 -2.147 8.157 1.00 98.50 329 ARG A C 1
ATOM 2549 O O . ARG A 1 329 ? -17.110 -1.763 8.408 1.00 98.50 329 ARG A O 1
ATOM 2556 N N . LEU A 1 330 ? -15.722 -3.246 7.450 1.00 98.44 330 LEU A N 1
ATOM 2557 C CA . LEU A 1 330 ? -16.776 -4.103 6.912 1.00 98.44 330 LEU A CA 1
ATOM 2558 C C . LEU A 1 330 ? -17.623 -4.728 8.028 1.00 98.44 330 LEU A C 1
ATOM 2560 O O . LEU A 1 330 ? -18.846 -4.698 7.933 1.00 98.44 330 LEU A O 1
ATOM 2564 N N . GLY A 1 331 ? -16.995 -5.205 9.108 1.00 98.31 331 GLY A N 1
ATOM 2565 C CA . GLY A 1 331 ? -17.702 -5.697 10.291 1.00 98.31 331 GLY A CA 1
ATOM 2566 C C . GLY A 1 331 ? -18.615 -4.636 10.911 1.00 98.31 331 GLY A C 1
ATOM 2567 O O . GLY A 1 331 ? -19.759 -4.928 11.238 1.00 98.31 331 GLY A O 1
ATOM 2568 N N . SER A 1 332 ? -18.169 -3.379 10.963 1.00 98.38 332 SER A N 1
ATOM 2569 C CA . SER A 1 332 ? -18.986 -2.258 11.444 1.00 98.38 332 SER A CA 1
ATOM 2570 C C . SER A 1 332 ? -20.183 -1.946 10.541 1.00 98.38 332 SER A C 1
ATOM 2572 O O . SER A 1 332 ? -21.252 -1.603 11.051 1.00 98.38 332 SER A O 1
ATOM 2574 N N . LEU A 1 333 ? -20.052 -2.108 9.220 1.00 98.50 333 LEU A N 1
ATOM 2575 C CA . LEU A 1 333 ? -21.189 -1.965 8.304 1.00 98.50 333 LEU A CA 1
ATOM 2576 C C . LEU A 1 333 ? -22.233 -3.061 8.535 1.00 98.50 333 LEU A C 1
ATOM 2578 O O . LEU A 1 333 ? -23.420 -2.754 8.587 1.00 98.50 333 LEU A O 1
ATOM 2582 N N . TYR A 1 334 ? -21.802 -4.308 8.743 1.00 98.56 334 TYR A N 1
ATOM 2583 C CA . TYR A 1 334 ? -22.702 -5.413 9.088 1.00 98.56 334 TYR A CA 1
ATOM 2584 C C . TYR A 1 334 ? -23.349 -5.243 10.468 1.00 98.56 334 TYR A C 1
ATOM 2586 O O . TYR A 1 334 ? -24.538 -5.500 10.617 1.00 98.56 334 TYR A O 1
ATOM 2594 N N . GLU A 1 335 ? -22.616 -4.746 11.467 1.00 97.75 335 GLU A N 1
ATOM 2595 C CA . GLU A 1 335 ? -23.163 -4.495 12.808 1.00 97.75 335 GLU A CA 1
ATOM 2596 C C . GLU A 1 335 ? -24.277 -3.437 12.786 1.00 97.75 335 GLU A C 1
ATOM 2598 O O . GLU A 1 335 ? -25.274 -3.562 13.499 1.00 97.75 335 GLU A O 1
ATOM 2603 N N . THR A 1 336 ? -24.111 -2.399 11.961 1.00 96.81 336 THR A N 1
ATOM 2604 C CA . THR A 1 336 ? -25.024 -1.246 11.886 1.00 96.81 336 THR A CA 1
ATOM 2605 C C . THR A 1 336 ? -26.093 -1.360 10.798 1.00 96.81 336 THR A C 1
ATOM 2607 O O . THR A 1 336 ? -27.049 -0.591 10.820 1.00 96.81 336 THR A O 1
ATOM 2610 N N . GLY A 1 337 ? -25.944 -2.280 9.840 1.00 97.44 337 GLY A N 1
ATOM 26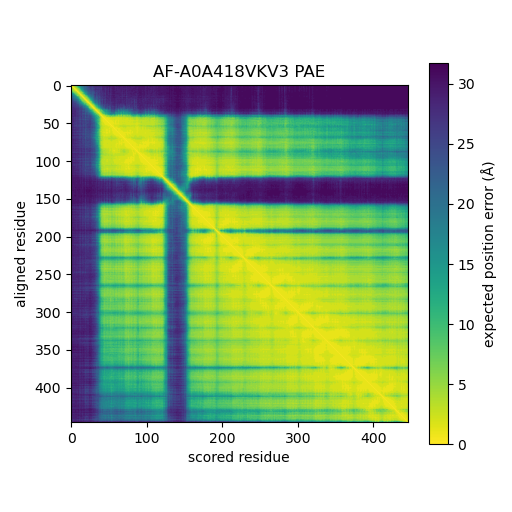11 C CA . GLY A 1 337 ? -26.804 -2.360 8.653 1.00 97.44 337 GLY A CA 1
ATOM 2612 C C . GLY A 1 337 ? -26.578 -1.225 7.647 1.00 97.44 337 GLY A C 1
ATOM 2613 O O . GLY A 1 337 ? -27.455 -0.903 6.844 1.00 97.44 337 GLY A O 1
ATOM 2614 N N . GLN A 1 338 ? -25.423 -0.554 7.696 1.00 97.00 338 GLN A N 1
ATOM 2615 C CA . GLN A 1 338 ? -25.155 0.593 6.834 1.00 97.00 338 GLN A CA 1
ATOM 2616 C C . GLN A 1 338 ? -24.639 0.142 5.457 1.00 97.00 338 GLN A C 1
ATOM 2618 O O . GLN A 1 338 ? -23.468 -0.191 5.287 1.00 97.00 338 GLN A O 1
ATOM 2623 N N . GLY A 1 339 ? -25.509 0.161 4.441 1.00 94.69 339 GLY A N 1
ATOM 2624 C CA . GLY A 1 339 ? -25.164 -0.219 3.058 1.00 94.69 339 GLY A CA 1
ATOM 2625 C C . GLY A 1 339 ? -25.025 -1.726 2.814 1.00 94.69 339 GLY A C 1
ATOM 2626 O O . GLY A 1 339 ? -24.739 -2.141 1.692 1.00 94.69 339 GLY A O 1
ATOM 2627 N N . VAL A 1 340 ? -25.244 -2.533 3.847 1.00 97.75 340 VAL A N 1
ATOM 2628 C CA . VAL A 1 340 ? -25.399 -3.991 3.812 1.00 97.75 340 VAL A CA 1
ATOM 2629 C C . VAL A 1 340 ? -26.543 -4.365 4.752 1.00 97.75 340 VAL A C 1
ATOM 2631 O O . VAL A 1 340 ? -26.896 -3.577 5.625 1.00 97.75 340 VAL A O 1
ATOM 2634 N N . GLU A 1 341 ? -27.130 -5.546 4.580 1.00 97.75 341 GLU A N 1
ATOM 2635 C CA . GLU A 1 341 ? -28.098 -6.061 5.551 1.00 97.75 341 GLU A CA 1
ATOM 2636 C C . GLU A 1 341 ? -27.425 -6.234 6.919 1.00 97.75 341 GLU A C 1
ATOM 2638 O O . GLU A 1 341 ? -26.274 -6.674 7.000 1.00 97.75 341 GLU A O 1
ATOM 2643 N N . GLN A 1 342 ? -28.121 -5.827 7.981 1.00 97.75 342 GLN A N 1
ATOM 2644 C CA . GLN A 1 342 ? -27.586 -5.907 9.332 1.00 97.75 342 GLN A CA 1
ATOM 2645 C C . GLN A 1 342 ? -27.434 -7.372 9.745 1.00 97.75 342 GLN A C 1
ATOM 2647 O O . GLN A 1 342 ? -28.413 -8.111 9.800 1.00 97.75 342 GLN A O 1
ATOM 2652 N N . ASP A 1 343 ? -26.214 -7.771 10.087 1.00 97.75 343 ASP A N 1
ATOM 2653 C CA . ASP A 1 343 ? -25.893 -9.130 10.503 1.00 97.75 343 ASP A CA 1
ATOM 2654 C C . ASP A 1 343 ? -24.766 -9.095 11.541 1.00 97.75 343 ASP A C 1
ATOM 2656 O O . ASP A 1 343 ? -23.587 -8.886 11.243 1.00 97.75 343 ASP A O 1
ATOM 2660 N N . GLY A 1 344 ? -25.136 -9.291 12.806 1.00 96.50 344 GLY A N 1
ATOM 2661 C CA . GLY A 1 344 ? -24.166 -9.296 13.895 1.00 96.50 344 GLY A CA 1
ATOM 2662 C C . GLY A 1 344 ? -23.239 -10.520 13.886 1.00 96.50 344 GLY A C 1
ATOM 2663 O O . GLY A 1 344 ? -22.141 -10.444 14.439 1.00 96.50 344 GLY A O 1
ATOM 2664 N N . PHE A 1 345 ? -23.651 -11.639 13.282 1.00 96.94 345 PHE A N 1
ATOM 2665 C CA . PHE A 1 345 ? -22.803 -12.823 13.168 1.00 96.94 345 PHE A CA 1
ATOM 2666 C C . PHE A 1 345 ? -21.685 -12.563 12.155 1.00 96.94 345 PHE A C 1
ATOM 2668 O O . PHE A 1 345 ? -20.511 -12.707 12.503 1.00 96.94 345 PHE A O 1
ATOM 2675 N N . GLU A 1 346 ? -22.027 -12.066 10.963 1.00 97.81 346 GLU A N 1
ATOM 2676 C CA . GLU A 1 346 ? -21.048 -11.611 9.964 1.00 97.81 346 GLU A CA 1
ATOM 2677 C C . GLU A 1 346 ? -20.118 -10.536 10.536 1.00 97.81 346 GLU A C 1
ATOM 2679 O O . GLU A 1 346 ? -18.895 -10.631 10.400 1.00 97.81 346 GLU A O 1
ATOM 2684 N N . ALA A 1 347 ? -20.662 -9.549 11.260 1.00 98.44 347 ALA A N 1
ATOM 2685 C CA . ALA A 1 347 ? -19.848 -8.547 11.945 1.00 98.44 347 ALA A CA 1
ATOM 2686 C C . ALA A 1 347 ? -18.801 -9.189 12.871 1.00 98.44 347 ALA A C 1
ATOM 2688 O O . ALA A 1 347 ? -17.628 -8.807 12.850 1.00 98.44 347 ALA A O 1
ATOM 2689 N N . SER A 1 348 ? -19.204 -10.202 13.646 1.00 97.88 348 SER A N 1
ATOM 2690 C CA . SER A 1 348 ? -18.314 -10.915 14.563 1.00 97.88 348 SER A CA 1
ATOM 2691 C C . SER A 1 348 ? -17.199 -11.682 13.849 1.00 97.88 348 SER A C 1
ATOM 2693 O O . SER A 1 348 ? -16.068 -11.698 14.341 1.00 97.88 348 SER A O 1
ATOM 2695 N N . GLU A 1 349 ? -17.474 -12.271 12.683 1.00 98.31 349 GLU A N 1
ATOM 2696 C CA . GLU A 1 349 ? -16.474 -12.990 11.892 1.00 98.31 349 GLU A CA 1
ATOM 2697 C C . GLU A 1 349 ? -15.456 -12.016 11.285 1.00 98.31 349 GLU A C 1
ATOM 2699 O O . GLU A 1 349 ? -14.245 -12.231 11.401 1.00 98.31 349 GLU A O 1
ATOM 2704 N N . TRP A 1 350 ? -15.910 -10.886 10.733 1.00 98.56 350 TRP A N 1
ATOM 2705 C CA . TRP A 1 350 ? -15.006 -9.850 10.222 1.00 98.56 350 TRP A CA 1
ATOM 2706 C C . TRP A 1 350 ? -14.151 -9.221 11.322 1.00 98.56 350 TRP A C 1
ATOM 2708 O O . TRP A 1 350 ? -12.937 -9.062 11.147 1.00 98.56 350 TRP A O 1
ATOM 2718 N N . TYR A 1 351 ? -14.744 -8.909 12.478 1.00 98.56 351 TYR A N 1
ATOM 2719 C CA . TYR A 1 351 ? -13.985 -8.426 13.627 1.00 98.56 351 TYR A CA 1
ATOM 2720 C C . TYR A 1 351 ? -12.983 -9.463 14.127 1.00 98.56 351 TYR A C 1
ATOM 2722 O O . TYR A 1 351 ? -11.854 -9.090 14.434 1.00 98.56 351 TYR A O 1
ATOM 2730 N N . ARG A 1 352 ? -13.334 -10.754 14.158 1.00 98.44 352 ARG A N 1
ATOM 2731 C CA . ARG A 1 352 ? -12.402 -11.823 14.548 1.00 98.44 352 ARG A CA 1
ATOM 2732 C C . ARG A 1 352 ? -11.184 -11.875 13.639 1.00 98.44 352 ARG A C 1
ATOM 2734 O O . ARG A 1 352 ? -10.067 -11.831 14.148 1.00 98.44 352 ARG A O 1
ATOM 2741 N N . GLN A 1 353 ? -11.377 -11.865 12.323 1.00 98.44 353 GLN A N 1
ATOM 2742 C CA . GLN A 1 353 ? -10.259 -11.899 11.376 1.00 98.44 353 GLN A CA 1
ATOM 2743 C C . GLN A 1 353 ? -9.304 -10.701 11.527 1.00 98.44 353 GLN A C 1
ATOM 2745 O O . GLN A 1 353 ? -8.090 -10.854 11.370 1.00 98.44 353 GLN A O 1
ATOM 2750 N N . ALA A 1 354 ? -9.828 -9.511 11.833 1.00 98.56 354 ALA A N 1
ATOM 2751 C CA . ALA A 1 354 ? -9.005 -8.329 12.098 1.00 98.56 354 ALA A CA 1
ATOM 2752 C C . ALA A 1 354 ? -8.325 -8.396 13.476 1.00 98.56 354 ALA A C 1
ATOM 2754 O O . ALA A 1 354 ? -7.152 -8.048 13.621 1.00 98.56 354 ALA A O 1
ATOM 2755 N N . ALA A 1 355 ? -9.047 -8.866 14.494 1.00 98.38 355 ALA A N 1
ATOM 2756 C CA . ALA A 1 355 ? -8.571 -8.989 15.866 1.00 98.38 355 ALA A CA 1
ATOM 2757 C C . ALA A 1 355 ? -7.420 -9.998 16.002 1.00 98.38 355 ALA A C 1
ATOM 2759 O O . ALA A 1 355 ? -6.468 -9.751 16.748 1.00 98.38 355 ALA A O 1
ATOM 2760 N N . GLU A 1 356 ? -7.483 -11.103 15.256 1.00 98.19 356 GLU A N 1
ATOM 2761 C CA . GLU A 1 356 ? -6.434 -12.128 15.164 1.00 98.19 356 GLU A CA 1
ATOM 2762 C C . GLU A 1 356 ? -5.153 -11.609 14.499 1.00 98.19 356 GLU A C 1
ATOM 2764 O O . GLU A 1 356 ? -4.066 -12.081 14.815 1.00 98.19 356 GLU A O 1
ATOM 2769 N N . GLN A 1 357 ? -5.255 -10.577 13.657 1.00 97.50 357 GLN A N 1
ATOM 2770 C CA . GLN A 1 357 ? -4.102 -9.848 13.113 1.00 97.50 357 GLN A CA 1
ATOM 2771 C C . GLN A 1 357 ? -3.553 -8.780 14.076 1.00 97.50 357 GLN A C 1
ATOM 2773 O O . GLN A 1 357 ? -2.679 -8.001 13.706 1.00 97.50 357 GLN A O 1
ATOM 2778 N N . GLY A 1 358 ? -4.070 -8.710 15.306 1.00 97.50 358 GLY A N 1
ATOM 2779 C CA . GLY A 1 358 ? -3.633 -7.741 16.310 1.00 97.50 358 GLY A CA 1
ATOM 2780 C C . GLY A 1 358 ? -4.286 -6.363 16.189 1.00 97.50 358 GLY A C 1
ATOM 2781 O O . GLY A 1 358 ? -3.851 -5.428 16.857 1.00 97.50 358 GLY A O 1
ATOM 2782 N N . TYR A 1 359 ? -5.321 -6.195 15.355 1.00 98.38 359 TYR A N 1
ATOM 2783 C CA . TYR A 1 359 ? -5.947 -4.887 15.174 1.00 98.38 359 TYR A CA 1
ATOM 2784 C C . TYR A 1 359 ? -6.830 -4.520 16.367 1.00 98.38 359 TYR A C 1
ATOM 2786 O O . TYR A 1 359 ? -7.947 -5.016 16.528 1.00 98.38 359 TYR A O 1
ATOM 2794 N N . VAL A 1 360 ? -6.309 -3.622 17.200 1.00 98.31 360 VAL A N 1
ATOM 2795 C CA . VAL A 1 360 ? -6.882 -3.236 18.496 1.00 98.31 360 VAL A CA 1
ATOM 2796 C C . VAL A 1 360 ? -8.350 -2.785 18.412 1.00 98.31 360 VAL A C 1
ATOM 2798 O O . VAL A 1 360 ? -9.148 -3.294 19.203 1.00 98.31 360 VAL A O 1
ATOM 2801 N N . PRO A 1 361 ? -8.775 -1.932 17.451 1.00 98.44 361 PRO A N 1
ATOM 2802 C CA . PRO A 1 361 ? -10.188 -1.566 17.333 1.00 98.44 361 PRO A CA 1
ATOM 2803 C C . PRO A 1 361 ? -11.107 -2.771 17.102 1.00 98.44 361 PRO A C 1
ATOM 2805 O O . PRO A 1 361 ? -12.199 -2.822 17.659 1.00 98.44 361 PRO A O 1
ATOM 2808 N N . ALA A 1 362 ? -10.658 -3.777 16.345 1.00 98.56 362 ALA A N 1
ATOM 2809 C CA . ALA A 1 362 ? -11.439 -4.991 16.122 1.00 98.56 362 ALA A CA 1
ATOM 2810 C C . ALA A 1 362 ? -11.471 -5.917 17.339 1.00 98.56 362 ALA A C 1
ATOM 2812 O O . ALA A 1 362 ? -12.514 -6.503 17.611 1.00 98.56 362 ALA A O 1
ATOM 2813 N N . GLN A 1 363 ? -10.374 -6.020 18.097 1.00 98.75 363 GLN A N 1
ATOM 2814 C CA . GLN A 1 363 ? -10.363 -6.756 19.368 1.00 98.75 363 GLN A CA 1
ATOM 2815 C C . GLN A 1 363 ? -11.397 -6.175 20.338 1.00 98.75 363 GLN A C 1
ATOM 2817 O O . GLN A 1 363 ? -12.184 -6.915 20.927 1.00 98.75 363 GLN A O 1
ATOM 2822 N N . PHE A 1 364 ? -11.450 -4.846 20.447 1.00 98.56 364 PHE A N 1
ATOM 2823 C CA . PHE A 1 364 ? -12.442 -4.150 21.259 1.00 98.56 364 PHE A CA 1
ATOM 2824 C C . PHE A 1 364 ? -13.877 -4.339 20.743 1.00 98.56 364 PHE A C 1
ATOM 2826 O O . PHE A 1 364 ? -14.761 -4.688 21.527 1.00 98.56 364 PHE A O 1
ATOM 2833 N N . SER A 1 365 ? -14.120 -4.160 19.439 1.00 98.50 365 SER A N 1
ATOM 2834 C CA . SER A 1 365 ? -15.444 -4.375 18.834 1.00 98.50 365 SER A CA 1
ATOM 2835 C C . SER A 1 365 ? -15.939 -5.812 19.037 1.00 98.50 365 SER A C 1
ATOM 2837 O O . SER A 1 365 ? -17.076 -6.021 19.457 1.00 98.50 365 SER A O 1
ATOM 2839 N N . LEU A 1 366 ? -15.077 -6.812 18.836 1.00 98.31 366 LEU A N 1
ATOM 2840 C CA . LEU A 1 366 ? -15.422 -8.216 19.062 1.00 98.31 366 LEU A CA 1
ATOM 2841 C C . LEU A 1 366 ? -15.736 -8.504 20.536 1.00 98.31 366 LEU A C 1
ATOM 2843 O O . LEU A 1 366 ? -16.689 -9.224 20.839 1.00 98.31 366 LEU A O 1
ATOM 2847 N N . ALA A 1 367 ? -14.965 -7.923 21.458 1.00 98.31 367 ALA A N 1
ATOM 2848 C CA . ALA A 1 367 ? -15.223 -8.037 22.888 1.00 98.31 367 ALA A CA 1
ATOM 2849 C C . ALA A 1 367 ? -16.590 -7.446 23.271 1.00 98.31 367 ALA A C 1
ATOM 2851 O O . ALA A 1 367 ? -17.327 -8.044 24.058 1.00 98.31 367 ALA A O 1
ATOM 2852 N N . LEU A 1 368 ? -16.976 -6.311 22.677 1.00 98.06 368 LEU A N 1
ATOM 2853 C CA . LEU A 1 368 ? -18.302 -5.725 22.871 1.00 98.06 368 LEU A CA 1
ATOM 2854 C C . LEU A 1 368 ? -19.427 -6.628 22.348 1.00 98.06 368 LEU A C 1
ATOM 2856 O O . LEU A 1 368 ? -20.429 -6.778 23.054 1.00 98.06 368 LEU A O 1
ATOM 2860 N N . LEU A 1 369 ? -19.262 -7.265 21.180 1.00 97.25 369 LEU A N 1
ATOM 2861 C CA . LEU A 1 369 ? -20.261 -8.205 20.656 1.00 97.25 369 LEU A CA 1
ATOM 2862 C C . LEU A 1 369 ? -20.467 -9.388 21.608 1.00 97.25 369 LEU A C 1
ATOM 2864 O O . LEU A 1 369 ? -21.606 -9.670 21.984 1.00 97.25 369 LEU A O 1
ATOM 2868 N N . TYR A 1 370 ? -19.388 -10.011 22.095 1.00 98.12 370 TYR A N 1
ATOM 2869 C CA . TYR A 1 370 ? -19.487 -11.077 23.099 1.00 98.12 370 TYR A CA 1
ATOM 2870 C C . TYR A 1 370 ? -20.069 -10.591 24.430 1.00 98.12 370 TYR A C 1
ATOM 2872 O O . TYR A 1 370 ? -20.833 -11.315 25.060 1.00 98.12 370 TYR A O 1
ATOM 2880 N N . SER A 1 371 ? -19.752 -9.367 24.857 1.00 97.06 371 SER A N 1
ATOM 2881 C CA . SER A 1 371 ? -20.244 -8.795 26.117 1.00 97.06 371 SER A CA 1
ATOM 2882 C C . SER A 1 371 ? -21.751 -8.523 26.094 1.00 97.06 371 SER A C 1
ATOM 2884 O O . SER A 1 371 ? -22.407 -8.617 27.133 1.00 97.06 371 SER A O 1
ATOM 2886 N N . ARG A 1 372 ? -22.306 -8.168 24.930 1.00 95.38 372 ARG A N 1
ATOM 2887 C CA . ARG A 1 372 ? -23.723 -7.799 24.765 1.00 95.38 372 ARG A CA 1
ATOM 2888 C C . ARG A 1 372 ? -24.579 -8.916 24.173 1.00 95.38 372 ARG A C 1
ATOM 2890 O O . ARG A 1 372 ? -25.795 -8.858 24.295 1.00 95.38 372 ARG A O 1
ATOM 2897 N N . GLY A 1 373 ? -23.960 -9.920 23.557 1.00 92.81 373 GLY A N 1
ATOM 2898 C CA . GLY A 1 373 ? -24.662 -10.920 22.755 1.00 92.81 373 GLY A CA 1
ATOM 2899 C C . GLY A 1 373 ? -25.125 -10.382 21.393 1.00 92.81 373 GLY A C 1
ATOM 2900 O O . GLY A 1 373 ? -26.173 -10.779 20.894 1.00 92.81 373 GLY A O 1
ATOM 2901 N N . GLY A 1 374 ? -24.389 -9.425 20.815 1.00 86.75 374 GLY A N 1
ATOM 2902 C CA . GLY A 1 374 ? -24.723 -8.814 19.526 1.00 86.75 374 GLY A CA 1
ATOM 2903 C C . GLY A 1 374 ? -24.317 -9.727 18.372 1.00 86.75 374 GLY A C 1
ATOM 2904 O O . GLY A 1 374 ? -23.156 -9.733 17.985 1.00 86.75 374 GLY A O 1
ATOM 2905 N N . GLY A 1 375 ? -25.246 -10.543 17.870 1.00 84.00 375 GLY A N 1
ATOM 2906 C CA . GLY A 1 375 ? -24.999 -11.479 16.760 1.00 84.00 375 GLY A CA 1
ATOM 2907 C C . GLY A 1 375 ? -24.202 -12.740 17.109 1.00 84.00 375 GLY A C 1
ATOM 2908 O O . GLY A 1 375 ? -24.062 -13.637 16.285 1.00 84.00 375 GLY A O 1
ATOM 2909 N N . VAL A 1 376 ? -23.725 -12.845 18.347 1.00 93.31 376 VAL A N 1
ATOM 2910 C CA . VAL A 1 376 ? -23.128 -14.051 18.928 1.00 93.31 376 VAL A CA 1
ATOM 2911 C C . VAL A 1 376 ? -23.737 -14.302 20.298 1.00 93.31 376 VAL A C 1
ATOM 2913 O O . VAL A 1 376 ? -24.230 -13.380 20.944 1.00 93.31 376 VAL A O 1
ATOM 2916 N N . VAL A 1 377 ? -23.681 -15.544 20.780 1.00 96.25 377 VAL A N 1
ATOM 2917 C CA . VAL A 1 377 ? -24.102 -15.854 22.153 1.00 96.25 377 VAL A CA 1
ATOM 2918 C C . VAL A 1 377 ? -23.232 -15.065 23.130 1.00 96.25 377 VAL A C 1
ATOM 2920 O O . VAL A 1 377 ? -21.999 -15.105 23.046 1.00 96.25 377 VAL A O 1
ATOM 2923 N N . ARG A 1 378 ? -23.879 -14.353 24.062 1.00 96.62 378 ARG A N 1
ATOM 2924 C CA . ARG A 1 378 ? -23.183 -13.587 25.097 1.00 96.62 378 ARG A CA 1
ATOM 2925 C C . ARG A 1 378 ? -22.202 -14.488 25.849 1.00 96.62 378 ARG A C 1
ATOM 2927 O O . ARG A 1 378 ? -22.569 -15.562 26.319 1.00 96.62 378 ARG A O 1
ATOM 2934 N N . ASN A 1 379 ? -20.963 -14.031 25.980 1.00 97.69 379 ASN A N 1
ATOM 2935 C CA . ASN A 1 379 ? -19.906 -14.754 26.668 1.00 97.69 379 ASN A CA 1
ATOM 2936 C C . ASN A 1 379 ? -18.944 -13.763 27.330 1.00 97.69 379 ASN A C 1
ATOM 2938 O O . ASN A 1 379 ? -18.064 -13.197 26.681 1.00 97.69 379 ASN A O 1
ATOM 2942 N N . ASP A 1 380 ? -19.128 -13.561 28.633 1.00 97.38 380 ASP A N 1
ATOM 2943 C CA . ASP A 1 380 ? -18.360 -12.577 29.395 1.00 97.38 380 ASP A CA 1
ATOM 2944 C C . ASP A 1 380 ? -16.874 -12.970 29.494 1.00 97.38 380 ASP A C 1
ATOM 2946 O O . ASP A 1 380 ? -16.020 -12.091 29.425 1.00 97.38 380 ASP A O 1
ATOM 2950 N N . GLN A 1 381 ? -16.541 -14.267 29.531 1.00 97.69 381 GLN A N 1
ATOM 2951 C CA . GLN A 1 381 ? -15.144 -14.712 29.534 1.00 97.69 381 GLN A CA 1
ATOM 2952 C C . GLN A 1 381 ? -14.446 -14.396 28.205 1.00 97.69 381 GLN A C 1
ATOM 2954 O O . GLN A 1 381 ? -13.415 -13.735 28.200 1.00 97.69 381 GLN A O 1
ATOM 2959 N N . LYS A 1 382 ? -15.044 -14.764 27.062 1.00 97.56 382 LYS A N 1
ATOM 2960 C CA . LYS A 1 382 ? -14.491 -14.423 25.737 1.00 97.56 382 LYS A CA 1
ATOM 2961 C C . LYS A 1 382 ? -14.384 -12.914 25.538 1.00 97.56 382 LYS A C 1
ATOM 2963 O O . LYS A 1 382 ? -13.435 -12.445 24.914 1.00 97.56 382 LYS A O 1
ATOM 2968 N N . ALA A 1 383 ? -15.357 -12.150 26.040 1.00 98.31 383 ALA A N 1
ATOM 2969 C CA . ALA A 1 383 ? -15.288 -10.696 26.014 1.00 98.31 383 ALA A CA 1
ATOM 2970 C C . ALA A 1 383 ? -14.077 -10.186 26.804 1.00 98.31 383 ALA A C 1
ATOM 2972 O O . ALA A 1 383 ? -13.329 -9.361 26.284 1.00 98.31 383 ALA A O 1
ATOM 2973 N N . ALA A 1 384 ? -13.853 -10.700 28.018 1.00 98.31 384 ALA A N 1
ATOM 2974 C CA . ALA A 1 384 ? -12.683 -10.350 28.813 1.00 98.31 384 ALA A CA 1
ATOM 2975 C C . ALA A 1 384 ? -11.377 -10.731 28.112 1.00 98.31 384 ALA A C 1
ATOM 2977 O O . ALA A 1 384 ? -10.514 -9.872 28.002 1.00 98.31 384 ALA A O 1
ATOM 2978 N N . ASP A 1 385 ? -11.260 -11.929 27.538 1.00 98.38 385 ASP A N 1
ATOM 2979 C CA . ASP A 1 385 ? -10.044 -12.356 26.830 1.00 98.38 385 ASP A CA 1
ATOM 2980 C C . ASP A 1 385 ? -9.672 -11.386 25.686 1.00 98.38 385 ASP A C 1
ATOM 2982 O O . ASP A 1 385 ? -8.506 -11.030 25.492 1.00 98.38 385 ASP A O 1
ATOM 2986 N N . TRP A 1 386 ? -10.664 -10.919 24.918 1.00 98.62 386 TRP A N 1
ATOM 2987 C CA . TRP A 1 386 ? -10.442 -9.944 23.846 1.00 98.62 386 TRP A CA 1
ATOM 2988 C C . TRP A 1 386 ? -10.199 -8.524 24.365 1.00 98.62 386 TRP A C 1
ATOM 2990 O O . TRP A 1 386 ? -9.332 -7.828 23.826 1.00 98.62 386 TRP A O 1
ATOM 3000 N N . PHE A 1 387 ? -10.900 -8.094 25.419 1.00 98.69 387 PHE A N 1
ATOM 3001 C CA . PHE A 1 387 ? -10.592 -6.826 26.077 1.00 98.69 387 PHE A CA 1
ATOM 3002 C C . PHE A 1 387 ? -9.173 -6.828 26.645 1.00 98.69 387 PHE A C 1
ATOM 3004 O O . PHE A 1 387 ? -8.484 -5.827 26.493 1.00 98.69 387 PHE A O 1
ATOM 3011 N N . GLU A 1 388 ? -8.707 -7.926 27.241 1.00 98.38 388 GLU A N 1
ATOM 3012 C CA . GLU A 1 388 ? -7.362 -8.038 27.812 1.00 98.38 388 GLU A CA 1
ATOM 3013 C C . GLU A 1 388 ? -6.292 -7.909 26.725 1.00 98.38 388 GLU A C 1
ATOM 3015 O O . GLU A 1 388 ? -5.327 -7.170 26.907 1.00 98.38 388 GLU A O 1
ATOM 3020 N N . LYS A 1 389 ? -6.486 -8.524 25.549 1.00 98.31 389 LYS A N 1
ATOM 3021 C CA . LYS A 1 389 ? -5.593 -8.324 24.390 1.00 98.31 389 LYS A CA 1
ATOM 3022 C C . LYS A 1 389 ? -5.516 -6.855 23.965 1.00 98.31 389 LYS A C 1
ATOM 3024 O O . LYS A 1 389 ? -4.417 -6.322 23.827 1.00 98.31 389 LYS A O 1
ATOM 3029 N N . ALA A 1 390 ? -6.662 -6.188 23.829 1.00 98.19 390 ALA A N 1
ATOM 3030 C CA . ALA A 1 390 ? -6.708 -4.774 23.463 1.00 98.19 390 ALA A CA 1
ATOM 3031 C C . ALA A 1 390 ? -6.105 -3.870 24.559 1.00 98.19 390 ALA A C 1
ATOM 3033 O O . ALA A 1 390 ? -5.364 -2.937 24.257 1.00 98.19 390 ALA A O 1
ATOM 3034 N N . ALA A 1 391 ? -6.377 -4.161 25.832 1.00 97.75 391 ALA A N 1
ATOM 3035 C CA . ALA A 1 391 ? -5.832 -3.455 26.991 1.00 97.75 391 ALA A CA 1
ATOM 3036 C C . ALA A 1 391 ? -4.307 -3.611 27.092 1.00 97.75 391 ALA A C 1
ATOM 3038 O O . ALA A 1 391 ? -3.599 -2.651 27.395 1.00 97.75 391 ALA A O 1
ATOM 3039 N N . ASN A 1 392 ? -3.782 -4.797 26.774 1.00 96.25 392 ASN A N 1
ATOM 3040 C CA . ASN A 1 392 ? -2.345 -5.045 26.709 1.00 96.25 392 ASN A CA 1
ATOM 3041 C C . ASN A 1 392 ? -1.652 -4.231 25.607 1.00 96.25 392 ASN A C 1
ATOM 3043 O O . ASN A 1 392 ? -0.484 -3.888 25.763 1.00 96.25 392 ASN A O 1
ATOM 3047 N N . ALA A 1 393 ? -2.382 -3.865 24.551 1.00 95.25 393 ALA A N 1
ATOM 3048 C CA . ALA A 1 393 ? -1.939 -2.940 23.510 1.00 95.25 393 ALA A CA 1
ATOM 3049 C C . ALA A 1 393 ? -2.232 -1.456 23.832 1.00 95.25 393 ALA A C 1
ATOM 3051 O O . ALA A 1 393 ? -2.117 -0.603 22.954 1.00 95.25 393 ALA A O 1
ATOM 3052 N N . GLY A 1 394 ? -2.625 -1.135 25.071 1.00 94.44 394 GLY A N 1
ATOM 3053 C CA . GLY A 1 394 ? -2.864 0.235 25.535 1.00 94.44 394 GLY A CA 1
ATOM 3054 C C . GLY A 1 394 ? -4.275 0.778 25.280 1.00 94.44 394 GLY A C 1
ATOM 3055 O O . GLY A 1 394 ? -4.496 1.976 25.428 1.00 94.44 394 GLY A O 1
ATOM 3056 N N . HIS A 1 395 ? -5.253 -0.057 24.905 1.00 97.31 395 HIS A N 1
ATOM 3057 C CA . HIS A 1 395 ? -6.624 0.409 24.673 1.00 97.31 395 HIS A CA 1
ATOM 3058 C C . HIS A 1 395 ? -7.357 0.729 25.985 1.00 97.31 395 HIS A C 1
ATOM 3060 O O . HIS A 1 395 ? -7.883 -0.161 26.661 1.00 97.31 395 HIS A O 1
ATOM 3066 N N . VAL A 1 396 ? -7.444 2.019 26.312 1.00 97.12 396 VAL A N 1
ATOM 3067 C CA . VAL A 1 396 ? -7.997 2.543 27.574 1.00 97.12 396 VAL A CA 1
ATOM 3068 C C . VAL A 1 396 ? -9.421 2.052 27.836 1.00 97.12 396 VAL A C 1
ATOM 3070 O O . VAL A 1 396 ? -9.711 1.528 28.911 1.00 97.12 396 VAL A O 1
ATOM 3073 N N . GLN A 1 397 ? -10.309 2.119 26.840 1.00 96.69 397 GLN A N 1
ATOM 3074 C CA . GLN A 1 397 ? -11.702 1.698 27.015 1.00 96.69 397 GLN A CA 1
ATOM 3075 C C . GLN A 1 397 ? -11.841 0.191 27.299 1.00 96.69 397 GLN A C 1
ATOM 3077 O O . GLN A 1 397 ? -12.799 -0.231 27.949 1.00 96.69 397 GLN A O 1
ATOM 3082 N N . SER A 1 398 ? -10.884 -0.634 26.856 1.00 97.88 398 SER A N 1
ATOM 3083 C CA . SER A 1 398 ? -10.864 -2.060 27.206 1.00 97.88 398 SER A CA 1
ATOM 3084 C C . SER A 1 398 ? -10.518 -2.265 28.676 1.00 97.88 398 SER A C 1
ATOM 3086 O O . SER A 1 398 ? -11.188 -3.050 29.343 1.00 97.88 398 SER A O 1
ATOM 3088 N N . CYS A 1 399 ? -9.537 -1.520 29.199 1.00 97.75 399 CYS A N 1
ATOM 3089 C CA . CYS A 1 399 ? -9.211 -1.516 30.625 1.00 97.75 399 CYS A CA 1
ATOM 3090 C C . CYS A 1 399 ? -10.432 -1.113 31.468 1.00 97.75 399 CYS A C 1
ATOM 3092 O O . CYS A 1 399 ? -10.775 -1.790 32.434 1.00 97.75 399 CYS A O 1
ATOM 3094 N N . LEU A 1 400 ? -11.142 -0.056 31.065 1.00 97.44 400 LEU A N 1
ATOM 3095 C CA . LEU A 1 400 ? -12.351 0.398 31.758 1.00 97.44 400 LEU A CA 1
ATOM 3096 C C . LEU A 1 400 ? -13.466 -0.657 31.738 1.00 97.44 400 LEU A C 1
ATOM 3098 O O . LEU A 1 400 ? -14.101 -0.906 32.762 1.00 97.44 400 LEU A O 1
ATOM 3102 N N . ASN A 1 401 ? -13.676 -1.335 30.606 1.00 97.75 401 ASN A N 1
ATOM 3103 C CA . ASN A 1 401 ? -14.650 -2.424 30.527 1.00 97.75 401 ASN A CA 1
ATOM 3104 C C . ASN A 1 401 ? -14.265 -3.617 31.411 1.00 97.75 401 ASN A C 1
ATOM 3106 O O . ASN A 1 401 ? -15.135 -4.159 32.088 1.00 97.75 401 ASN A O 1
ATOM 3110 N N . LEU A 1 402 ? -12.985 -3.998 31.459 1.00 97.88 402 LEU A N 1
ATOM 3111 C CA . LEU A 1 402 ? -12.499 -5.053 32.355 1.00 97.88 402 LEU A CA 1
ATOM 3112 C C . LEU A 1 402 ? -12.668 -4.676 33.827 1.00 97.88 402 LEU A C 1
ATOM 3114 O O . LEU A 1 402 ? -13.110 -5.506 34.621 1.00 97.88 402 LEU A O 1
ATOM 3118 N N . SER A 1 403 ? -12.396 -3.415 34.172 1.00 97.44 403 SER A N 1
ATOM 3119 C CA . SER A 1 403 ? -12.616 -2.878 35.516 1.00 97.44 403 SER A CA 1
ATOM 3120 C C . SER A 1 403 ? -14.084 -3.011 35.935 1.00 97.44 403 SER A C 1
ATOM 3122 O O . SER A 1 403 ? -14.396 -3.600 36.970 1.00 97.44 403 SER A O 1
ATOM 3124 N N . LEU A 1 404 ? -15.010 -2.577 35.074 1.00 96.88 404 LEU A N 1
ATOM 3125 C CA . LEU A 1 404 ? -16.448 -2.704 35.320 1.00 96.88 404 LEU A CA 1
ATOM 3126 C C . LEU A 1 404 ? -16.922 -4.163 35.360 1.00 96.88 404 LEU A C 1
ATOM 3128 O O . LEU A 1 404 ? -17.829 -4.491 36.125 1.00 96.88 404 LEU A O 1
ATOM 3132 N N . MET A 1 405 ? -16.346 -5.048 34.544 1.00 97.00 405 MET A N 1
ATOM 3133 C CA . MET A 1 405 ? -16.676 -6.476 34.560 1.00 97.00 405 MET A CA 1
ATOM 3134 C C . MET A 1 405 ? -16.245 -7.143 35.869 1.00 97.00 405 MET A C 1
ATOM 3136 O O . MET A 1 405 ? -17.030 -7.911 36.428 1.00 97.00 405 MET A O 1
ATOM 3140 N N . ALA A 1 406 ? -15.058 -6.810 36.384 1.00 96.81 406 ALA A N 1
ATOM 3141 C CA . ALA A 1 406 ? -14.577 -7.278 37.681 1.00 96.81 406 ALA A CA 1
ATOM 3142 C C . ALA A 1 406 ? -15.446 -6.741 38.830 1.00 96.81 406 ALA A C 1
ATOM 3144 O O . ALA A 1 406 ? -15.929 -7.518 39.652 1.00 96.81 406 ALA A O 1
ATOM 3145 N N . LEU A 1 407 ? -15.755 -5.440 38.829 1.00 96.00 407 LEU A N 1
ATOM 3146 C CA . LEU A 1 407 ? -16.584 -4.805 39.859 1.00 96.00 407 LEU A CA 1
ATOM 3147 C C . LEU A 1 407 ? -18.004 -5.391 39.931 1.00 96.00 407 LEU A C 1
ATOM 3149 O O . LEU A 1 407 ? -18.581 -5.503 41.009 1.00 96.00 407 LEU A O 1
ATOM 3153 N N . ARG A 1 408 ? -18.578 -5.763 38.782 1.00 95.62 408 ARG A N 1
ATOM 3154 C CA . ARG A 1 408 ? -19.949 -6.293 38.678 1.00 95.62 408 ARG A CA 1
ATOM 3155 C C . ARG A 1 408 ? -20.038 -7.813 38.830 1.00 95.62 408 ARG A C 1
ATOM 3157 O O . ARG A 1 408 ? -21.129 -8.352 38.676 1.00 95.62 408 ARG A O 1
ATOM 3164 N N . GLY A 1 409 ? -18.923 -8.509 39.063 1.00 94.75 409 GLY A N 1
ATOM 3165 C CA . GLY A 1 409 ? -18.911 -9.974 39.134 1.00 94.75 409 GLY A CA 1
ATOM 3166 C C . GLY A 1 409 ? -19.304 -10.653 37.814 1.00 94.75 409 GLY A C 1
ATOM 3167 O O . GLY A 1 409 ? -19.901 -11.725 37.797 1.00 94.75 409 GLY A O 1
ATOM 3168 N N . ARG A 1 410 ? -19.000 -10.030 36.667 1.00 94.25 410 ARG A N 1
ATOM 3169 C CA . ARG A 1 410 ? -19.261 -10.632 35.342 1.00 94.25 410 ARG A CA 1
ATOM 3170 C C . ARG A 1 410 ? -18.269 -11.742 34.985 1.00 94.25 410 ARG A C 1
ATOM 3172 O O . ARG A 1 410 ? -18.497 -12.480 34.034 1.00 94.25 410 ARG A O 1
ATOM 3179 N N . LEU A 1 411 ? -17.178 -11.846 35.743 1.00 92.06 411 LEU A N 1
ATOM 3180 C CA . LEU A 1 411 ? -16.100 -12.827 35.578 1.00 92.06 411 LEU A CA 1
ATOM 3181 C C . LEU A 1 411 ? -15.964 -13.753 36.800 1.00 92.06 411 LEU A C 1
ATOM 3183 O O . LEU A 1 411 ? -14.899 -14.314 37.033 1.00 92.06 411 LEU A O 1
ATOM 3187 N N . GLY A 1 412 ? -17.026 -13.885 37.601 1.00 92.44 412 GLY A N 1
ATOM 3188 C CA . GLY A 1 412 ? -17.017 -14.604 38.877 1.00 92.44 412 GLY A CA 1
ATOM 3189 C C . GLY A 1 412 ? -17.490 -13.716 40.025 1.00 92.44 412 GLY A C 1
ATOM 3190 O O . GLY A 1 412 ? -18.322 -12.836 39.829 1.00 92.44 412 GLY A O 1
ATOM 3191 N N . ALA A 1 413 ? -16.974 -13.929 41.235 1.00 94.00 413 ALA A N 1
ATOM 3192 C CA . ALA A 1 413 ? -17.275 -13.033 42.349 1.00 94.00 413 ALA A CA 1
ATOM 3193 C C . ALA A 1 413 ? -16.792 -11.596 42.041 1.00 94.00 413 ALA A C 1
ATOM 3195 O O . ALA A 1 413 ? -15.751 -11.440 41.398 1.00 94.00 413 ALA A O 1
ATOM 3196 N N . PRO A 1 414 ? -17.521 -10.550 42.475 1.00 95.94 414 PRO A N 1
ATOM 3197 C CA . PRO A 1 414 ? -17.050 -9.174 42.377 1.00 95.94 414 PRO A CA 1
ATOM 3198 C C . PRO A 1 414 ? -15.646 -9.001 42.967 1.00 95.94 414 PRO A C 1
ATOM 3200 O O . PRO A 1 414 ? -15.403 -9.387 44.109 1.00 95.94 414 PRO A O 1
ATOM 3203 N N . ASP A 1 415 ? -14.746 -8.389 42.201 1.00 95.75 415 ASP A N 1
ATOM 3204 C CA . ASP A 1 415 ? -13.339 -8.202 42.564 1.00 95.75 415 ASP A CA 1
ATOM 3205 C C . ASP A 1 415 ? -12.944 -6.731 42.380 1.00 95.75 415 ASP A C 1
ATOM 3207 O O . ASP A 1 415 ? -12.726 -6.246 41.264 1.00 95.75 415 ASP A O 1
ATOM 3211 N N . ARG A 1 416 ? -12.893 -5.997 43.498 1.00 95.12 416 ARG A N 1
ATOM 3212 C CA . ARG A 1 416 ? -12.537 -4.571 43.507 1.00 95.12 416 ARG A CA 1
ATOM 3213 C C . ARG A 1 416 ? -11.054 -4.334 43.262 1.00 95.12 416 ARG A C 1
ATOM 3215 O O . ARG A 1 416 ? -10.716 -3.331 42.639 1.00 95.12 416 ARG A O 1
ATOM 3222 N N . ASP A 1 417 ? -10.181 -5.227 43.708 1.00 95.06 417 ASP A N 1
ATOM 3223 C CA . ASP A 1 417 ? -8.740 -5.037 43.548 1.00 95.06 417 ASP A CA 1
ATOM 3224 C C . ASP A 1 417 ? -8.345 -5.230 42.086 1.00 95.06 417 ASP A C 1
ATOM 3226 O O . ASP A 1 417 ? -7.649 -4.386 41.518 1.00 95.06 417 ASP A O 1
ATOM 3230 N N . ARG A 1 418 ? -8.901 -6.246 41.414 1.00 94.88 418 ARG A N 1
ATOM 3231 C CA . ARG A 1 418 ? -8.758 -6.390 39.959 1.00 94.88 418 ARG A CA 1
ATOM 3232 C C . ARG A 1 418 ? -9.383 -5.216 39.209 1.00 94.88 418 ARG A C 1
ATOM 3234 O O . ARG A 1 418 ? -8.822 -4.763 38.210 1.00 94.88 418 ARG A O 1
ATOM 3241 N N . ALA A 1 419 ? -10.511 -4.680 39.686 1.00 96.44 419 ALA A N 1
ATOM 3242 C CA . ALA A 1 419 ? -11.104 -3.483 39.096 1.00 96.44 419 ALA A CA 1
ATOM 3243 C C . ALA A 1 419 ? -10.171 -2.259 39.189 1.00 96.44 419 ALA A C 1
ATOM 3245 O O . ALA A 1 419 ? -10.027 -1.534 38.199 1.00 96.44 419 ALA A O 1
ATOM 3246 N N . ARG A 1 420 ? -9.494 -2.057 40.329 1.00 96.25 420 ARG A N 1
ATOM 3247 C CA . ARG A 1 420 ? -8.492 -0.993 40.519 1.00 96.25 420 ARG A CA 1
ATOM 3248 C C . ARG A 1 420 ? -7.258 -1.190 39.647 1.00 96.25 420 ARG A C 1
ATOM 3250 O O . ARG A 1 420 ? -6.842 -0.238 38.999 1.00 96.25 420 ARG A O 1
ATOM 3257 N N . GLN A 1 421 ? -6.734 -2.411 39.542 1.00 96.06 421 GLN A N 1
ATOM 3258 C CA . GLN A 1 421 ? -5.575 -2.707 38.687 1.00 96.06 421 GLN A CA 1
ATOM 3259 C C . GLN A 1 421 ? -5.833 -2.331 37.221 1.00 96.06 421 GLN A C 1
ATOM 3261 O O . GLN A 1 421 ? -5.011 -1.679 36.573 1.00 96.06 421 GLN A O 1
ATOM 3266 N N . TRP A 1 422 ? -7.003 -2.692 36.684 1.00 97.06 422 TRP A N 1
ATOM 3267 C CA . TRP A 1 422 ? -7.365 -2.301 35.321 1.00 97.06 422 TRP A CA 1
ATOM 3268 C C . TRP A 1 422 ? -7.551 -0.794 35.174 1.00 97.06 422 TRP A C 1
ATOM 3270 O O . TRP A 1 422 ? -7.171 -0.225 34.153 1.00 97.06 422 TRP A O 1
ATOM 3280 N N . LEU A 1 423 ? -8.100 -0.133 36.188 1.00 96.19 423 LEU A N 1
ATOM 3281 C CA . LEU A 1 423 ? -8.272 1.313 36.193 1.00 96.19 423 LEU A CA 1
ATOM 3282 C C . LEU A 1 423 ? -6.928 2.059 36.219 1.00 96.19 423 LEU A C 1
ATOM 3284 O O . LEU A 1 423 ? -6.746 3.011 35.466 1.00 96.19 423 LEU A O 1
ATOM 3288 N N . GLU A 1 424 ? -5.963 1.607 37.017 1.00 95.44 424 GLU A N 1
ATOM 3289 C CA . GLU A 1 424 ? -4.590 2.132 37.015 1.00 95.44 424 GLU A CA 1
ATOM 3290 C C . GLU A 1 424 ? -3.939 1.978 35.641 1.00 95.44 424 GLU A C 1
ATOM 3292 O O . GLU A 1 424 ? -3.366 2.927 35.102 1.00 95.44 424 GLU A O 1
ATOM 3297 N N . ARG A 1 425 ? -4.110 0.809 35.016 1.00 95.69 425 ARG A N 1
ATOM 3298 C CA . ARG A 1 425 ? -3.624 0.577 33.657 1.00 95.69 425 ARG A CA 1
ATOM 3299 C C . ARG A 1 425 ? -4.300 1.484 32.628 1.00 95.69 425 ARG A C 1
ATOM 3301 O O . ARG A 1 425 ? -3.642 1.935 31.695 1.00 95.69 425 ARG A O 1
ATOM 3308 N N . ALA A 1 426 ? -5.589 1.778 32.796 1.00 96.19 426 ALA A N 1
ATOM 3309 C CA . ALA A 1 426 ? -6.302 2.741 31.958 1.00 96.19 426 ALA A CA 1
ATOM 3310 C C . ALA A 1 426 ? -5.663 4.137 32.060 1.00 96.19 426 ALA A C 1
ATOM 3312 O O . ALA A 1 426 ? -5.396 4.753 31.033 1.00 96.19 426 ALA A O 1
ATOM 3313 N N . ARG A 1 427 ? -5.343 4.601 33.280 1.00 94.81 427 ARG A N 1
ATOM 3314 C CA . ARG A 1 427 ? -4.682 5.901 33.513 1.00 94.81 427 ARG A CA 1
ATOM 3315 C C . ARG A 1 427 ? -3.306 5.983 32.858 1.00 94.81 427 ARG A C 1
ATOM 3317 O O . ARG A 1 427 ? -2.978 7.016 32.287 1.00 94.81 427 ARG A O 1
ATOM 3324 N N . ALA A 1 428 ? -2.523 4.904 32.911 1.00 94.06 428 ALA A N 1
ATOM 3325 C CA . ALA A 1 428 ? -1.172 4.868 32.346 1.00 94.06 428 ALA A CA 1
ATOM 3326 C C . ALA A 1 428 ? -1.134 5.119 30.826 1.00 94.06 428 ALA A C 1
ATOM 3328 O O . ALA A 1 428 ? -0.129 5.599 30.308 1.00 94.06 428 ALA A O 1
ATOM 3329 N N . HIS A 1 429 ? -2.225 4.813 30.118 1.00 92.31 429 HIS A N 1
ATOM 3330 C CA . HIS A 1 429 ? -2.345 4.980 28.667 1.00 92.31 429 HIS A CA 1
ATOM 3331 C C . HIS A 1 429 ? -3.349 6.072 28.254 1.00 92.31 429 HIS A C 1
ATOM 3333 O O . HIS A 1 429 ? -3.627 6.223 27.066 1.00 92.31 429 HIS A O 1
ATOM 3339 N N . ALA A 1 430 ? -3.902 6.821 29.213 1.00 92.31 430 ALA A N 1
ATOM 3340 C CA . ALA A 1 430 ? -4.993 7.762 28.984 1.00 92.31 430 ALA A CA 1
ATOM 3341 C C . ALA A 1 430 ? -4.560 9.017 28.217 1.00 92.31 430 ALA A C 1
ATOM 3343 O O . ALA A 1 430 ? -3.603 9.696 28.593 1.00 92.31 430 ALA A O 1
ATOM 3344 N N . GLY A 1 431 ? -5.335 9.383 27.195 1.00 90.50 431 GLY A N 1
ATOM 3345 C CA . GLY A 1 431 ? -5.275 10.700 26.570 1.00 90.50 431 GLY A CA 1
ATOM 3346 C C . GLY A 1 431 ? -6.216 11.713 27.243 1.00 90.50 431 GLY A C 1
ATOM 3347 O O . GLY A 1 431 ? -6.971 11.374 28.160 1.00 90.50 431 GLY A O 1
ATOM 3348 N N . PRO A 1 432 ? -6.237 12.976 26.773 1.00 87.00 432 PRO A N 1
ATOM 3349 C CA . PRO A 1 432 ? -7.141 14.004 27.297 1.00 87.00 432 PRO A CA 1
ATOM 3350 C C . PRO A 1 432 ? -8.631 13.631 27.209 1.00 87.00 432 PRO A C 1
ATOM 3352 O O . PRO A 1 432 ? -9.402 13.985 28.097 1.00 87.00 432 PRO A O 1
ATOM 3355 N N . GLY A 1 433 ? -9.032 12.890 26.168 1.00 88.69 433 GLY A N 1
ATOM 3356 C CA . GLY A 1 433 ? -10.425 12.481 25.939 1.00 88.69 433 GLY A CA 1
ATOM 3357 C C . GLY A 1 433 ? -10.935 11.364 26.857 1.00 88.69 433 GLY A C 1
ATOM 3358 O O . GLY A 1 433 ? -12.142 11.154 26.953 1.00 88.69 433 GLY A O 1
ATOM 3359 N N . ASP A 1 434 ? -10.047 10.667 27.566 1.00 91.25 434 ASP A N 1
ATOM 3360 C CA . ASP A 1 434 ? -10.430 9.517 28.393 1.00 91.25 434 ASP A CA 1
ATOM 3361 C C . ASP A 1 434 ? -10.778 9.913 29.835 1.00 91.25 434 ASP A C 1
ATOM 3363 O O . ASP A 1 434 ? -11.407 9.148 30.564 1.00 91.25 434 ASP A O 1
ATOM 3367 N N . GLN A 1 435 ? -10.401 11.123 30.255 1.00 90.81 435 GLN A N 1
ATOM 3368 C CA . GLN A 1 435 ? -10.443 11.552 31.656 1.00 90.81 435 GLN A CA 1
ATOM 3369 C C . GLN A 1 435 ? -11.845 11.504 32.272 1.00 90.81 435 GLN A C 1
ATOM 3371 O O . GLN A 1 435 ? -11.989 11.202 33.455 1.00 90.81 435 GLN A O 1
ATOM 3376 N N . GLU A 1 436 ? -12.882 11.796 31.488 1.00 90.94 436 GLU A N 1
ATOM 3377 C CA . GLU A 1 436 ? -14.269 11.730 31.954 1.00 90.94 436 GLU A CA 1
ATOM 3378 C C . GLU A 1 436 ? -14.723 10.283 32.186 1.00 90.94 436 GLU A C 1
ATOM 3380 O O . GLU A 1 436 ? -15.269 9.964 33.243 1.00 90.94 436 GLU A O 1
ATOM 3385 N N . HIS A 1 437 ? -14.424 9.383 31.246 1.00 89.81 437 HIS A N 1
ATOM 3386 C CA . HIS A 1 437 ? -14.752 7.964 31.367 1.00 89.81 437 HIS A CA 1
ATOM 3387 C C . HIS A 1 437 ? -14.012 7.309 32.537 1.00 89.81 437 HIS A C 1
ATOM 3389 O O . HIS A 1 437 ? -14.610 6.531 33.282 1.00 89.81 437 HIS A O 1
ATOM 3395 N N . ILE A 1 438 ? -12.736 7.652 32.736 1.00 93.88 438 ILE A N 1
ATOM 3396 C CA . ILE A 1 438 ? -11.944 7.148 33.862 1.00 93.88 438 ILE A CA 1
ATOM 3397 C C . ILE A 1 438 ? -12.553 7.641 35.185 1.00 93.88 438 ILE A C 1
ATOM 3399 O O . ILE A 1 438 ? -12.846 6.811 36.043 1.00 93.88 438 ILE A O 1
ATOM 3403 N N . ARG A 1 439 ? -12.877 8.938 35.321 1.00 93.44 439 ARG A N 1
ATOM 3404 C CA . ARG A 1 439 ? -13.567 9.478 36.514 1.00 93.44 439 ARG A CA 1
ATOM 3405 C C . ARG A 1 439 ? -14.913 8.803 36.784 1.00 93.44 439 ARG A C 1
ATOM 3407 O O . ARG A 1 439 ? -15.257 8.535 37.936 1.00 93.44 439 ARG A O 1
ATOM 3414 N N . HIS A 1 440 ? -15.675 8.504 35.735 1.00 92.44 440 HIS A N 1
ATOM 3415 C CA . HIS A 1 440 ? -16.947 7.804 35.879 1.00 92.44 440 HIS A CA 1
ATOM 3416 C C . HIS A 1 440 ? -16.761 6.388 36.448 1.00 92.44 440 HIS A C 1
ATOM 3418 O O . HIS A 1 440 ? -17.481 5.991 37.366 1.00 92.44 440 HIS A O 1
ATOM 3424 N N . VAL A 1 441 ? -15.783 5.630 35.946 1.00 92.19 441 VAL A N 1
ATOM 3425 C CA . VAL A 1 441 ? -15.485 4.284 36.464 1.00 92.19 441 VAL A CA 1
ATOM 3426 C C . VAL A 1 441 ? -14.874 4.353 37.867 1.00 92.19 441 VAL A C 1
ATOM 3428 O O . VAL A 1 441 ? -15.262 3.571 38.729 1.00 92.19 441 VAL A O 1
ATOM 3431 N N . GLU A 1 442 ? -14.007 5.330 38.140 1.00 92.50 442 GLU A N 1
ATOM 3432 C CA . GLU A 1 442 ? -13.438 5.603 39.469 1.00 92.50 442 GLU A CA 1
ATOM 3433 C C . GLU A 1 442 ? -14.503 5.729 40.549 1.00 92.50 442 GLU A C 1
ATOM 3435 O O . GLU A 1 442 ? -14.429 5.039 41.564 1.00 92.50 442 GLU A O 1
ATOM 3440 N N . SER A 1 443 ? -15.529 6.549 40.303 1.00 93.19 443 SER A N 1
ATOM 3441 C CA . SER A 1 443 ? -16.607 6.757 41.275 1.00 93.19 443 SER A CA 1
ATOM 3442 C C . SER A 1 443 ? -17.390 5.481 41.613 1.00 93.19 443 SER A C 1
ATOM 3444 O O . SER A 1 443 ? -18.033 5.420 42.657 1.00 93.19 443 SER A O 1
ATOM 3446 N N . GLN A 1 444 ? -17.331 4.456 40.754 1.00 91.00 444 GLN A N 1
ATOM 3447 C CA . GLN A 1 444 ? -17.954 3.153 40.999 1.00 91.00 444 GLN A CA 1
ATOM 3448 C C . GLN A 1 444 ? -17.027 2.184 41.739 1.00 91.00 444 GLN A C 1
ATOM 3450 O O . GLN A 1 444 ? -17.511 1.341 42.493 1.00 91.00 444 GLN A O 1
ATOM 3455 N N . VAL A 1 445 ? -15.713 2.267 41.509 1.00 86.81 445 VAL A N 1
ATOM 3456 C CA . VAL A 1 445 ? -14.734 1.340 42.097 1.00 86.81 445 VAL A CA 1
ATOM 3457 C C . VAL A 1 445 ? -14.482 1.648 43.579 1.00 86.81 445 VAL A C 1
ATOM 3459 O O . VAL A 1 445 ? -14.390 0.702 44.368 1.00 86.81 445 VAL A O 1
ATOM 3462 N N . GLY A 1 446 ? -14.469 2.932 43.960 1.00 70.69 446 GLY A N 1
ATOM 3463 C CA . GLY A 1 446 ? -14.280 3.375 45.348 1.00 70.69 446 GLY A CA 1
ATOM 3464 C C . GLY A 1 446 ? -12.822 3.460 45.778 1.00 70.69 446 GLY A C 1
ATOM 3465 O O . GLY A 1 446 ? -12.142 2.399 45.856 1.00 70.69 446 GLY A O 1
#

Sequence (446 aa):
MSQTINKPQGTLLRGQRKALQSWPKGKRIPFPGLFQKLRGTDKLLSDADAAFEEGRLTEGARLLKILAGRRHTDALFRLGQCYAQGRGVVRNMPEAVSWIRRAAELGHTDAQHFLGQIYSQGMGKVRDYSDPMRLYAATDEADPHSNRSLLFPAGVNIERNEAEGFLWLERAAKA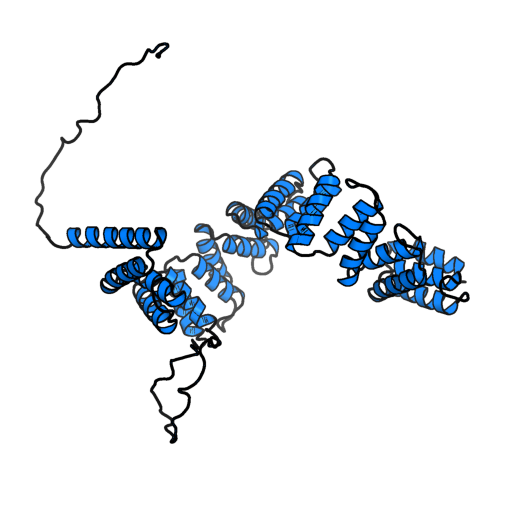GHAFAQLDLAQRFLYGWSGGEPDIPHALELLKASAVQNCSKAHVVLSRMFLEGKLVERDPKAGVEHLRTAAELGNPDAAGELGVLLASGTDVPADPVEAIQWFEKAVARNHAPSVLNLANMRLRGQGVPQDPAKAASLYRTAIKLARYPQAQWRLGSLYETGQGVEQDGFEASEWYRQAAEQGYVPAQFSLALLYSRGGGVVRNDQKAADWFEKAANAGHVQSCLNLSLMALRGRLGAPDRDRARQWLERARAHAGPGDQEHIRHVESQVG

Foldseek 3Di:
DDDDDDDDDDDDDDDPDDDPDDDDDDDDDDDPDDVVVVVVLVVLQVVLVVCVVVLVQLSSLVSLVVSVVVLNLVSLQVNLVCLCVVGSHPNDNVSSLVSLVSSLVVPNLVSLLVQLVCQQVKDFWDQFDDDDPPPDDDDDDDDPPDDDDDDDDGTDTGYRDNVSSLVSLVSSLVSLNLVSLQVNLVCLCVVVVVDHRDNVSSLVSLVSSVVVLNLVSLQVQLCCQCVCPSHHNDNVSSLVSLVSSLVSQDLVSLQVNLVCQCVVPSHRRQNLSSLVSLVSSVVVVNLSSLQVNLVCLCVQPNHHRQNLSSLVSLVSSCVRPNDLVSLQSNLVCLCVVPSHRNANLSSLVSLVSSVVVLNLSSLQVNLVCLCVVRNHPNDNVSSLVSLVSSLVVLNLVSLLVQLVCLCVCVVHPRDLVSSVVSLVSSVVSDDPVCVVVSVVSVVSSD

Nearest PDB structures (foldseek):
  6ur7-assembly1_B  TM=8.100E-01  e=2.197E-11  Oxalobacter formigenes
  6ork-assembly2_B  TM=7.823E-01  e=2.289E-11  Oxalobacter formigenes OXCC13
  1ouv-assembly1_A  TM=6.292E-01  e=1.686E-12  Helicobacter pylori 26695
  6ur7-assembly1_A  TM=8.787E-01  e=3.808E-10  Oxalobacter formigenes
  6ok0-assembly3_C  TM=6.016E-01  e=1.319E-04  Oxalobacter formigenes OXCC13

Solvent-accessible surface area (backbone atoms only — not comparable to full-atom values): 23142 Å² total; per-residue (Å²): 132,83,82,87,86,81,86,90,88,89,83,90,82,91,82,91,83,86,88,88,81,84,85,86,90,77,84,85,78,88,76,92,67,62,73,66,54,53,62,54,49,56,50,44,52,51,54,18,51,50,23,48,74,72,65,39,31,48,57,14,41,50,40,23,51,58,38,30,76,70,68,35,40,66,31,18,31,52,42,11,50,22,18,59,72,33,49,42,42,77,61,34,59,72,60,10,51,52,30,19,48,57,9,26,77,71,64,33,41,69,30,16,28,51,48,10,52,46,22,52,67,26,40,71,69,47,84,63,91,73,90,80,88,83,83,83,79,87,80,88,85,87,61,101,77,67,74,82,79,87,87,80,91,64,58,63,63,48,71,62,33,56,70,61,7,48,52,28,20,51,53,7,27,76,73,62,32,37,67,22,17,33,58,51,16,53,33,27,62,68,24,74,80,84,47,79,58,38,54,72,64,17,51,54,28,24,51,59,7,31,78,66,69,33,36,66,28,19,44,53,51,14,51,38,18,56,68,33,81,85,40,77,64,34,46,65,63,9,50,51,28,21,49,54,11,26,74,70,62,34,36,67,35,16,27,53,48,16,47,32,20,55,70,33,55,89,42,78,61,34,34,50,60,13,47,56,28,14,52,62,6,37,78,68,68,29,42,71,21,27,46,51,46,17,52,30,26,53,68,29,51,61,43,78,63,33,38,41,59,14,46,56,28,20,55,48,22,34,74,71,66,58,39,39,69,32,30,29,52,42,11,50,24,18,57,69,32,48,57,42,75,64,33,29,45,61,14,43,53,27,10,45,63,9,26,76,72,65,34,47,72,19,19,41,52,36,14,50,25,22,59,72,32,48,50,42,78,61,32,50,63,63,12,44,57,28,17,50,56,19,30,75,73,50,36,35,70,30,17,48,50,50,13,54,33,26,53,66,27,60,80,50,76,61,30,58,66,62,15,48,54,27,43,54,54,19,60,77,50,51,56,87,87,41,54,64,60,51,51,58,51,48,73,72,65,113

Mean predicted aligned error: 12.23 Å

Radius of gyration: 34.0 Å; Cα contacts (8 Å, |Δi|>4): 686; chains: 1; bounding box: 84×62×108 Å

Secondary structure (DSSP, 8-state):
---------------------------PPP-TTHHHHHHHHHHHHHHHHHHHHTT-HHHHHHHHHHHHHTT-HHHHHHHHHHHHHTSSS---HHHHHHHHHHHHHTT-HHHHHHHHHHHHH-B--PPP-S--S----------TT-------SS---B---HHHHHHHHHHHHHTT-HHHHHHHHHHHHHTTTSS---HHHHHHHHHHHHHTT-HHHHHHHHHHHHH-SSS---HHHHHHHHHHHHHTT-HHHHHHHHHHHHHTSSS---HHHHHHHHHHHHTTT-HHHHHHHHHHHHHTSSS---HHHHHHHHHHHHHHH--HHHHHHHHHHHHHTSSS---HHHHHHHHHHHHHTT-HHHHHHHHHHHHHTSSS---HHHHHHHHHHHHHTT-HHHHHHHHHHHHTTTTSS--HHHHHHHHHHHHHT--GGGHHHHHHHHHHH-

pLDDT: mean 82.43, std 23.36, range [20.94, 98.75]